Protein 5HPN (pdb70)

Foldseek 3Di:
DKDKDAFDDQVVLVVLDNSDTFRIKIKDKAAADVLQVQLVVQLVVFFVKDWSDWDDPDPRIIMTMIGHHPVSRVRSSVRSNVSRVVD/DKDKAAFDDPVNVVLADRFRIKIKDKAAAVVLQVQLVVQLVVFFVKAWSDWDDPDPRIIMTMITHHPVSRVRSSVSSNVSRVVD/DWDKDAFDDPVRLVVLAPGFRIKTKDKAAAVVLVVQLVVQLVVFFVKAWRDWDDPDPRIIMTMIGHHDVSRVRSSVRSNVSRVVD/DWDKDAADDPVRLVCHQIKIKAKAAAVVLVVQLVVQLVVFFVWAWPDWDCPDPRIIMTMIDDHRVSRVRSRVRSNVRRVVD/DKDKAAQDDQVVVPVLPPRDRFRIKIKDKAAAVVLVVQLVVQLVVFFPWAWSDWDPPDPRITMTMITHHDVSRVRSSVRSNVSSVVD

Sequence (424 aa):
AVHVIPRPHTDVEKILGGSGGSEALGMVETKGLTAAIEAADAMVASANVMLVGYEKIGSGLVTVIVRGDVGAVKAATDAGAAAARNVAVHVIPRPHTDVEKILGGSEALGMVETKGLTAAIEAADAMVASANVMLVGYEKIGSGLVTVIVRGDVGAVKAATDAGAAAARNVAVHVIPRPHTDVEKILGGGSEALGMVETKGLTAAIEAADAMVASANVMLVGYEKIGSGLVTVIVRGDVGAVKAATDAGAAAARNVAVHVIPRPHTDVEKISEALGMVETKGLTAAIEAADAMVASANVMLVGYEKIGSGLVTVIVRGDVGAVKAATDAGAAAARNVAVHHVIPRPHTDVEKILGGSGGSEALGMVETKGLTAAIEAADAMVASANVMLVGYEKIGSGLVTVIVRGDVGAVKAATDAGAAAARNV

Radius of gyration: 22.4 Å; Cα contacts (8 Å, |Δi|>4): 1181; chains: 5; bounding box: 54×44×60 Å

B-factor: mean 68.08, std 16.44, range [35.94, 128.33]

Nearest PDB structures (foldseek):
  5hpn-assembly1_D-2  TM=1.012E+00  e=5.277E-15  synthetic construct
  5hpn-assembly1_C-2  TM=1.004E+00  e=8.687E-14  synthetic construct
  5hpn-assembly1_B-2  TM=9.964E-01  e=3.869E-13  synthetic construct
  5hpn-assembly1_A-2  TM=1.003E+00  e=6.776E-13  synthetic construct
  6qn1-assembly1_AD  TM=9.838E-01  e=3.026E-07  Klebsiella pneumoniae

Solvent-accessible surface area: 16790 Å² total; per-residue (Å²): 81,68,45,43,3,86,203,8,73,91,35,0,0,42,69,23,13,58,104,18,57,21,94,0,0,0,1,2,56,2,173,12,5,14,6,2,21,36,0,6,23,28,0,28,63,58,23,134,5,85,27,29,16,61,32,70,1,8,59,7,40,0,2,2,1,0,88,15,89,56,49,18,0,124,49,0,3,101,27,0,10,46,18,18,179,120,86,84,57,46,38,4,81,191,13,72,85,66,4,17,69,36,69,77,66,41,76,0,6,0,2,2,50,3,168,13,1,11,6,3,6,33,0,6,20,27,0,25,64,57,22,141,16,57,23,30,9,43,16,70,1,9,57,9,46,0,2,2,0,0,13,16,92,51,51,20,0,119,50,0,2,98,28,0,13,48,19,20,188,124,86,87,75,46,39,4,82,179,12,76,70,49,4,11,96,58,13,65,80,66,26,75,0,0,0,0,1,48,2,175,13,4,22,6,0,0,35,0,0,24,29,0,26,66,60,23,139,16,59,19,31,8,25,17,74,1,9,56,6,43,0,0,0,0,0,13,16,89,54,50,22,0,121,51,0,5,102,25,0,12,41,19,19,176,123,87,84,67,42,38,5,78,193,12,74,115,55,11,51,87,59,119,41,0,16,0,0,2,52,2,170,11,3,21,7,3,7,35,0,6,30,27,0,15,79,64,21,144,18,32,37,75,24,62,28,63,1,12,62,6,39,0,1,2,16,0,134,18,102,63,49,22,0,120,54,0,3,104,26,0,17,50,19,18,190,120,86,96,64,42,42,4,82,80,10,72,85,72,0,0,37,68,19,30,32,97,30,67,19,92,0,0,0,1,2,55,2,168,11,3,16,7,0,0,36,0,0,21,25,0,24,63,56,24,134,12,96,5,22,8,19,30,67,1,12,60,8,41,0,3,0,0,0,51,17,94,50,50,21,0,118,51,0,2,100,28,0,10,46,18,21,177,124,85

Secondary structure (DSSP, 8-state):
-EEEEES--HHHHHHHSSS---SEEEEEEEEHHHHHHHHHHHHHHHSSEEEEEEEEEETTEEEEEEEE-HHHHHHHHHHHHHHHHT-/-EEEESS--TTGGG-----SEEEEEEEEHHHHHHHHHHHHHHHSSEEEEEEEEEETTEEEEEEEE-HHHHHHHHHHHHHHHHT-/-EEEESS--HHHHHHT----SEEEEEEEEHHHHHHHHHHHHHHHSSEEEEEEEEEETTEEEEEEEE-HHHHHHHHHHHHHHHHT-/-EEEESS--HHHHH----EEEEEEESHHHHHHHHHHHHHHSS-EEEEEEEEETTEEEEEEES-HHHHHHHHHHHHHHHHT-/-EEEEES--HHHHHTTS--S--SEEEEEEEEHHHHHHHHHHHHHHHSSEEEEEEEEEETTEEEEEEEE-HHHHHHHHHHHHHHHHT-

Structure (mmCIF, N/CA/C/O backbone):
data_5HPN
#
_entry.id   5HPN
#
_cell.length_a   144.500
_cell.length_b   144.500
_cell.length_c   144.500
_cell.angle_alpha   90.00
_cell.angle_beta   90.00
_cell.angle_gamma   90.00
#
_symmetry.space_group_name_H-M   'P 42 3 2'
#
loop_
_entity.id
_entity.type
_entity.pdbx_description
1 polymer 'Permuted PduA'
2 non-polymer 'SULFATE ION'
3 water water
#
loop_
_atom_site.group_PDB
_atom_site.id
_atom_site.type_symbol
_atom_site.label_atom_id
_atom_site.label_alt_id
_atom_site.label_comp_id
_atom_site.label_asym_id
_atom_site.label_entity_id
_atom_site.label_seq_id
_atom_site.pdbx_PDB_ins_code
_atom_site.Cartn_x
_atom_site.Cartn_y
_atom_site.Cartn_z
_atom_site.occupancy
_atom_site.B_iso_or_equiv
_atom_site.auth_seq_id
_atom_site.auth_comp_id
_atom_site.auth_asym_id
_atom_site.auth_atom_id
_atom_site.pdbx_PDB_model_num
ATOM 1 N N . ALA A 1 3 ? 33.300 120.937 150.664 1.00 68.68 3 ALA A N 1
ATOM 2 C CA . ALA A 1 3 ? 34.171 120.809 151.817 1.00 63.96 3 ALA A CA 1
ATOM 3 C C . ALA A 1 3 ? 35.530 120.217 151.425 1.00 67.70 3 ALA A C 1
ATOM 4 O O . ALA A 1 3 ? 35.612 119.175 150.747 1.00 67.25 3 ALA A O 1
ATOM 6 N N . VAL A 1 4 ? 36.588 120.923 151.832 1.00 64.67 4 VAL A N 1
ATOM 7 C CA . VAL A 1 4 ? 37.954 120.417 151.782 1.00 56.89 4 VAL A CA 1
ATOM 8 C C . VAL A 1 4 ? 38.381 120.176 153.236 1.00 51.03 4 VAL A C 1
ATOM 9 O O . VAL A 1 4 ? 38.167 121.030 154.080 1.00 53.28 4 VAL A O 1
ATOM 13 N N . HIS A 1 5 ? 38.948 119.009 153.540 1.00 47.61 5 HIS A N 1
ATOM 14 C CA . HIS A 1 5 ? 39.157 118.620 154.943 1.00 41.80 5 HIS A CA 1
ATOM 15 C C . HIS A 1 5 ? 40.339 117.684 155.161 1.00 40.51 5 HIS A C 1
ATOM 16 O O . HIS A 1 5 ? 40.596 116.789 154.362 1.00 43.99 5 HIS A O 1
ATOM 23 N N . VAL A 1 6 ? 41.024 117.886 156.275 1.00 40.86 6 VAL A N 1
ATOM 24 C CA . VAL A 1 6 ? 42.085 117.014 156.750 1.00 42.66 6 VAL A CA 1
ATOM 25 C C . VAL A 1 6 ? 41.777 116.484 158.155 1.00 46.42 6 VAL A C 1
ATOM 26 O O . VAL A 1 6 ? 41.632 117.253 159.098 1.00 49.76 6 VAL A O 1
ATOM 30 N N . ILE A 1 7 ? 41.655 115.172 158.298 1.00 50.84 7 ILE A N 1
ATOM 31 C CA . ILE A 1 7 ? 41.503 114.599 159.631 1.00 52.09 7 ILE A CA 1
ATOM 32 C C . ILE A 1 7 ? 42.859 114.044 160.085 1.00 54.03 7 ILE A C 1
ATOM 33 O O . ILE A 1 7 ? 43.483 113.246 159.380 1.00 55.81 7 ILE A O 1
ATOM 38 N N . PRO A 1 8 ? 43.362 114.537 161.195 1.00 49.50 8 PRO A N 1
ATOM 39 C CA . PRO A 1 8 ? 44.656 114.099 161.664 1.00 52.01 8 PRO A CA 1
ATOM 40 C C . PRO A 1 8 ? 44.489 112.892 162.535 1.00 59.77 8 PRO A C 1
ATOM 41 O O . PRO A 1 8 ? 43.540 112.778 163.268 1.00 66.19 8 PRO A O 1
ATOM 45 N N . ARG A 1 9 ? 45.420 111.980 162.425 1.00 52.50 9 ARG A N 1
ATOM 46 C CA . ARG A 1 9 ? 45.384 110.701 163.177 1.00 50.71 9 ARG A CA 1
ATOM 47 C C . ARG A 1 9 ? 44.110 109.802 163.221 1.00 52.33 9 ARG A C 1
ATOM 48 O O . ARG A 1 9 ? 43.637 109.461 164.306 1.00 55.38 9 ARG A O 1
ATOM 56 N N . PRO A 1 10 ? 43.561 109.428 162.060 1.00 46.60 10 PRO A N 1
ATOM 57 C CA . PRO A 1 10 ? 42.345 108.626 161.985 1.00 41.76 10 PRO A CA 1
ATOM 58 C C . PRO A 1 10 ? 42.560 107.281 162.660 1.00 46.16 10 PRO A C 1
ATOM 59 O O . PRO A 1 10 ? 43.655 106.704 162.580 1.00 45.03 10 PRO A O 1
ATOM 63 N N . HIS A 1 11 ? 41.594 106.857 163.454 1.00 40.19 11 HIS A N 1
ATOM 64 C CA . HIS A 1 11 ? 41.649 105.511 163.967 1.00 43.16 11 HIS A CA 1
ATOM 65 C C . HIS A 1 11 ? 41.698 104.542 162.811 1.00 42.51 11 HIS A C 1
ATOM 66 O O . HIS A 1 11 ? 41.149 104.834 161.761 1.00 41.35 11 HIS A O 1
ATOM 73 N N . THR A 1 12 ? 42.384 103.420 162.989 1.00 47.16 12 THR A N 1
ATOM 74 C CA . THR A 1 12 ? 42.612 102.485 161.891 1.00 49.33 12 THR A CA 1
ATOM 75 C C . THR A 1 12 ? 41.273 101.945 161.389 1.00 49.99 12 THR A C 1
ATOM 76 O O . THR A 1 12 ? 41.059 101.847 160.182 1.00 49.65 12 THR A O 1
ATOM 80 N N . ASP A 1 13 ? 40.355 101.656 162.310 1.00 52.10 13 ASP A N 1
ATOM 81 C CA . ASP A 1 13 ? 39.010 101.222 161.936 1.00 53.31 13 ASP A CA 1
ATOM 82 C C . ASP A 1 13 ? 38.395 102.217 160.932 1.00 54.67 13 ASP A C 1
ATOM 83 O O . ASP A 1 13 ? 37.817 101.812 159.906 1.00 55.39 13 ASP A O 1
ATOM 88 N N . VAL A 1 14 ? 38.541 103.512 161.213 1.00 49.20 14 VAL A N 1
ATOM 89 C CA . VAL A 1 14 ? 38.032 104.549 160.317 1.00 47.05 14 VAL A CA 1
ATOM 90 C C . VAL A 1 14 ? 38.673 104.538 158.941 1.00 50.52 14 VAL A C 1
ATOM 91 O O . VAL A 1 14 ? 37.983 104.637 157.925 1.00 52.57 14 VAL A O 1
ATOM 95 N N . GLU A 1 15 ? 39.994 104.407 158.897 1.00 53.10 15 GLU A N 1
ATOM 96 C CA . GLU A 1 15 ? 40.696 104.430 157.611 1.00 52.93 15 GLU A CA 1
ATOM 97 C C . GLU A 1 15 ? 40.573 103.118 156.829 1.00 56.79 15 GLU A C 1
ATOM 98 O O . GLU A 1 15 ? 40.557 103.120 155.600 1.00 56.53 15 GLU A O 1
ATOM 104 N N . LYS A 1 16 ? 40.463 102.011 157.557 1.00 57.73 16 LYS A N 1
ATOM 105 C CA . LYS A 1 16 ? 40.321 100.691 156.948 1.00 56.79 16 LYS A CA 1
ATOM 106 C C . LYS A 1 16 ? 39.029 100.541 156.139 1.00 63.69 16 LYS A C 1
ATOM 107 O O . LYS A 1 16 ? 39.036 99.953 155.057 1.00 67.88 16 LYS A O 1
ATOM 109 N N . ILE A 1 17 ? 37.925 101.069 156.662 1.00 66.01 17 ILE A N 1
ATOM 110 C CA . ILE A 1 17 ? 36.637 100.977 155.975 1.00 67.59 17 ILE A CA 1
ATOM 111 C C . ILE A 1 17 ? 36.701 101.708 154.640 1.00 65.94 17 ILE A C 1
ATOM 112 O O . ILE A 1 17 ? 36.198 101.227 153.624 1.00 63.42 17 ILE A O 1
ATOM 117 N N . LEU A 1 18 ? 37.279 102.905 154.673 1.00 64.92 18 LEU A N 1
ATOM 118 C CA . LEU A 1 18 ? 37.470 103.700 153.471 1.00 61.01 18 LEU A CA 1
ATOM 119 C C . LEU A 1 18 ? 38.441 102.887 152.626 1.00 68.67 18 LEU A C 1
ATOM 120 O O . LEU A 1 18 ? 38.319 102.795 151.405 1.00 78.22 18 LEU A O 1
ATOM 125 N N . GLY A 1 19 ? 39.407 102.295 153.323 1.00 68.29 19 GLY A N 1
ATOM 126 C CA . GLY A 1 19 ? 40.429 101.454 152.743 1.00 73.84 19 GLY A CA 1
ATOM 127 C C . GLY A 1 19 ? 41.761 102.131 152.459 1.00 85.93 19 GLY A C 1
ATOM 128 O O . GLY A 1 19 ? 41.801 103.333 152.198 1.00 94.25 19 GLY A O 1
ATOM 129 N N . GLY A 1 20 ? 42.853 101.360 152.470 1.00 88.15 20 GLY A N 1
ATOM 130 C CA . GLY A 1 20 ? 42.824 99.940 152.796 1.00 90.70 20 GLY A CA 1
ATOM 131 C C . GLY A 1 20 ? 43.788 99.508 153.883 1.00 95.13 20 GLY A C 1
ATOM 132 O O . GLY A 1 20 ? 44.987 99.771 153.785 1.00 96.89 20 GLY A O 1
ATOM 133 N N . SER A 1 21 ? 43.284 98.830 154.912 1.00 99.30 21 SER A N 1
ATOM 134 C CA . SER A 1 21 ? 44.177 98.333 155.965 1.00 100.55 21 SER A CA 1
ATOM 135 C C . SER A 1 21 ? 45.362 99.234 156.341 1.00 93.68 21 SER A C 1
ATOM 136 O O . SER A 1 21 ? 46.492 98.751 156.437 1.00 101.71 21 SER A O 1
ATOM 138 N N . GLY A 1 22 ? 45.133 100.528 156.547 1.00 80.98 22 GLY A N 1
ATOM 139 C CA . GLY A 1 22 ? 46.243 101.407 156.878 1.00 73.71 22 GLY A CA 1
ATOM 140 C C . GLY A 1 22 ? 46.163 102.419 158.010 1.00 63.64 22 GLY A C 1
ATOM 141 O O . GLY A 1 22 ? 45.088 102.876 158.401 1.00 63.39 22 GLY A O 1
ATOM 142 N N . GLY A 1 23 ? 47.343 102.765 158.522 1.00 59.51 23 GLY A N 1
ATOM 143 C CA . GLY A 1 23 ? 47.531 103.749 159.578 1.00 56.20 23 GLY A CA 1
ATOM 144 C C . GLY A 1 23 ? 48.090 104.904 158.774 1.00 62.29 23 GLY A C 1
ATOM 145 O O . GLY A 1 23 ? 48.829 104.659 157.821 1.00 65.87 23 GLY A O 1
ATOM 146 N N . SER A 1 24 ? 47.744 106.149 159.092 1.00 58.19 24 SER A N 1
ATOM 147 C CA . SER A 1 24 ? 48.232 107.198 158.237 1.00 59.93 24 SER A CA 1
ATOM 148 C C . SER A 1 24 ? 48.270 108.309 159.238 1.00 56.42 24 SER A C 1
ATOM 149 O O . SER A 1 24 ? 47.458 108.378 160.116 1.00 55.78 24 SER A O 1
ATOM 152 N N . GLU A 1 25 ? 49.243 109.179 159.096 1.00 51.74 25 GLU A N 1
ATOM 153 C CA . GLU A 1 25 ? 49.308 110.371 159.918 1.00 48.26 25 GLU A CA 1
ATOM 154 C C . GLU A 1 25 ? 48.114 111.266 159.637 1.00 49.61 25 GLU A C 1
ATOM 155 O O . GLU A 1 25 ? 47.800 112.101 160.454 1.00 52.30 25 GLU A O 1
ATOM 161 N N . ALA A 1 26 ? 47.529 111.159 158.445 1.00 49.43 26 ALA A N 1
ATOM 162 C CA . ALA A 1 26 ? 46.356 111.948 158.076 1.00 46.79 26 ALA A CA 1
ATOM 163 C C . ALA A 1 26 ? 45.594 111.442 156.841 1.00 48.30 26 ALA A C 1
ATOM 164 O O . ALA A 1 26 ? 46.177 110.787 155.966 1.00 49.73 26 ALA A O 1
ATOM 166 N N . LEU A 1 27 ? 44.312 111.815 156.767 1.00 49.49 27 LEU A N 1
ATOM 167 C CA . LEU A 1 27 ? 43.470 111.637 155.576 1.00 51.80 27 LEU A CA 1
ATOM 168 C C . LEU A 1 27 ? 43.015 113.003 155.086 1.00 47.83 27 LEU A C 1
ATOM 169 O O . LEU A 1 27 ? 42.714 113.886 155.899 1.00 46.53 27 LEU A O 1
ATOM 174 N N . GLY A 1 28 ? 43.004 113.183 153.766 1.00 46.43 28 GLY A N 1
ATOM 175 C CA . GLY A 1 28 ? 42.518 114.410 153.143 1.00 46.21 28 GLY A CA 1
ATOM 176 C C . GLY A 1 28 ? 41.330 114.141 152.247 1.00 45.86 28 GLY A C 1
ATOM 177 O O . GLY A 1 28 ? 41.308 113.135 151.537 1.00 49.09 28 GLY A O 1
ATOM 178 N N . MET A 1 29 ? 40.340 115.022 152.267 1.00 42.95 29 MET A N 1
ATOM 179 C CA . MET A 1 29 ? 39.131 114.813 151.466 1.00 42.92 29 MET A CA 1
ATOM 180 C C . MET A 1 29 ? 38.797 116.027 150.660 1.00 46.42 29 MET A C 1
ATOM 181 O O . MET A 1 29 ? 38.716 117.131 151.192 1.00 47.75 29 MET A O 1
ATOM 186 N N . VAL A 1 30 ? 38.588 115.815 149.371 1.00 49.91 30 VAL A N 1
ATOM 187 C CA . VAL A 1 30 ? 38.186 116.881 148.485 1.00 46.83 30 VAL A CA 1
ATOM 188 C C . VAL A 1 30 ? 36.848 116.531 147.886 1.00 47.71 30 VAL A C 1
ATOM 189 O O . VAL A 1 30 ? 36.769 115.564 147.150 1.00 54.58 30 VAL A O 1
ATOM 193 N N . GLU A 1 31 ? 35.803 117.302 148.194 1.00 47.61 31 GLU A N 1
ATOM 194 C CA . GLU A 1 31 ? 34.472 117.048 147.648 1.00 45.49 31 GLU A CA 1
ATOM 195 C C . GLU A 1 31 ? 34.318 117.758 146.300 1.00 52.34 31 GLU A C 1
ATOM 196 O O . GLU A 1 31 ? 34.373 118.975 146.225 1.00 55.44 31 GLU A O 1
ATOM 202 N N . THR A 1 32 ? 34.105 117.010 145.229 1.00 51.99 32 THR A N 1
ATOM 203 C CA . THR A 1 32 ? 34.108 117.651 143.928 1.00 53.54 32 THR A CA 1
ATOM 204 C C . THR A 1 32 ? 32.766 117.515 143.254 1.00 59.60 32 THR A C 1
ATOM 205 O O . THR A 1 32 ? 31.959 116.658 143.622 1.00 59.96 32 THR A O 1
ATOM 209 N N . LYS A 1 33 ? 32.539 118.349 142.244 1.00 62.61 33 LYS A N 1
ATOM 210 C CA . LYS A 1 33 ? 31.285 118.286 141.532 1.00 68.14 33 LYS A CA 1
ATOM 211 C C . LYS A 1 33 ? 31.533 117.583 140.207 1.00 75.21 33 LYS A C 1
ATOM 212 O O . LYS A 1 33 ? 32.210 118.102 139.326 1.00 83.92 33 LYS A O 1
ATOM 218 N N . GLY A 1 34 ? 31.004 116.376 140.080 1.00 72.19 34 GLY A N 1
ATOM 219 C CA . GLY A 1 34 ? 31.181 115.622 138.863 1.00 72.63 34 GLY A CA 1
ATOM 220 C C . GLY A 1 34 ? 32.487 114.867 138.866 1.00 72.14 34 GLY A C 1
ATOM 221 O O . GLY A 1 34 ? 33.393 115.130 139.660 1.00 69.61 34 GLY A O 1
ATOM 222 N N . LEU A 1 35 ? 32.577 113.907 137.962 1.00 75.79 35 LEU A N 1
ATOM 223 C CA . LEU A 1 35 ? 33.700 112.993 137.934 1.00 73.17 35 LEU A CA 1
ATOM 224 C C . LEU A 1 35 ? 34.934 113.587 137.263 1.00 74.64 35 LEU A C 1
ATOM 225 O O . LEU A 1 35 ? 36.041 113.105 137.484 1.00 79.60 35 LEU A O 1
ATOM 230 N N . THR A 1 36 ? 34.774 114.590 136.411 1.00 70.76 36 THR A N 1
ATOM 231 C CA . THR A 1 36 ? 35.978 115.118 135.783 1.00 74.78 36 THR A CA 1
ATOM 232 C C . THR A 1 36 ? 36.728 115.927 136.851 1.00 75.13 36 THR A C 1
ATOM 233 O O . THR A 1 36 ? 37.951 115.802 136.999 1.00 80.58 36 THR A O 1
ATOM 237 N N . ALA A 1 37 ? 35.994 116.727 137.621 1.00 68.74 37 ALA A N 1
ATOM 238 C CA . ALA A 1 37 ? 36.616 117.482 138.701 1.00 63.49 37 ALA A CA 1
ATOM 239 C C . ALA A 1 37 ? 37.257 116.556 139.719 1.00 66.18 37 ALA A C 1
ATOM 240 O O . ALA A 1 37 ? 38.305 116.878 140.285 1.00 66.93 37 ALA A O 1
ATOM 242 N N . ALA A 1 38 ? 36.658 115.390 139.937 1.00 66.08 38 ALA A N 1
ATOM 243 C CA . ALA A 1 38 ? 37.237 114.474 140.910 1.00 63.33 38 ALA A CA 1
ATOM 244 C C . ALA A 1 38 ? 38.587 113.952 140.409 1.00 60.44 38 ALA A C 1
ATOM 245 O O . ALA A 1 38 ? 39.562 113.962 141.136 1.00 60.67 38 ALA A O 1
ATOM 247 N N . ILE A 1 39 ? 38.638 113.526 139.153 1.00 59.39 39 ILE A N 1
ATOM 248 C CA . ILE A 1 39 ? 39.841 112.923 138.588 1.00 63.28 39 ILE A CA 1
ATOM 249 C C . ILE A 1 39 ? 40.971 113.942 138.425 1.00 64.91 39 ILE A C 1
ATOM 250 O O . ILE A 1 39 ? 42.126 113.648 138.728 1.00 60.50 39 ILE A O 1
ATOM 255 N N . GLU A 1 40 ? 40.631 115.136 137.950 1.00 69.89 40 GLU A N 1
ATOM 256 C CA . GLU A 1 40 ? 41.589 116.227 137.929 1.00 67.75 40 GLU A CA 1
ATOM 257 C C . GLU A 1 40 ? 42.112 116.463 139.353 1.00 65.85 40 GLU A C 1
ATOM 258 O O . GLU A 1 40 ? 43.321 116.577 139.559 1.00 69.33 40 GLU A O 1
ATOM 264 N N . ALA A 1 41 ? 41.213 116.485 140.339 1.00 59.32 41 ALA A N 1
ATOM 265 C CA . ALA A 1 41 ? 41.642 116.661 141.726 1.00 58.12 41 ALA A CA 1
ATOM 266 C C . ALA A 1 41 ? 42.551 115.523 142.151 1.00 60.43 41 ALA A C 1
ATOM 267 O O . ALA A 1 41 ? 43.623 115.754 142.705 1.00 64.73 41 ALA A O 1
ATOM 269 N N . ALA A 1 42 ? 42.136 114.298 141.864 1.00 63.66 42 ALA A N 1
ATOM 270 C CA . ALA A 1 42 ? 42.920 113.117 142.206 1.00 65.52 42 ALA A CA 1
ATOM 271 C C . ALA A 1 42 ? 44.317 113.234 141.616 1.00 70.64 42 ALA A C 1
ATOM 272 O O . ALA A 1 42 ? 45.314 112.977 142.282 1.00 73.41 42 ALA A O 1
ATOM 274 N N . ASP A 1 43 ? 44.376 113.657 140.363 1.00 70.71 43 ASP A N 1
ATOM 275 C CA . ASP A 1 43 ? 45.633 113.759 139.654 1.00 67.80 43 ASP A CA 1
ATOM 276 C C . ASP A 1 43 ? 46.539 114.839 140.276 1.00 67.16 43 ASP A C 1
ATOM 277 O O . ASP A 1 43 ? 47.734 114.617 140.475 1.00 69.03 43 ASP A O 1
ATOM 282 N N . ALA A 1 44 ? 45.978 116.005 140.584 1.00 62.18 44 ALA A N 1
ATOM 283 C CA . ALA A 1 44 ? 46.774 117.079 141.189 1.00 61.18 44 ALA A CA 1
ATOM 284 C C . ALA A 1 44 ? 47.258 116.691 142.583 1.00 62.27 44 ALA A C 1
ATOM 285 O O . ALA A 1 44 ? 48.348 117.086 143.003 1.00 59.27 44 ALA A O 1
ATOM 287 N N . MET A 1 45 ? 46.457 115.917 143.307 1.00 65.27 45 MET A N 1
ATOM 288 C CA . MET A 1 45 ? 46.856 115.548 144.663 1.00 64.45 45 MET A CA 1
ATOM 289 C C . MET A 1 45 ? 48.081 114.640 144.644 1.00 66.34 45 MET A C 1
ATOM 290 O O . MET A 1 45 ? 49.082 114.980 145.259 1.00 69.33 45 MET A O 1
ATOM 295 N N . VAL A 1 46 ? 48.047 113.536 143.897 1.00 64.73 46 VAL A N 1
ATOM 296 C CA . VAL A 1 46 ? 49.202 112.627 143.902 1.00 68.58 46 VAL A CA 1
ATOM 297 C C . VAL A 1 46 ? 50.396 113.221 143.159 1.00 73.00 46 VAL A C 1
ATOM 298 O O . VAL A 1 46 ? 51.518 112.741 143.299 1.00 75.76 46 VAL A O 1
ATOM 302 N N . ALA A 1 47 ? 50.154 114.258 142.362 1.00 74.96 47 ALA A N 1
ATOM 303 C CA . ALA A 1 47 ? 51.246 114.949 141.671 1.00 77.56 47 ALA A CA 1
ATOM 304 C C . ALA A 1 47 ? 51.941 115.956 142.596 1.00 80.18 47 ALA A C 1
ATOM 305 O O . ALA A 1 47 ? 53.130 116.207 142.458 1.00 82.03 47 ALA A O 1
ATOM 307 N N . SER A 1 48 ? 51.200 116.548 143.528 1.00 81.30 48 SER A N 1
ATOM 308 C CA . SER A 1 48 ? 51.745 117.652 144.315 1.00 83.57 48 SER A CA 1
ATOM 309 C C . SER A 1 48 ? 52.517 117.225 145.548 1.00 83.11 48 SER A C 1
ATOM 310 O O . SER A 1 48 ? 53.316 117.998 146.082 1.00 85.36 48 SER A O 1
ATOM 313 N N . ALA A 1 49 ? 52.281 116.004 146.008 1.00 80.00 49 ALA A N 1
ATOM 314 C CA . ALA A 1 49 ? 52.839 115.592 147.289 1.00 76.21 49 ALA A CA 1
ATOM 315 C C . ALA A 1 49 ? 52.945 114.080 147.406 1.00 77.61 49 ALA A C 1
ATOM 316 O O . ALA A 1 49 ? 52.373 113.343 146.605 1.00 81.55 49 ALA A O 1
ATOM 318 N N . ASN A 1 50 ? 53.674 113.631 148.422 1.00 72.66 50 ASN A N 1
ATOM 319 C CA . ASN A 1 50 ? 53.816 112.212 148.714 1.00 68.20 50 ASN A CA 1
ATOM 320 C C . ASN A 1 50 ? 52.588 111.658 149.472 1.00 64.95 50 ASN A C 1
ATOM 321 O O . ASN A 1 50 ? 52.649 111.357 150.670 1.00 65.38 50 ASN A O 1
ATOM 326 N N . VAL A 1 51 ? 51.489 111.503 148.743 1.00 59.67 51 VAL A N 1
ATOM 327 C CA . VAL A 1 51 ? 50.251 110.975 149.285 1.00 56.73 51 VAL A CA 1
ATOM 328 C C . VAL A 1 51 ? 49.804 109.793 148.442 1.00 59.32 51 VAL A C 1
ATOM 329 O O . VAL A 1 51 ? 50.236 109.623 147.302 1.00 65.43 51 VAL A O 1
ATOM 333 N N . MET A 1 52 ? 48.956 108.951 148.977 1.00 54.82 52 MET A N 1
ATOM 334 C CA . MET A 1 52 ? 48.452 107.898 148.153 1.00 61.00 52 MET A CA 1
ATOM 335 C C . MET A 1 52 ? 46.964 108.045 148.017 1.00 61.95 52 MET A C 1
ATOM 336 O O . MET A 1 52 ? 46.269 108.355 148.945 1.00 56.62 52 MET A O 1
ATOM 341 N N . LEU A 1 53 ? 46.502 107.861 146.805 1.00 67.28 53 LEU A N 1
ATOM 342 C CA . LEU A 1 53 ? 45.093 107.910 146.502 1.00 67.89 53 LEU A CA 1
ATOM 343 C C . LEU A 1 53 ? 44.433 106.794 147.276 1.00 62.45 53 LEU A C 1
ATOM 344 O O . LEU A 1 53 ? 44.925 105.677 147.265 1.00 62.85 53 LEU A O 1
ATOM 349 N N . VAL A 1 54 ? 43.351 107.096 147.981 1.00 58.62 54 VAL A N 1
ATOM 350 C CA . VAL A 1 54 ? 42.645 106.062 148.740 1.00 63.92 54 VAL A CA 1
ATOM 351 C C . VAL A 1 54 ? 41.388 105.572 148.020 1.00 66.51 54 VAL A C 1
ATOM 352 O O . VAL A 1 54 ? 41.097 104.378 148.009 1.00 72.53 54 VAL A O 1
ATOM 356 N N . GLY A 1 55 ? 40.640 106.494 147.431 1.00 61.58 55 GLY A N 1
ATOM 357 C CA . GLY A 1 55 ? 39.500 106.138 146.607 1.00 59.28 55 GLY A CA 1
ATOM 358 C C . GLY A 1 55 ? 38.624 107.351 146.370 1.00 59.83 55 GLY A C 1
ATOM 359 O O . GLY A 1 55 ? 38.870 108.423 146.924 1.00 59.25 55 GLY A O 1
ATOM 360 N N . TYR A 1 56 ? 37.602 107.199 145.542 1.00 61.51 56 TYR A N 1
ATOM 361 C CA . TYR A 1 56 ? 36.662 108.282 145.344 1.00 63.47 56 TYR A CA 1
ATOM 362 C C . TYR A 1 56 ? 35.315 107.842 145.867 1.00 66.92 56 TYR A C 1
ATOM 363 O O . TYR A 1 56 ? 34.913 106.706 145.659 1.00 72.05 56 TYR A O 1
ATOM 372 N N . GLU A 1 57 ? 34.643 108.712 146.610 1.00 62.72 57 GLU A N 1
ATOM 373 C CA . GLU A 1 57 ? 33.336 108.349 147.120 1.00 61.61 57 GLU A CA 1
ATOM 374 C C . GLU A 1 57 ? 32.232 109.087 146.394 1.00 58.62 57 GLU A C 1
ATOM 375 O O . GLU A 1 57 ? 32.153 110.307 146.452 1.00 64.89 57 GLU A O 1
ATOM 381 N N . LYS A 1 58 ? 31.381 108.330 145.712 1.00 50.32 58 LYS A N 1
ATOM 382 C CA . LYS A 1 58 ? 30.222 108.890 145.031 1.00 51.01 58 LYS A CA 1
ATOM 383 C C . LYS A 1 58 ? 29.062 108.973 146.024 1.00 52.95 58 LYS A C 1
ATOM 384 O O . LYS A 1 58 ? 28.381 107.991 146.250 1.00 51.75 58 LYS A O 1
ATOM 390 N N . ILE A 1 59 ? 28.828 110.156 146.592 1.00 55.02 59 ILE A N 1
ATOM 391 C CA . ILE A 1 59 ? 27.833 110.307 147.650 1.00 52.71 59 ILE A CA 1
ATOM 392 C C . ILE A 1 59 ? 26.515 110.864 147.116 1.00 50.96 59 ILE A C 1
ATOM 393 O O . ILE A 1 59 ? 25.640 111.260 147.892 1.00 49.51 59 ILE A O 1
ATOM 398 N N . GLY A 1 60 ? 26.362 110.881 145.795 1.00 47.45 60 GLY A N 1
ATOM 399 C CA . GLY A 1 60 ? 25.108 111.341 145.230 1.00 53.30 60 GLY A CA 1
ATOM 400 C C . GLY A 1 60 ? 25.125 112.804 144.799 1.00 55.08 60 GLY A C 1
ATOM 401 O O . GLY A 1 60 ? 26.031 113.571 145.128 1.00 54.18 60 GLY A O 1
ATOM 402 N N . SER A 1 61 ? 24.091 113.182 144.066 1.00 60.63 61 SER A N 1
ATOM 403 C CA . SER A 1 61 ? 23.907 114.537 143.553 1.00 69.81 61 SER A CA 1
ATOM 404 C C . SER A 1 61 ? 25.077 114.989 142.699 1.00 66.77 61 SER A C 1
ATOM 405 O O . SER A 1 61 ? 25.316 116.188 142.584 1.00 69.11 61 SER A O 1
ATOM 408 N N . GLY A 1 62 ? 25.773 114.048 142.064 1.00 61.36 62 GLY A N 1
ATOM 409 C CA . GLY A 1 62 ? 26.908 114.400 141.223 1.00 58.64 62 GLY A CA 1
ATOM 410 C C . GLY A 1 62 ? 28.171 114.705 142.031 1.00 57.03 62 GLY A C 1
ATOM 411 O O . GLY A 1 62 ? 29.190 115.117 141.474 1.00 57.97 62 GLY A O 1
ATOM 412 N N . LEU A 1 63 ? 28.091 114.541 143.351 1.00 52.33 63 LEU A N 1
ATOM 413 C CA . LEU A 1 63 ? 29.211 114.839 144.239 1.00 51.76 63 LEU A CA 1
ATOM 414 C C . LEU A 1 63 ? 30.136 113.658 144.344 1.00 53.94 63 LEU A C 1
ATOM 415 O O . LEU A 1 63 ? 29.704 112.548 144.670 1.00 57.41 63 LEU A O 1
ATOM 420 N N . VAL A 1 64 ? 31.416 113.891 144.084 1.00 52.42 64 VAL A N 1
ATOM 421 C CA . VAL A 1 64 ? 32.405 112.844 144.250 1.00 48.03 64 VAL A CA 1
ATOM 422 C C . VAL A 1 64 ? 33.480 113.304 145.209 1.00 49.97 64 VAL A C 1
ATOM 423 O O . VAL A 1 64 ? 34.073 114.368 145.024 1.00 53.55 64 VAL A O 1
ATOM 427 N N . THR A 1 65 ? 33.712 112.545 146.268 1.00 50.15 65 THR A N 1
ATOM 428 C CA . THR A 1 65 ? 34.738 112.956 147.224 1.00 49.79 65 THR A CA 1
ATOM 429 C C . THR A 1 65 ? 36.009 112.109 147.105 1.00 50.32 65 THR A C 1
ATOM 430 O O . THR A 1 65 ? 35.980 110.893 147.308 1.00 53.79 65 THR A O 1
ATOM 434 N N . VAL A 1 66 ? 37.113 112.759 146.746 1.00 48.58 66 VAL A N 1
ATOM 435 C CA . VAL A 1 66 ? 38.414 112.100 146.591 1.00 49.73 66 VAL A CA 1
ATOM 436 C C . VAL A 1 66 ? 39.176 112.057 147.926 1.00 47.69 66 VAL A C 1
ATOM 437 O O . VAL A 1 66 ? 39.250 113.053 148.644 1.00 47.93 66 VAL A O 1
ATOM 441 N N . ILE A 1 67 ? 39.762 110.913 148.249 1.00 45.47 67 ILE A N 1
ATOM 442 C CA . ILE A 1 67 ? 40.410 110.739 149.539 1.00 46.60 67 ILE A CA 1
ATOM 443 C C . ILE A 1 67 ? 41.875 110.347 149.394 1.00 56.87 67 ILE A C 1
ATOM 444 O O . ILE A 1 67 ? 42.209 109.455 148.608 1.00 64.68 67 ILE A O 1
ATOM 449 N N . VAL A 1 68 ? 42.752 111.014 150.137 1.00 53.17 68 VAL A N 1
ATOM 450 C CA . VAL A 1 68 ? 44.155 110.630 150.150 1.00 49.76 68 VAL A CA 1
ATOM 451 C C . VAL A 1 68 ? 44.673 110.397 151.586 1.00 48.87 68 VAL A C 1
ATOM 452 O O . VAL A 1 68 ? 44.073 110.847 152.579 1.00 47.11 68 VAL A O 1
ATOM 456 N N . ARG A 1 69 ? 45.796 109.693 151.678 1.00 49.77 69 ARG A N 1
ATOM 457 C CA . ARG A 1 69 ? 46.466 109.427 152.946 1.00 48.36 69 ARG A CA 1
ATOM 458 C C . ARG A 1 69 ? 47.934 109.746 152.830 1.00 52.75 69 ARG A C 1
ATOM 459 O O . ARG A 1 69 ? 48.503 109.684 151.732 1.00 59.56 69 ARG A O 1
ATOM 467 N N . GLY A 1 70 ? 48.561 110.060 153.962 1.00 50.68 70 GLY A N 1
ATOM 468 C CA . GLY A 1 70 ? 49.987 110.322 153.970 1.00 47.82 70 GLY A CA 1
ATOM 469 C C . GLY A 1 70 ? 50.378 111.052 155.222 1.00 48.82 70 GLY A C 1
ATOM 470 O O . GLY A 1 70 ? 49.587 111.143 156.157 1.00 49.15 70 GLY A O 1
ATOM 471 N N . ASP A 1 71 ? 51.602 111.570 155.247 1.00 51.87 71 ASP A N 1
ATOM 472 C CA . ASP A 1 71 ? 52.063 112.377 156.365 1.00 51.80 71 ASP A CA 1
ATOM 473 C C . ASP A 1 71 ? 51.303 113.677 156.396 1.00 52.55 71 ASP A C 1
ATOM 474 O O . ASP A 1 71 ? 50.708 114.081 155.386 1.00 54.70 71 ASP A O 1
ATOM 479 N N . VAL A 1 72 ? 51.289 114.314 157.561 1.00 53.60 72 VAL A N 1
ATOM 480 C CA . VAL A 1 72 ? 50.478 115.513 157.762 1.00 55.65 72 VAL A CA 1
ATOM 481 C C . VAL A 1 72 ? 50.761 116.572 156.690 1.00 56.06 72 VAL A C 1
ATOM 482 O O . VAL A 1 72 ? 49.840 117.074 156.044 1.00 49.45 72 VAL A O 1
ATOM 486 N N . GLY A 1 73 ? 52.042 116.905 156.525 1.00 56.16 73 GLY A N 1
ATOM 487 C CA . GLY A 1 73 ? 52.451 117.917 155.580 1.00 55.37 73 GLY A CA 1
ATOM 488 C C . GLY A 1 73 ? 52.017 117.669 154.146 1.00 56.04 73 GLY A C 1
ATOM 489 O O . GLY A 1 73 ? 51.550 118.598 153.479 1.00 56.38 73 GLY A O 1
ATOM 490 N N . ALA A 1 74 ? 52.169 116.431 153.678 1.00 53.53 74 ALA A N 1
ATOM 491 C CA . ALA A 1 74 ? 51.828 116.065 152.306 1.00 54.78 74 ALA A CA 1
ATOM 492 C C . ALA A 1 74 ? 50.321 116.131 152.100 1.00 54.18 74 ALA A C 1
ATOM 493 O O . ALA A 1 74 ? 49.827 116.554 151.061 1.00 55.11 74 ALA A O 1
ATOM 495 N N . VAL A 1 75 ? 49.583 115.660 153.087 1.00 55.80 75 VAL A N 1
ATOM 496 C CA . VAL A 1 75 ? 48.147 115.664 152.982 1.00 49.06 75 VAL A CA 1
ATOM 497 C C . VAL A 1 75 ? 47.620 117.112 152.979 1.00 50.92 75 VAL A C 1
ATOM 498 O O . VAL A 1 75 ? 46.732 117.447 152.199 1.00 54.77 75 VAL A O 1
ATOM 502 N N . LYS A 1 76 ? 48.185 117.976 153.818 1.00 50.34 76 LYS A N 1
ATOM 503 C CA . LYS A 1 76 ? 47.811 119.392 153.819 1.00 51.36 76 LYS A CA 1
ATOM 504 C C . LYS A 1 76 ? 48.023 119.993 152.437 1.00 52.75 76 LYS A C 1
ATOM 505 O O . LYS A 1 76 ? 47.140 120.657 151.886 1.00 54.78 76 LYS A O 1
ATOM 511 N N . ALA A 1 77 ? 49.198 119.751 151.875 1.00 54.25 77 ALA A N 1
ATOM 512 C CA . ALA A 1 77 ? 49.537 120.283 150.561 1.00 54.34 77 ALA A CA 1
ATOM 513 C C . ALA A 1 77 ? 48.680 119.687 149.459 1.00 53.06 77 ALA A C 1
ATOM 514 O O . ALA A 1 77 ? 48.141 120.412 148.631 1.00 57.65 77 ALA A O 1
ATOM 516 N N . ALA A 1 78 ? 48.542 118.368 149.460 1.00 53.13 78 ALA A N 1
ATOM 517 C CA . ALA A 1 78 ? 47.781 117.669 148.425 1.00 53.54 78 ALA A CA 1
ATOM 518 C C . ALA A 1 78 ? 46.321 118.121 148.373 1.00 55.28 78 ALA A C 1
ATOM 519 O O . ALA A 1 78 ? 45.784 118.278 147.290 1.00 61.61 78 ALA A O 1
ATOM 521 N N . THR A 1 79 ? 45.659 118.299 149.515 1.00 53.07 79 THR A N 1
ATOM 522 C CA . THR A 1 79 ? 44.234 118.667 149.467 1.00 54.60 79 THR A CA 1
ATOM 523 C C . THR A 1 79 ? 44.055 120.068 148.860 1.00 52.25 79 THR A C 1
ATOM 524 O O . THR A 1 79 ? 43.126 120.299 148.079 1.00 51.54 79 THR A O 1
ATOM 528 N N . ASP A 1 80 ? 44.956 120.990 149.183 1.00 51.63 80 ASP A N 1
ATOM 529 C CA . ASP A 1 80 ? 44.876 122.314 148.583 1.00 52.96 80 ASP A CA 1
ATOM 530 C C . ASP A 1 80 ? 45.060 122.186 147.070 1.00 56.09 80 ASP A C 1
ATOM 531 O O . ASP A 1 80 ? 44.310 122.779 146.311 1.00 65.85 80 ASP A O 1
ATOM 536 N N . ALA A 1 81 ? 46.020 121.378 146.625 1.00 54.62 81 ALA A N 1
ATOM 537 C CA . ALA A 1 81 ? 46.251 121.199 145.183 1.00 54.57 81 ALA A CA 1
ATOM 538 C C . ALA A 1 81 ? 45.005 120.650 144.496 1.00 55.78 81 ALA A C 1
ATOM 539 O O . ALA A 1 81 ? 44.533 121.208 143.499 1.00 58.71 81 ALA A O 1
ATOM 541 N N . GLY A 1 82 ? 44.448 119.599 145.090 1.00 55.46 82 GLY A N 1
ATOM 542 C CA . GLY A 1 82 ? 43.256 118.924 144.601 1.00 54.43 82 GLY A CA 1
ATOM 543 C C . GLY A 1 82 ? 42.047 119.825 144.492 1.00 54.26 82 GLY A C 1
ATOM 544 O O . GLY A 1 82 ? 41.318 119.777 143.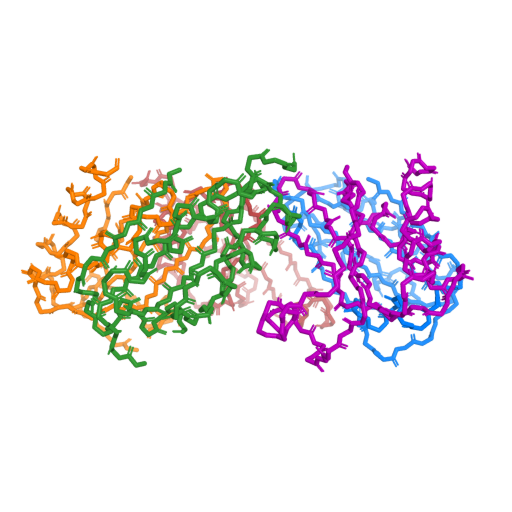503 1.00 59.36 82 GLY A O 1
ATOM 545 N N . ALA A 1 83 ? 41.820 120.631 145.521 1.00 52.21 83 ALA A N 1
ATOM 546 C CA . ALA A 1 83 ? 40.707 121.573 145.528 1.00 52.25 83 ALA A CA 1
ATOM 547 C C . ALA A 1 83 ? 40.821 122.562 144.373 1.00 57.38 83 ALA A C 1
ATOM 548 O O . ALA A 1 83 ? 39.838 122.863 143.705 1.00 60.10 83 ALA A O 1
ATOM 550 N N . ALA A 1 84 ? 42.039 123.037 144.132 1.00 60.95 84 ALA A N 1
ATOM 551 C CA . ALA A 1 84 ? 42.316 124.006 143.082 1.00 59.13 84 ALA A CA 1
ATOM 552 C C . ALA A 1 84 ? 42.003 123.422 141.725 1.00 64.09 84 ALA A C 1
ATOM 553 O O . ALA A 1 84 ? 41.384 124.084 140.887 1.00 70.78 84 ALA A O 1
ATOM 555 N N . ALA A 1 85 ? 42.441 122.184 141.515 1.00 61.41 85 ALA A N 1
ATOM 556 C CA . ALA A 1 85 ? 42.212 121.491 140.256 1.00 63.75 85 ALA A CA 1
ATOM 557 C C . ALA A 1 85 ? 40.721 121.338 139.980 1.00 66.34 85 ALA A C 1
ATOM 558 O O . ALA A 1 85 ? 40.266 121.518 138.851 1.00 69.72 85 ALA A O 1
ATOM 560 N N . ALA A 1 86 ? 39.967 121.044 141.036 1.00 64.96 86 ALA A N 1
ATOM 561 C CA . ALA A 1 86 ? 38.536 120.797 140.930 1.00 64.33 86 ALA A CA 1
ATOM 562 C C . ALA A 1 86 ? 37.798 122.054 140.526 1.00 66.03 86 ALA A C 1
ATOM 563 O O . ALA A 1 86 ? 36.872 122.006 139.708 1.00 69.89 86 ALA A O 1
ATOM 565 N N . ARG A 1 87 ? 38.225 123.181 141.085 1.00 62.19 87 ARG A N 1
ATOM 566 C CA . ARG A 1 87 ? 37.686 124.478 140.705 1.00 64.52 87 ARG A CA 1
ATOM 567 C C . ARG A 1 87 ? 37.868 124.763 139.232 1.00 71.95 87 ARG A C 1
ATOM 568 O O . ARG A 1 87 ? 36.997 125.368 138.614 1.00 80.02 87 ARG A O 1
ATOM 576 N N . ASN A 1 88 ? 39.020 124.388 138.683 1.00 72.88 88 ASN A N 1
ATOM 577 C CA . ASN A 1 88 ? 39.357 124.790 137.326 1.00 79.73 88 ASN A CA 1
ATOM 578 C C . ASN A 1 88 ? 38.724 123.948 136.208 1.00 83.98 88 ASN A C 1
ATOM 579 O O . ASN A 1 88 ? 39.109 124.077 135.053 1.00 87.06 88 ASN A O 1
ATOM 584 N N . VAL A 1 89 ? 37.774 123.079 136.546 1.00 86.41 89 VAL A N 1
ATOM 585 C CA . VAL A 1 89 ? 36.996 122.359 135.527 1.00 90.89 89 VAL A CA 1
ATOM 586 C C . VAL A 1 89 ? 35.502 122.357 135.852 1.00 90.81 89 VAL A C 1
ATOM 587 O O . VAL A 1 89 ? 34.883 123.415 135.998 1.00 89.65 89 VAL A O 1
ATOM 591 N N . ALA B 1 3 ? 11.335 107.317 129.918 1.00 85.68 3 ALA B N 1
ATOM 592 C CA . ALA B 1 3 ? 11.997 106.924 128.680 1.00 83.74 3 ALA B CA 1
ATOM 593 C C . ALA B 1 3 ? 12.045 105.393 128.529 1.00 79.60 3 ALA B C 1
ATOM 594 O O . ALA B 1 3 ? 12.542 104.667 129.384 1.00 80.47 3 ALA B O 1
ATOM 596 N N . VAL B 1 4 ? 11.511 104.914 127.422 1.00 77.21 4 VAL B N 1
ATOM 597 C CA . VAL B 1 4 ? 11.638 103.523 127.021 1.00 71.32 4 VAL B CA 1
ATOM 598 C C . VAL B 1 4 ? 12.484 103.487 125.784 1.00 63.22 4 VAL B C 1
ATOM 599 O O . VAL B 1 4 ? 12.284 104.290 124.893 1.00 62.58 4 VAL B O 1
ATOM 603 N N . HIS B 1 5 ? 13.458 102.603 125.717 1.00 58.59 5 HIS B N 1
ATOM 604 C CA . HIS B 1 5 ? 14.373 102.717 124.607 1.00 57.64 5 HIS B CA 1
ATOM 605 C C . HIS B 1 5 ? 14.890 101.354 124.176 1.00 58.33 5 HIS B C 1
ATOM 606 O O . HIS B 1 5 ? 15.120 100.459 124.979 1.00 59.27 5 HIS B O 1
ATOM 613 N N . VAL B 1 6 ? 15.053 101.218 122.873 1.00 63.58 6 VAL B N 1
ATOM 614 C CA . VAL B 1 6 ? 15.596 100.026 122.268 1.00 66.24 6 VAL B CA 1
ATOM 615 C C . VAL B 1 6 ? 16.816 100.436 121.501 1.00 70.20 6 VAL B C 1
ATOM 616 O O . VAL B 1 6 ? 16.715 101.298 120.633 1.00 79.47 6 VAL B O 1
ATOM 620 N N . ILE B 1 7 ? 17.977 99.897 121.854 1.00 67.85 7 ILE B N 1
ATOM 621 C CA . ILE B 1 7 ? 19.170 100.186 121.071 1.00 72.05 7 ILE B CA 1
ATOM 622 C C . ILE B 1 7 ? 19.436 98.981 120.191 1.00 74.75 7 ILE B C 1
ATOM 623 O O . ILE B 1 7 ? 19.602 97.868 120.681 1.00 72.78 7 ILE B O 1
ATOM 628 N N . PRO B 1 8 ? 19.415 99.212 118.870 1.00 84.22 8 PRO B N 1
ATOM 629 C CA . PRO B 1 8 ? 19.385 98.165 117.822 1.00 87.68 8 PRO B CA 1
ATOM 630 C C . PRO B 1 8 ? 20.560 97.181 117.576 1.00 93.55 8 PRO B C 1
ATOM 631 O O . PRO B 1 8 ? 20.272 95.990 117.462 1.00 97.98 8 PRO B O 1
ATOM 635 N N . ARG B 1 9 ? 21.819 97.621 117.512 1.00 91.33 9 ARG B N 1
ATOM 636 C CA . ARG B 1 9 ? 22.930 96.672 117.447 1.00 90.67 9 ARG B CA 1
ATOM 637 C C . ARG B 1 9 ? 23.987 97.037 118.453 1.00 88.62 9 ARG B C 1
ATOM 638 O O . ARG B 1 9 ? 25.034 97.557 118.077 1.00 93.37 9 ARG B O 1
ATOM 646 N N . PRO B 1 10 ? 23.723 96.785 119.736 1.00 82.61 10 PRO B N 1
ATOM 647 C CA . PRO B 1 10 ? 24.696 97.229 120.736 1.00 81.59 10 PRO B CA 1
ATOM 648 C C . PRO B 1 10 ? 26.042 96.551 120.532 1.00 82.96 10 PRO B C 1
ATOM 649 O O . PRO B 1 10 ? 26.115 95.319 120.490 1.00 82.66 10 PRO B O 1
ATOM 653 N N . HIS B 1 11 ? 27.090 97.365 120.446 1.00 84.14 11 HIS B N 1
ATOM 654 C CA . HIS B 1 11 ? 28.464 96.886 120.373 1.00 87.40 11 HIS B CA 1
ATOM 655 C C . HIS B 1 11 ? 28.742 95.993 121.561 1.00 88.35 11 HIS B C 1
ATOM 656 O O . HIS B 1 11 ? 28.131 96.171 122.608 1.00 85.98 11 HIS B O 1
ATOM 663 N N . THR B 1 12 ? 29.615 95.003 121.387 1.00 93.16 12 THR B N 1
ATOM 664 C CA . THR B 1 12 ? 29.853 94.012 122.435 1.00 92.61 12 THR B CA 1
ATOM 665 C C . THR B 1 12 ? 30.371 94.653 123.726 1.00 92.24 12 THR B C 1
ATOM 666 O O . THR B 1 12 ? 29.886 94.330 124.809 1.00 90.49 12 THR B O 1
ATOM 670 N N . ASP B 1 13 ? 31.324 95.573 123.614 1.00 97.73 13 ASP B N 1
ATOM 671 C CA . ASP B 1 13 ? 31.819 96.318 124.778 1.00 99.57 13 ASP B CA 1
ATOM 672 C C . ASP B 1 13 ? 30.714 97.067 125.541 1.00 96.66 13 ASP B C 1
ATOM 673 O O . ASP B 1 13 ? 30.701 97.075 126.772 1.00 96.64 13 ASP B O 1
ATOM 678 N N . VAL B 1 14 ? 29.802 97.703 124.807 1.00 93.15 14 VAL B N 1
ATOM 679 C CA . VAL B 1 14 ? 28.690 98.431 125.414 1.00 89.14 14 VAL B CA 1
ATOM 680 C C . VAL B 1 14 ? 27.862 97.490 126.280 1.00 93.46 14 VAL B C 1
ATOM 681 O O . VAL B 1 14 ? 27.366 97.876 127.340 1.00 94.77 14 VAL B O 1
ATOM 685 N N . GLU B 1 15 ? 27.735 96.244 125.862 1.00 97.53 15 GLU B N 1
ATOM 686 C CA . GLU B 1 15 ? 27.026 95.305 126.693 1.00 97.38 15 GLU B CA 1
ATOM 687 C C . GLU B 1 15 ? 28.022 94.799 127.696 1.00 102.74 15 GLU B C 1
ATOM 688 O O . GLU B 1 15 ? 28.136 93.622 127.933 1.00 101.33 15 GLU B O 1
ATOM 690 N N . LYS B 1 16 ? 28.738 95.731 128.308 1.00 106.63 16 LYS B N 1
ATOM 691 C CA . LYS B 1 16 ? 29.562 95.419 129.443 1.00 104.26 16 LYS B CA 1
ATOM 692 C C . LYS B 1 16 ? 28.598 94.985 130.485 1.00 103.48 16 LYS B C 1
ATOM 693 O O . LYS B 1 16 ? 28.763 93.943 131.078 1.00 103.99 16 LYS B O 1
ATOM 695 N N . ILE B 1 17 ? 27.459 95.652 130.559 1.00 100.25 17 ILE B N 1
ATOM 696 C CA . ILE B 1 17 ? 26.584 95.496 131.703 1.00 93.64 17 ILE B CA 1
ATOM 697 C C . ILE B 1 17 ? 26.229 94.025 131.891 1.00 93.54 17 ILE B C 1
ATOM 698 O O . ILE B 1 17 ? 26.133 93.560 133.027 1.00 93.94 17 ILE B O 1
ATOM 703 N N . LEU B 1 18 ? 26.098 93.285 130.806 1.00 95.04 18 LEU B N 1
ATOM 704 C CA . LEU B 1 18 ? 25.949 91.847 130.906 1.00 96.09 18 LEU B CA 1
ATOM 705 C C . LEU B 1 18 ? 25.671 91.205 129.556 1.00 94.79 18 LEU B C 1
ATOM 706 O O . LEU B 1 18 ? 26.482 90.433 129.054 1.00 95.45 18 LEU B O 1
ATOM 708 N N . GLY B 1 22 ? 27.795 89.070 125.839 1.00 100.55 22 GLY B N 1
ATOM 709 C CA . GLY B 1 22 ? 26.837 88.735 124.804 1.00 103.13 22 GLY B CA 1
ATOM 710 C C . GLY B 1 22 ? 26.980 89.521 123.517 1.00 105.30 22 GLY B C 1
ATOM 711 O O . GLY B 1 22 ? 27.519 90.605 123.511 1.00 107.13 22 GLY B O 1
ATOM 712 N N . GLY B 1 23 ? 26.488 88.959 122.423 1.00 104.78 23 GLY B N 1
ATOM 713 C CA . GLY B 1 23 ? 26.461 89.626 121.135 1.00 106.43 23 GLY B CA 1
ATOM 714 C C . GLY B 1 23 ? 25.053 90.010 120.740 1.00 106.71 23 GLY B C 1
ATOM 715 O O . GLY B 1 23 ? 24.795 90.395 119.615 1.00 108.85 23 GLY B O 1
ATOM 716 N N . SER B 1 24 ? 24.185 90.048 121.745 1.00 106.81 24 SER B N 1
ATOM 717 C CA . SER B 1 24 ? 22.745 89.976 121.572 1.00 104.54 24 SER B CA 1
ATOM 718 C C . SER B 1 24 ? 22.202 91.054 120.648 1.00 100.17 24 SER B C 1
ATOM 719 O O . SER B 1 24 ? 22.618 92.212 120.677 1.00 101.13 24 SER B O 1
ATOM 722 N N . GLU B 1 25 ? 21.264 90.619 119.817 1.00 97.33 25 GLU B N 1
ATOM 723 C CA . GLU B 1 25 ? 20.765 91.364 118.670 1.00 94.88 25 GLU B CA 1
ATOM 724 C C . GLU B 1 25 ? 20.252 92.748 119.005 1.00 92.48 25 GLU B C 1
ATOM 725 O O . GLU B 1 25 ? 20.252 93.609 118.146 1.00 95.12 25 GLU B O 1
ATOM 731 N N . ALA B 1 26 ? 19.795 92.953 120.237 1.00 88.97 26 ALA B N 1
ATOM 732 C CA . ALA B 1 26 ? 19.328 94.264 120.672 1.00 82.60 26 ALA B CA 1
ATOM 733 C C . ALA B 1 26 ? 19.243 94.363 122.191 1.00 81.13 26 ALA B C 1
ATOM 734 O O . ALA B 1 26 ? 19.168 93.342 122.881 1.00 83.93 26 ALA B O 1
ATOM 736 N N . LEU B 1 27 ? 19.260 95.595 122.702 1.00 76.15 27 LEU B N 1
ATOM 737 C CA . LEU B 1 27 ? 19.012 95.864 124.120 1.00 70.26 27 LEU B CA 1
ATOM 738 C C . LEU B 1 27 ? 17.787 96.753 124.271 1.00 66.53 27 LEU B C 1
ATOM 739 O O . LEU B 1 27 ? 17.555 97.657 123.465 1.00 66.47 27 LEU B O 1
ATOM 744 N N . GLY B 1 28 ? 16.990 96.472 125.292 1.00 63.00 28 GLY B N 1
ATOM 745 C CA . GLY B 1 28 ? 15.834 97.282 125.616 1.00 59.24 28 GLY B CA 1
ATOM 746 C C . GLY B 1 28 ? 15.955 97.874 126.995 1.00 56.46 28 GLY B C 1
ATOM 747 O O . GLY B 1 28 ? 16.464 97.225 127.910 1.00 56.33 28 GLY B O 1
ATOM 748 N N . MET B 1 29 ? 15.512 99.114 127.149 1.00 55.89 29 MET B N 1
ATOM 749 C CA . MET B 1 29 ? 15.611 99.758 128.444 1.00 58.09 29 MET B CA 1
ATOM 750 C C . MET B 1 29 ? 14.316 100.431 128.883 1.00 61.77 29 MET B C 1
ATOM 751 O O . MET B 1 29 ? 13.719 101.208 128.143 1.00 65.18 29 MET B O 1
ATOM 756 N N . VAL B 1 30 ? 13.879 100.131 130.095 1.00 61.28 30 VAL B N 1
ATOM 757 C CA . VAL B 1 30 ? 12.702 100.789 130.624 1.00 61.82 30 VAL B CA 1
ATOM 758 C C . VAL B 1 30 ? 13.107 101.552 131.872 1.00 58.29 30 VAL B C 1
ATOM 759 O O . VAL B 1 30 ? 13.466 100.947 132.874 1.00 61.46 30 VAL B O 1
ATOM 763 N N . GLU B 1 31 ? 13.029 102.879 131.818 1.00 56.24 31 GLU B N 1
ATOM 764 C CA . GLU B 1 31 ? 13.396 103.689 132.969 1.00 62.01 31 GLU B CA 1
ATOM 765 C C . GLU B 1 31 ? 12.185 103.814 133.860 1.00 65.13 31 GLU B C 1
ATOM 766 O O . GLU B 1 31 ? 11.137 104.262 133.421 1.00 67.47 31 GLU B O 1
ATOM 772 N N . THR B 1 32 ? 12.306 103.349 135.097 1.00 66.50 32 THR B N 1
ATOM 773 C CA . THR B 1 32 ? 11.154 103.296 135.983 1.00 67.58 32 THR B CA 1
ATOM 774 C C . THR B 1 32 ? 11.333 104.130 137.249 1.00 68.91 32 THR B C 1
ATOM 775 O O . THR B 1 32 ? 12.453 104.491 137.625 1.00 64.42 32 THR B O 1
ATOM 779 N N . LYS B 1 33 ? 10.210 104.410 137.908 1.00 73.83 33 LYS B N 1
ATOM 780 C CA . LYS B 1 33 ? 10.190 105.186 139.143 1.00 72.51 33 LYS B CA 1
ATOM 781 C C . LYS B 1 33 ? 9.972 104.267 140.320 1.00 71.27 33 LYS B C 1
ATOM 782 O O . LYS B 1 33 ? 8.866 103.784 140.534 1.00 73.52 33 LYS B O 1
ATOM 788 N N . GLY B 1 34 ? 11.006 104.063 141.119 1.00 71.21 34 GLY B N 1
ATOM 789 C CA . GLY B 1 34 ? 10.909 103.194 142.279 1.00 70.95 34 GLY B CA 1
ATOM 790 C C . GLY B 1 34 ? 11.138 101.735 141.939 1.00 70.26 34 GLY B C 1
ATOM 791 O O . GLY B 1 34 ? 10.996 101.321 140.796 1.00 69.27 34 GLY B O 1
ATOM 792 N N . LEU B 1 35 ? 11.437 100.939 142.955 1.00 74.14 35 LEU B N 1
ATOM 793 C CA . LEU B 1 35 ? 11.881 99.575 142.735 1.00 74.59 35 LEU B CA 1
ATOM 794 C C . LEU B 1 35 ? 10.694 98.688 142.409 1.00 76.95 35 LEU B C 1
ATOM 795 O O . LEU B 1 35 ? 10.847 97.630 141.793 1.00 80.02 35 LEU B O 1
ATOM 800 N N . THR B 1 36 ? 9.507 99.119 142.818 1.00 74.13 36 THR B N 1
ATOM 801 C CA . THR B 1 36 ? 8.329 98.323 142.560 1.00 78.07 36 THR B CA 1
ATOM 802 C C . THR B 1 36 ? 8.023 98.355 141.068 1.00 74.10 36 THR B C 1
ATOM 803 O O . THR B 1 36 ? 7.828 97.306 140.434 1.00 68.91 36 THR B O 1
ATOM 807 N N . ALA B 1 37 ? 8.054 99.559 140.498 1.00 73.28 37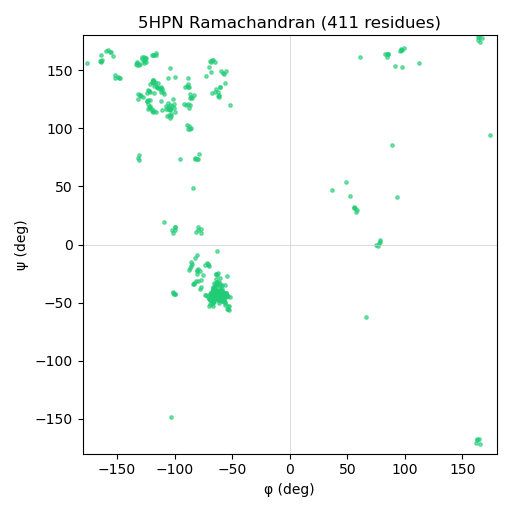 ALA B N 1
ATOM 808 C CA . ALA B 1 37 ? 7.838 99.727 139.065 1.00 69.67 37 ALA B CA 1
ATOM 809 C C . ALA B 1 37 ? 8.896 98.989 138.254 1.00 68.53 37 ALA B C 1
ATOM 810 O O . ALA B 1 37 ? 8.603 98.524 137.154 1.00 70.46 37 ALA B O 1
ATOM 812 N N . ALA B 1 38 ? 10.118 98.891 138.786 1.00 67.44 38 ALA B N 1
ATOM 813 C CA . ALA B 1 38 ? 11.192 98.182 138.101 1.00 62.83 38 ALA B CA 1
ATOM 814 C C . ALA B 1 38 ? 10.901 96.684 138.059 1.00 63.85 38 ALA B C 1
ATOM 815 O O . ALA B 1 38 ? 10.942 96.057 137.000 1.00 68.78 38 ALA B O 1
ATOM 817 N N . ILE B 1 39 ? 10.538 96.129 139.200 1.00 60.25 39 ILE B N 1
ATOM 818 C CA . ILE B 1 39 ? 10.302 94.703 139.303 1.00 63.10 39 ILE B CA 1
ATOM 819 C C . ILE B 1 39 ? 9.074 94.283 138.490 1.00 69.34 39 ILE B C 1
ATOM 820 O O . ILE B 1 39 ? 9.105 93.270 137.783 1.00 72.64 39 ILE B O 1
ATOM 825 N N . GLU B 1 40 ? 7.996 95.052 138.594 1.00 67.48 40 GLU B N 1
ATOM 826 C CA . GLU B 1 40 ? 6.832 94.830 137.751 1.00 64.46 40 GLU B CA 1
ATOM 827 C C . GLU B 1 40 ? 7.171 94.964 136.268 1.00 64.25 40 GLU B C 1
ATOM 828 O O . GLU B 1 40 ? 6.684 94.183 135.445 1.00 66.04 40 GLU B O 1
ATOM 834 N N . ALA B 1 41 ? 7.971 95.970 135.919 1.00 60.19 41 ALA B N 1
ATOM 835 C CA . ALA B 1 41 ? 8.406 96.118 134.532 1.00 60.69 41 ALA B CA 1
ATOM 836 C C . ALA B 1 41 ? 9.202 94.884 134.102 1.00 63.71 41 ALA B C 1
ATOM 837 O O . ALA B 1 41 ? 8.949 94.323 133.038 1.00 69.82 41 ALA B O 1
ATOM 839 N N . ALA B 1 42 ? 10.150 94.463 134.937 1.00 60.92 42 ALA B N 1
ATOM 840 C CA . ALA B 1 42 ? 10.955 93.283 134.657 1.00 60.97 42 ALA B CA 1
ATOM 841 C C . ALA B 1 42 ? 10.094 92.049 134.457 1.00 65.50 42 ALA B C 1
ATOM 842 O O . ALA B 1 42 ? 10.294 91.265 133.527 1.00 66.28 42 ALA B O 1
ATOM 844 N N . ASP B 1 43 ? 9.134 91.872 135.348 1.00 64.03 43 ASP B N 1
ATOM 845 C CA . ASP B 1 43 ? 8.355 90.662 135.325 1.00 66.47 43 ASP B CA 1
ATOM 846 C C . ASP B 1 43 ? 7.499 90.620 134.065 1.00 65.85 43 ASP B C 1
ATOM 847 O O . ASP B 1 43 ? 7.430 89.608 133.384 1.00 66.05 43 ASP B O 1
ATOM 852 N N . ALA B 1 44 ? 6.886 91.747 133.735 1.00 67.55 44 ALA B N 1
ATOM 853 C CA . ALA B 1 44 ? 6.067 91.864 132.535 1.00 65.90 44 ALA B CA 1
ATOM 854 C C . ALA B 1 44 ? 6.901 91.665 131.270 1.00 64.02 44 ALA B C 1
ATOM 855 O O . ALA B 1 44 ? 6.392 91.186 130.262 1.00 63.37 44 ALA B O 1
ATOM 857 N N . MET B 1 45 ? 8.167 92.076 131.315 1.00 66.56 45 MET B N 1
ATOM 858 C CA . MET B 1 45 ? 9.068 91.964 130.162 1.00 66.81 45 MET B CA 1
ATOM 859 C C . MET B 1 45 ? 9.427 90.510 129.842 1.00 67.01 45 MET B C 1
ATOM 860 O O . MET B 1 45 ? 9.300 90.072 128.707 1.00 68.66 45 MET B O 1
ATOM 865 N N . VAL B 1 46 ? 9.873 89.754 130.834 1.00 68.43 46 VAL B N 1
ATOM 866 C CA . VAL B 1 46 ? 10.260 88.372 130.580 1.00 74.39 46 VAL B CA 1
ATOM 867 C C . VAL B 1 46 ? 9.035 87.501 130.290 1.00 80.38 46 VAL B C 1
ATOM 868 O O . VAL B 1 46 ? 9.156 86.393 129.759 1.00 85.61 46 VAL B O 1
ATOM 872 N N . ALA B 1 47 ? 7.856 88.002 130.644 1.00 76.96 47 ALA B N 1
ATOM 873 C CA . ALA B 1 47 ? 6.616 87.289 130.370 1.00 76.26 47 ALA B CA 1
ATOM 874 C C . ALA B 1 47 ? 6.085 87.513 128.946 1.00 80.21 47 ALA B C 1
ATOM 875 O O . ALA B 1 47 ? 5.497 86.618 128.346 1.00 86.85 47 ALA B O 1
ATOM 877 N N . SER B 1 48 ? 6.292 88.704 128.402 1.00 79.74 48 SER B N 1
ATOM 878 C CA . SER B 1 48 ? 5.664 89.077 127.139 1.00 83.96 48 SER B CA 1
ATOM 879 C C . SER B 1 48 ? 6.474 88.611 125.936 1.00 84.81 48 SER B C 1
ATOM 880 O O . SER B 1 48 ? 5.968 88.604 124.808 1.00 87.12 48 SER B O 1
ATOM 883 N N . ALA B 1 49 ? 7.732 88.242 126.163 1.00 82.58 49 ALA B N 1
ATOM 884 C CA . ALA B 1 49 ? 8.614 87.932 125.047 1.00 81.51 49 ALA B CA 1
ATOM 885 C C . ALA B 1 49 ? 9.761 86.996 125.408 1.00 83.67 49 ALA B C 1
ATOM 886 O O . ALA B 1 49 ? 10.041 86.761 126.586 1.00 87.96 49 ALA B O 1
ATOM 888 N N . ASN B 1 50 ? 10.403 86.449 124.377 1.00 82.93 50 ASN B N 1
ATOM 889 C CA . ASN B 1 50 ? 11.594 85.638 124.554 1.00 83.31 50 ASN B CA 1
ATOM 890 C C . ASN B 1 50 ? 12.812 86.536 124.700 1.00 83.63 50 ASN B C 1
ATOM 891 O O . ASN B 1 50 ? 13.617 86.665 123.775 1.00 87.76 50 ASN B O 1
ATOM 896 N N . VAL B 1 51 ? 12.927 87.168 125.862 1.00 80.28 51 VAL B N 1
ATOM 897 C CA . VAL B 1 51 ? 14.047 88.042 126.177 1.00 78.75 51 VAL B CA 1
ATOM 898 C C . VAL B 1 51 ? 14.657 87.625 127.508 1.00 79.81 51 VAL B C 1
ATOM 899 O O . VAL B 1 51 ? 13.987 87.007 128.336 1.00 81.99 51 VAL B O 1
ATOM 903 N N . MET B 1 52 ? 15.895 88.011 127.747 1.00 79.21 52 MET B N 1
ATOM 904 C CA . MET B 1 52 ? 16.539 87.676 128.995 1.00 79.77 52 MET B CA 1
ATOM 905 C C . MET B 1 52 ? 16.894 88.921 129.761 1.00 78.00 52 MET B C 1
ATOM 906 O O . MET B 1 52 ? 17.477 89.829 129.221 1.00 80.18 52 MET B O 1
ATOM 908 N N . LEU B 1 53 ? 16.534 88.958 131.028 1.00 77.21 53 LEU B N 1
ATOM 909 C CA . LEU B 1 53 ? 16.914 90.062 131.896 1.00 76.74 53 LEU B CA 1
ATOM 910 C C . LEU B 1 53 ? 18.389 90.186 132.009 1.00 78.05 53 LEU B C 1
ATOM 911 O O . LEU B 1 53 ? 19.084 89.200 132.161 1.00 84.57 53 LEU B O 1
ATOM 916 N N . VAL B 1 54 ? 18.875 91.405 131.909 1.00 76.53 54 VAL B N 1
ATOM 917 C CA . VAL B 1 54 ? 20.291 91.639 132.067 1.00 77.99 54 VAL B CA 1
ATOM 918 C C . VAL B 1 54 ? 20.584 92.179 133.469 1.00 77.82 54 VAL B C 1
ATOM 919 O O . VAL B 1 54 ? 21.530 91.745 134.116 1.00 78.79 54 VAL B O 1
ATOM 923 N N . GLY B 1 55 ? 19.752 93.105 133.941 1.00 76.15 55 GLY B N 1
ATOM 924 C CA . GLY B 1 55 ? 19.881 93.638 135.287 1.00 76.37 55 GLY B CA 1
ATOM 925 C C . GLY B 1 55 ? 19.090 94.919 135.463 1.00 74.19 55 GLY B C 1
ATOM 926 O O . GLY B 1 55 ? 18.417 95.381 134.549 1.00 71.24 55 GLY B O 1
ATOM 927 N N . TYR B 1 56 ? 19.118 95.467 136.667 1.00 76.65 56 TYR B N 1
ATOM 928 C CA . TYR B 1 56 ? 18.523 96.772 136.913 1.00 73.87 56 TYR B CA 1
ATOM 929 C C . TYR B 1 56 ? 19.641 97.736 137.294 1.00 72.25 56 TYR B C 1
ATOM 930 O O . TYR B 1 56 ? 20.533 97.380 138.054 1.00 80.53 56 TYR B O 1
ATOM 939 N N . GLU B 1 57 ? 19.625 98.935 136.731 1.00 62.65 57 GLU B N 1
ATOM 940 C CA . GLU B 1 57 ? 20.627 99.941 137.061 1.00 58.12 57 GLU B CA 1
ATOM 941 C C . GLU B 1 57 ? 19.993 101.004 137.936 1.00 57.26 57 GLU B C 1
ATOM 942 O O . GLU B 1 57 ? 18.969 101.579 137.574 1.00 60.37 57 GLU B O 1
ATOM 948 N N . LYS B 1 58 ? 20.548 101.202 139.126 1.00 53.47 58 LYS B N 1
ATOM 949 C CA . LYS B 1 58 ? 20.058 102.234 140.020 1.00 55.29 58 LYS B CA 1
ATOM 950 C C . LYS B 1 58 ? 20.789 103.541 139.725 1.00 61.58 58 LYS B C 1
ATOM 951 O O . LYS B 1 58 ? 21.958 103.673 140.080 1.00 69.49 58 LYS B O 1
ATOM 957 N N . ILE B 1 59 ? 20.160 104.491 139.032 1.00 58.49 59 ILE B N 1
ATOM 958 C CA . ILE B 1 59 ? 20.908 105.692 138.660 1.00 56.98 59 ILE B CA 1
ATOM 959 C C . ILE B 1 59 ? 20.621 106.905 139.551 1.00 55.87 59 ILE B C 1
ATOM 960 O O . ILE B 1 59 ? 21.119 107.996 139.304 1.00 58.31 59 ILE B O 1
ATOM 965 N N . GLY B 1 60 ? 19.911 106.702 140.646 1.00 54.96 60 GLY B N 1
ATOM 966 C CA . GLY B 1 60 ? 19.671 107.799 141.559 1.00 56.88 60 GLY B CA 1
ATOM 967 C C . GLY B 1 60 ? 18.313 108.430 141.389 1.00 58.62 60 GLY B C 1
ATOM 968 O O . GLY B 1 60 ? 17.594 108.107 140.443 1.00 58.75 60 GLY B O 1
ATOM 969 N N . SER B 1 61 ? 17.938 109.288 142.336 1.00 61.69 61 SER B N 1
ATOM 970 C CA . SER B 1 61 ? 16.643 109.971 142.281 1.00 69.69 61 SER B CA 1
ATOM 971 C C . SER B 1 61 ? 15.491 108.984 142.180 1.00 69.12 61 SER B C 1
ATOM 972 O O . SER B 1 61 ? 14.488 109.245 141.518 1.00 71.45 61 SER B O 1
ATOM 975 N N . GLY B 1 62 ? 15.661 107.817 142.781 1.00 65.85 62 GLY B N 1
ATOM 976 C CA . GLY B 1 62 ? 14.584 106.852 142.824 1.00 64.23 62 GLY B CA 1
ATOM 977 C C . GLY B 1 62 ? 14.374 106.157 141.499 1.00 62.18 62 GLY B C 1
ATOM 978 O O . GLY B 1 62 ? 13.520 105.294 141.405 1.00 63.42 62 GLY B O 1
ATOM 979 N N . LEU B 1 63 ? 15.173 106.514 140.496 1.00 58.92 63 LEU B N 1
ATOM 980 C CA . LEU B 1 63 ? 15.040 105.967 139.148 1.00 58.78 63 LEU B CA 1
ATOM 981 C C . LEU B 1 63 ? 15.809 104.656 138.958 1.00 57.84 63 LEU B C 1
ATOM 982 O O . LEU B 1 63 ? 17.017 104.590 139.177 1.00 56.64 63 LEU B O 1
ATOM 987 N N . VAL B 1 64 ? 15.106 103.633 138.495 1.00 57.16 64 VAL B N 1
ATOM 988 C CA . VAL B 1 64 ? 15.713 102.342 138.220 1.00 56.57 64 VAL B CA 1
ATOM 989 C C . VAL B 1 64 ? 15.457 101.937 136.783 1.00 55.67 64 VAL B C 1
ATOM 990 O O . VAL B 1 64 ? 14.315 101.845 136.365 1.00 62.34 64 VAL B O 1
ATOM 994 N N . THR B 1 65 ? 16.514 101.670 136.035 1.00 56.45 65 THR B N 1
ATOM 995 C CA . THR B 1 65 ? 16.375 101.307 134.636 1.00 57.74 65 THR B CA 1
ATOM 996 C C . THR B 1 65 ? 16.577 99.815 134.417 1.00 57.73 65 THR B C 1
ATOM 997 O O . THR B 1 65 ? 17.652 99.277 134.668 1.00 53.34 65 THR B O 1
ATOM 1001 N N . VAL B 1 66 ? 15.528 99.149 133.951 1.00 59.44 66 VAL B N 1
ATOM 1002 C CA . VAL B 1 66 ? 15.597 97.717 133.709 1.00 60.94 66 VAL B CA 1
ATOM 1003 C C . VAL B 1 66 ? 16.097 97.439 132.299 1.00 61.80 66 VAL B C 1
ATOM 1004 O O . VAL B 1 66 ? 15.725 98.124 131.335 1.00 61.86 66 VAL B O 1
ATOM 1008 N N . ILE B 1 67 ? 16.973 96.449 132.195 1.00 62.26 67 ILE B N 1
ATOM 1009 C CA . ILE B 1 67 ? 17.611 96.137 130.945 1.00 65.92 67 ILE B CA 1
ATOM 1010 C C . ILE B 1 67 ? 17.311 94.720 130.549 1.00 69.81 67 ILE B C 1
ATOM 1011 O O . ILE B 1 67 ? 17.466 93.787 131.332 1.00 67.43 67 ILE B O 1
ATOM 1016 N N . VAL B 1 68 ? 16.893 94.571 129.308 1.00 74.33 68 VAL B N 1
ATOM 1017 C CA . VAL B 1 68 ? 16.618 93.269 128.757 1.00 78.09 68 VAL B CA 1
ATOM 1018 C C . VAL B 1 68 ? 17.422 93.131 127.466 1.00 80.88 68 VAL B C 1
ATOM 1019 O O . VAL B 1 68 ? 17.846 94.137 126.884 1.00 81.30 68 VAL B O 1
ATOM 1023 N N . ARG B 1 69 ? 17.673 91.895 127.044 1.00 81.63 69 ARG B N 1
ATOM 1024 C CA . ARG B 1 69 ? 18.346 91.629 125.768 1.00 79.04 69 ARG B CA 1
ATOM 1025 C C . ARG B 1 69 ? 17.570 90.549 125.013 1.00 83.02 69 ARG B C 1
ATOM 1026 O O . ARG B 1 69 ? 16.815 89.789 125.626 1.00 81.77 69 ARG B O 1
ATOM 1028 N N . GLY B 1 70 ? 17.733 90.503 123.691 1.00 86.93 70 GLY B N 1
ATOM 1029 C CA . GLY B 1 70 ? 17.077 89.501 122.856 1.00 85.93 70 GLY B CA 1
ATOM 1030 C C . GLY B 1 70 ? 17.049 89.876 121.378 1.00 84.32 70 GLY B C 1
ATOM 1031 O O . GLY B 1 70 ? 17.761 90.776 120.939 1.00 84.93 70 GLY B O 1
ATOM 1032 N N . ASP B 1 71 ? 16.256 89.159 120.592 1.00 85.15 71 ASP B N 1
ATOM 1033 C CA . ASP B 1 71 ? 16.054 89.525 119.194 1.00 85.44 71 ASP B CA 1
ATOM 1034 C C . ASP B 1 71 ? 15.276 90.822 119.131 1.00 81.55 71 ASP B C 1
ATOM 1035 O O . ASP B 1 71 ? 14.563 91.153 120.073 1.00 83.12 71 ASP B O 1
ATOM 1040 N N . VAL B 1 72 ? 15.393 91.549 118.028 1.00 77.41 72 VAL B N 1
ATOM 1041 C CA . VAL B 1 72 ? 14.743 92.853 117.904 1.00 75.45 72 VAL B CA 1
ATOM 1042 C C . VAL B 1 72 ? 13.239 92.824 118.195 1.00 72.92 72 VAL B C 1
ATOM 1043 O O . VAL B 1 72 ? 12.754 93.547 119.064 1.00 73.39 72 VAL B O 1
ATOM 1047 N N . GLY B 1 73 ? 12.512 91.972 117.488 1.00 71.03 73 GLY B N 1
ATOM 1048 C CA . GLY B 1 73 ? 11.081 91.863 117.676 1.00 67.87 73 GLY B CA 1
ATOM 1049 C C . GLY B 1 73 ? 10.711 91.571 119.117 1.00 69.67 73 GLY B C 1
ATOM 1050 O O . GLY B 1 73 ? 9.761 92.138 119.639 1.00 75.74 73 GLY B O 1
ATOM 1051 N N . ALA B 1 74 ? 11.455 90.692 119.776 1.00 68.52 74 ALA B N 1
ATOM 1052 C CA . ALA B 1 74 ? 11.137 90.360 121.159 1.00 69.22 74 ALA B CA 1
ATOM 1053 C C . ALA B 1 74 ? 11.363 91.553 122.062 1.00 68.25 74 ALA B C 1
ATOM 1054 O O . ALA B 1 74 ? 10.498 91.915 122.859 1.00 66.15 74 ALA B O 1
ATOM 1056 N N . VAL B 1 75 ? 12.508 92.200 121.882 1.00 71.03 75 VAL B N 1
ATOM 1057 C CA . VAL B 1 75 ? 12.891 93.303 122.739 1.00 70.50 75 VAL B CA 1
ATOM 1058 C C . VAL B 1 75 ? 11.950 94.493 122.545 1.00 74.27 75 VAL B C 1
ATOM 1059 O O . VAL B 1 75 ? 11.601 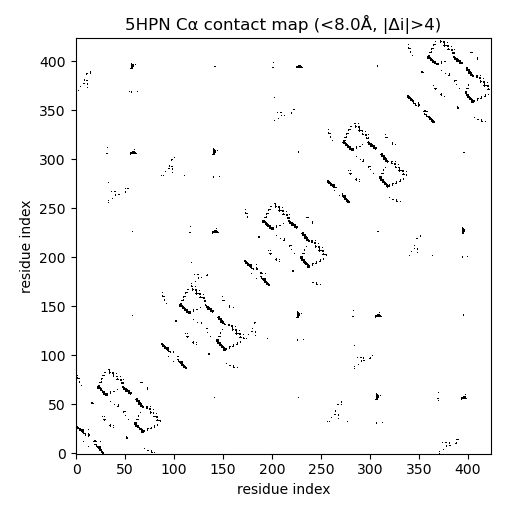95.162 123.530 1.00 73.24 75 VAL B O 1
ATOM 1063 N N . LYS B 1 76 ? 11.538 94.756 121.296 1.00 74.32 76 LYS B N 1
ATOM 1064 C CA . LYS B 1 76 ? 10.545 95.808 121.044 1.00 73.24 76 LYS B CA 1
ATOM 1065 C C . LYS B 1 76 ? 9.281 95.565 121.844 1.00 72.26 76 LYS B C 1
ATOM 1066 O O . LYS B 1 76 ? 8.836 96.444 122.586 1.00 69.61 76 LYS B O 1
ATOM 1072 N N . ALA B 1 77 ? 8.731 94.357 121.718 1.00 73.57 77 ALA B N 1
ATOM 1073 C CA . ALA B 1 77 ? 7.506 93.988 122.426 1.00 72.17 77 ALA B CA 1
ATOM 1074 C C . ALA B 1 77 ? 7.726 93.973 123.935 1.00 72.83 77 ALA B C 1
ATOM 1075 O O . ALA B 1 77 ? 6.897 94.466 124.695 1.00 76.99 77 ALA B O 1
ATOM 1077 N N . ALA B 1 78 ? 8.844 93.406 124.369 1.00 69.72 78 ALA B N 1
ATOM 1078 C CA . ALA B 1 78 ? 9.116 93.298 125.793 1.00 67.95 78 ALA B CA 1
ATOM 1079 C C . ALA B 1 78 ? 9.162 94.665 126.474 1.00 69.47 78 ALA B C 1
ATOM 1080 O O . ALA B 1 78 ? 8.541 94.852 127.515 1.00 73.78 78 ALA B O 1
ATOM 1082 N N . THR B 1 79 ? 9.868 95.627 125.887 1.00 68.65 79 THR B N 1
ATOM 1083 C CA . THR B 1 79 ? 10.003 96.932 126.533 1.00 65.11 79 THR B CA 1
ATOM 1084 C C . THR B 1 79 ? 8.652 97.639 126.589 1.00 66.93 79 THR B C 1
ATOM 1085 O O . THR B 1 79 ? 8.345 98.303 127.591 1.00 68.99 79 THR B O 1
ATOM 1089 N N . ASP B 1 80 ? 7.838 97.485 125.535 1.00 64.12 80 ASP B N 1
ATOM 1090 C CA . ASP B 1 80 ? 6.507 98.112 125.517 1.00 67.35 80 ASP B CA 1
ATOM 1091 C C . ASP B 1 80 ? 5.648 97.594 126.676 1.00 66.57 80 ASP B C 1
ATOM 1092 O O . ASP B 1 80 ? 4.981 98.375 127.371 1.00 68.55 80 ASP B O 1
ATOM 1097 N N . ALA B 1 81 ? 5.692 96.281 126.887 1.00 63.72 81 ALA B N 1
ATOM 1098 C CA . ALA B 1 81 ? 5.015 95.644 128.006 1.00 64.34 81 ALA B CA 1
ATOM 1099 C C . ALA B 1 81 ? 5.583 96.167 129.322 1.00 64.99 81 ALA B C 1
ATOM 1100 O O . ALA B 1 81 ? 4.844 96.482 130.261 1.00 64.29 81 ALA B O 1
ATOM 1102 N N . GLY B 1 82 ? 6.909 96.237 129.381 1.00 66.59 82 GLY B N 1
ATOM 1103 C CA . GLY B 1 82 ? 7.598 96.689 130.575 1.00 67.88 82 GLY B CA 1
ATOM 1104 C C . GLY B 1 82 ? 7.180 98.086 130.980 1.00 69.45 82 GLY B C 1
ATOM 1105 O O . GLY B 1 82 ? 6.913 98.335 132.150 1.00 71.34 82 GLY B O 1
ATOM 1106 N N . ALA B 1 83 ? 7.132 99.001 130.017 1.00 69.96 83 ALA B N 1
ATOM 1107 C CA . ALA B 1 83 ? 6.736 100.380 130.287 1.00 65.45 83 ALA B CA 1
ATOM 1108 C C . ALA B 1 83 ? 5.300 100.469 130.789 1.00 69.71 83 ALA B C 1
ATOM 1109 O O . ALA B 1 83 ? 4.992 101.247 131.694 1.00 73.38 83 ALA B O 1
ATOM 1111 N N . ALA B 1 84 ? 4.424 99.685 130.176 1.00 70.90 84 ALA B N 1
ATOM 1112 C CA . ALA B 1 84 ? 3.014 99.653 130.559 1.00 73.50 84 ALA B CA 1
ATOM 1113 C C . ALA B 1 84 ? 2.857 99.106 131.986 1.00 77.77 84 ALA B C 1
ATOM 1114 O O . ALA B 1 84 ? 2.026 99.605 132.757 1.00 85.48 84 ALA B O 1
ATOM 1116 N N . ALA B 1 85 ? 3.609 98.057 132.327 1.00 72.12 85 ALA B N 1
ATOM 1117 C CA . ALA B 1 85 ? 3.525 97.499 133.681 1.00 71.68 85 ALA B CA 1
ATOM 1118 C C . ALA B 1 85 ? 3.914 98.541 134.707 1.00 71.89 85 ALA B C 1
ATOM 1119 O O . ALA B 1 85 ? 3.266 98.674 135.739 1.00 77.27 85 ALA B O 1
ATOM 1121 N N . ALA B 1 86 ? 4.950 99.306 134.385 1.00 66.17 86 ALA B N 1
ATOM 1122 C CA . ALA B 1 86 ? 5.460 100.323 135.283 1.00 69.89 86 ALA B CA 1
ATOM 1123 C C . ALA B 1 86 ? 4.428 101.430 135.480 1.00 74.84 86 ALA B C 1
ATOM 1124 O O . ALA B 1 86 ? 4.311 101.975 136.574 1.00 80.21 86 ALA B O 1
ATOM 1126 N N . ARG B 1 87 ? 3.685 101.767 134.427 1.00 74.93 87 ARG B N 1
ATOM 1127 C CA . ARG B 1 87 ? 2.624 102.773 134.542 1.00 79.73 87 ARG B CA 1
ATOM 1128 C C . ARG B 1 87 ? 1.577 102.355 135.575 1.00 83.63 87 ARG B C 1
ATOM 1129 O O . ARG B 1 87 ? 1.175 103.149 136.422 1.00 88.85 87 ARG B O 1
ATOM 1137 N N . ASN B 1 88 ? 1.175 101.091 135.524 1.00 81.71 88 ASN B N 1
ATOM 1138 C CA . ASN B 1 88 ? 0.047 100.611 136.308 1.00 83.11 88 ASN B CA 1
ATOM 1139 C C . ASN B 1 88 ? 0.399 100.336 137.769 1.00 86.07 88 ASN B C 1
ATOM 1140 O O . ASN B 1 88 ? -0.367 99.691 138.482 1.00 92.04 88 ASN B O 1
ATOM 1145 N N . VAL B 1 89 ? 1.561 100.795 138.220 1.00 83.16 89 VAL B N 1
ATOM 1146 C CA . VAL B 1 89 ? 1.881 100.686 139.642 1.00 86.77 89 VAL B CA 1
ATOM 1147 C C . VAL B 1 89 ? 2.408 101.999 140.207 1.00 86.32 89 VAL B C 1
ATOM 1148 O O . VAL B 1 89 ? 1.623 102.867 140.587 1.00 87.48 89 VAL B O 1
ATOM 1152 N N . ALA C 1 3 ? 5.649 103.453 148.496 1.00 72.68 3 ALA C N 1
ATOM 1153 C CA . ALA C 1 3 ? 4.892 102.331 147.955 1.00 77.24 3 ALA C CA 1
ATOM 1154 C C . ALA C 1 3 ? 5.191 101.049 148.733 1.00 83.28 3 ALA C C 1
ATOM 1155 O O . ALA C 1 3 ? 6.354 100.647 148.884 1.00 89.14 3 ALA C O 1
ATOM 1157 N N . VAL C 1 4 ? 4.135 100.407 149.221 1.00 76.85 4 VAL C N 1
ATOM 1158 C CA . VAL C 1 4 ? 4.272 99.089 149.815 1.00 67.11 4 VAL C CA 1
ATOM 1159 C C . VAL C 1 4 ? 3.615 98.125 148.854 1.00 56.67 4 VAL C C 1
ATOM 1160 O O . VAL C 1 4 ? 2.475 98.336 148.445 1.00 52.53 4 VAL C O 1
ATOM 1164 N N . HIS C 1 5 ? 4.325 97.056 148.510 1.00 49.56 5 HIS C N 1
ATOM 1165 C CA . HIS C 1 5 ? 3.911 96.238 147.381 1.00 52.29 5 HIS C CA 1
ATOM 1166 C C . HIS C 1 5 ? 4.270 94.765 147.508 1.00 53.04 5 HIS C C 1
ATOM 1167 O O . HIS C 1 5 ? 5.324 9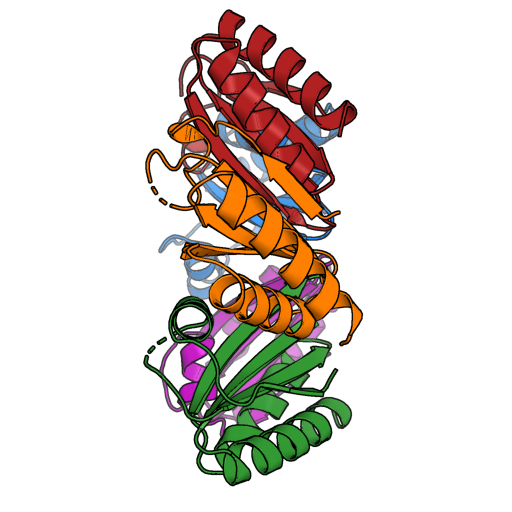4.395 148.024 1.00 53.28 5 HIS C O 1
ATOM 1174 N N . VAL C 1 6 ? 3.377 93.925 147.011 1.00 57.96 6 VAL C N 1
ATOM 1175 C CA . VAL C 1 6 ? 3.621 92.493 146.930 1.00 62.52 6 VAL C CA 1
ATOM 1176 C C . VAL C 1 6 ? 3.517 91.989 145.492 1.00 68.09 6 VAL C C 1
ATOM 1177 O O . VAL C 1 6 ? 2.450 92.071 144.884 1.00 69.94 6 VAL C O 1
ATOM 1181 N N . ILE C 1 7 ? 4.609 91.469 144.936 1.00 69.10 7 ILE C N 1
ATOM 1182 C CA . ILE C 1 7 ? 4.490 90.893 143.608 1.00 70.61 7 ILE C CA 1
ATOM 1183 C C . ILE C 1 7 ? 4.406 89.379 143.734 1.00 71.70 7 ILE C C 1
ATOM 1184 O O . ILE C 1 7 ? 5.322 88.723 144.234 1.00 68.36 7 ILE C O 1
ATOM 1189 N N . PRO C 1 8 ? 3.261 88.847 143.284 1.00 77.29 8 PRO C N 1
ATOM 1190 C CA . PRO C 1 8 ? 2.806 87.455 143.498 1.00 77.68 8 PRO C CA 1
ATOM 1191 C C . PRO C 1 8 ? 3.527 86.218 142.900 1.00 90.62 8 PRO C C 1
ATOM 1192 O O . PRO C 1 8 ? 3.728 85.284 143.677 1.00 95.37 8 PRO C O 1
ATOM 1196 N N . ARG C 1 9 ? 3.918 86.177 141.623 1.00 86.76 9 ARG C N 1
ATOM 1197 C CA . ARG C 1 9 ? 4.689 85.025 141.171 1.00 86.53 9 ARG C CA 1
ATOM 1198 C C . ARG C 1 9 ? 5.906 85.512 140.426 1.00 81.67 9 ARG C C 1
ATOM 1199 O O . ARG C 1 9 ? 5.926 85.524 139.190 1.00 78.90 9 ARG C O 1
ATOM 1207 N N . PRO C 1 10 ? 6.912 85.971 141.183 1.00 75.14 10 PRO C N 1
ATOM 1208 C CA . PRO C 1 10 ? 8.067 86.521 140.497 1.00 75.00 10 PRO C CA 1
ATOM 1209 C C . PRO C 1 10 ? 8.693 85.449 139.641 1.00 77.95 10 PRO C C 1
ATOM 1210 O O . PRO C 1 10 ? 8.921 84.326 140.110 1.00 79.16 10 PRO C O 1
ATOM 1214 N N . HIS C 1 11 ? 8.893 85.791 138.375 1.00 78.41 11 HIS C N 1
ATOM 1215 C CA . HIS C 1 11 ? 9.685 84.993 137.466 1.00 82.51 11 HIS C CA 1
ATOM 1216 C C . HIS C 1 11 ? 11.103 84.879 138.044 1.00 82.16 11 HIS C C 1
ATOM 1217 O O . HIS C 1 11 ? 11.564 85.786 138.745 1.00 82.48 11 HIS C O 1
ATOM 1224 N N . THR C 1 12 ? 11.782 83.772 137.766 1.00 83.96 12 THR C N 1
ATOM 1225 C CA . THR C 1 12 ? 13.078 83.481 138.371 1.00 88.37 12 THR C CA 1
ATOM 1226 C C . THR C 1 12 ? 14.149 84.549 138.108 1.00 91.50 12 THR C C 1
ATOM 1227 O O . THR C 1 12 ? 14.818 84.998 139.046 1.00 89.45 12 THR C O 1
ATOM 1231 N N . ASP C 1 13 ? 14.268 84.986 136.852 1.00 96.19 13 ASP C N 1
ATOM 1232 C CA . ASP C 1 13 ? 15.204 86.045 136.491 1.00 96.63 13 ASP C CA 1
ATOM 1233 C C . ASP C 1 13 ? 14.992 87.280 137.347 1.00 92.10 13 ASP C C 1
ATOM 1234 O O . ASP C 1 13 ? 15.953 87.870 137.847 1.00 95.41 13 ASP C O 1
ATOM 1239 N N . VAL C 1 14 ? 13.727 87.649 137.527 1.00 85.38 14 VAL C N 1
ATOM 1240 C CA . VAL C 1 14 ? 13.373 88.827 138.300 1.00 80.52 14 VAL C CA 1
ATOM 1241 C C . VAL C 1 14 ? 13.831 88.732 139.753 1.00 84.85 14 VAL C C 1
ATOM 1242 O O . VAL C 1 14 ? 14.391 89.685 140.309 1.00 82.12 14 VAL C O 1
ATOM 1246 N N . GLU C 1 15 ? 13.602 87.574 140.366 1.00 90.95 15 GLU C N 1
ATOM 1247 C CA . GLU C 1 15 ? 13.966 87.394 141.763 1.00 91.39 15 GLU C CA 1
ATOM 1248 C C . GLU C 1 15 ? 15.458 87.160 142.004 1.00 87.83 15 GLU C C 1
ATOM 1249 O O . GLU C 1 15 ? 16.028 87.684 142.969 1.00 80.66 15 GLU C O 1
ATOM 1255 N N . LYS C 1 16 ? 16.094 86.432 141.089 1.00 89.09 16 LYS C N 1
ATOM 1256 C CA . LYS C 1 16 ? 17.515 86.125 141.205 1.00 89.25 16 LYS C CA 1
ATOM 1257 C C . LYS C 1 16 ? 18.390 87.364 141.200 1.00 90.27 16 LYS C C 1
ATOM 1258 O O . LYS C 1 16 ? 19.333 87.479 141.983 1.00 91.00 16 LYS C O 1
ATOM 1264 N N . ILE C 1 17 ? 18.076 88.269 140.284 1.00 90.92 17 ILE C N 1
ATOM 1265 C CA . ILE C 1 17 ? 18.834 89.490 140.095 1.00 89.04 17 ILE C CA 1
ATOM 1266 C C . ILE C 1 17 ? 18.766 90.386 141.324 1.00 86.63 17 ILE C C 1
ATOM 1267 O O . ILE C 1 17 ? 19.681 91.159 141.595 1.00 88.46 17 ILE C O 1
ATOM 1272 N N . LEU C 1 18 ? 17.710 90.236 142.107 1.00 84.72 18 LEU C N 1
ATOM 1273 C CA . LEU C 1 18 ? 17.620 90.939 143.384 1.00 83.14 18 LEU C CA 1
ATOM 1274 C C . LEU C 1 18 ? 18.365 90.237 144.525 1.00 86.77 18 LEU C C 1
ATOM 1275 O O . LEU C 1 18 ? 18.550 90.825 145.597 1.00 89.22 18 LEU C O 1
ATOM 1280 N N . GLY C 1 19 ? 18.786 88.991 144.293 1.00 86.50 19 GLY C N 1
ATOM 1281 C CA . GLY C 1 19 ? 19.478 88.200 145.301 1.00 86.26 19 GLY C CA 1
ATOM 1282 C C . GLY C 1 19 ? 18.572 87.388 146.211 1.00 85.16 19 GLY C C 1
ATOM 1283 O O . GLY C 1 19 ? 17.572 86.806 145.778 1.00 84.76 19 GLY C O 1
ATOM 1284 N N . GLY C 1 22 ? 16.981 81.705 143.888 1.00 94.61 22 GLY C N 1
ATOM 1285 C CA . GLY C 1 22 ? 15.851 80.798 144.014 1.00 97.78 22 GLY C CA 1
ATOM 1286 C C . GLY C 1 22 ? 14.532 81.383 143.533 1.00 97.78 22 GLY C C 1
ATOM 1287 O O . GLY C 1 22 ? 14.407 82.597 143.410 1.00 97.33 22 GLY C O 1
ATOM 1288 N N . GLY C 1 23 ? 13.552 80.516 143.266 1.00 97.74 23 GLY C N 1
ATOM 1289 C CA . GLY C 1 23 ? 12.198 80.926 142.907 1.00 95.85 23 GLY C CA 1
ATOM 1290 C C . GLY C 1 23 ? 11.211 80.856 144.064 1.00 96.91 23 GLY C C 1
ATOM 1291 O O . GLY C 1 23 ? 10.879 79.776 144.552 1.00 100.21 23 GLY C O 1
ATOM 1292 N N . SER C 1 24 ? 10.728 82.024 144.480 1.00 94.56 24 SER C N 1
ATOM 1293 C CA . SER C 1 24 ? 9.870 82.182 145.650 1.00 90.54 24 SER C CA 1
ATOM 1294 C C . SER C 1 24 ? 8.396 82.407 145.337 1.00 89.61 24 SER C C 1
ATOM 1295 O O . SER C 1 24 ? 8.041 82.950 144.291 1.00 94.77 24 SER C O 1
ATOM 1298 N N . GLU C 1 25 ? 7.536 81.996 146.259 1.00 84.69 25 GLU C N 1
ATOM 1299 C CA . GLU C 1 25 ? 6.091 82.184 146.124 1.00 82.38 25 GLU C CA 1
ATOM 1300 C C . GLU C 1 25 ? 5.613 83.642 146.019 1.00 78.12 25 GLU C C 1
ATOM 1301 O O . GLU C 1 25 ? 4.557 83.897 145.449 1.00 74.74 25 GLU C O 1
ATOM 1307 N N . ALA C 1 26 ? 6.351 84.582 146.608 1.00 77.77 26 ALA C N 1
ATOM 1308 C CA . ALA C 1 26 ? 6.021 86.007 146.527 1.00 72.77 26 ALA C CA 1
ATOM 1309 C C . ALA C 1 26 ? 7.196 86.860 146.963 1.00 73.11 26 ALA C C 1
ATOM 1310 O O . ALA C 1 26 ? 8.045 86.408 147.725 1.00 75.33 26 ALA C O 1
ATOM 1312 N N . LEU C 1 27 ? 7.214 88.112 146.523 1.00 71.73 27 LEU C N 1
ATOM 1313 C CA . LEU C 1 27 ? 8.219 89.068 146.982 1.00 68.35 27 LEU C CA 1
ATOM 1314 C C . LEU C 1 27 ? 7.542 90.238 147.683 1.00 66.12 27 LEU C C 1
ATOM 1315 O O . LEU C 1 27 ? 6.495 90.710 147.241 1.00 66.59 27 LEU C O 1
ATOM 1320 N N . GLY C 1 28 ? 8.135 90.722 148.767 1.00 62.63 28 GLY C N 1
ATOM 1321 C CA . GLY C 1 28 ? 7.589 91.893 149.425 1.00 61.25 28 GLY C CA 1
ATOM 1322 C C . GLY C 1 28 ? 8.549 93.065 149.334 1.00 59.57 28 GLY C C 1
ATOM 1323 O O . GLY C 1 28 ? 9.753 92.887 149.444 1.00 57.43 28 GLY C O 1
ATOM 1324 N N . MET C 1 29 ? 8.021 94.259 149.083 1.00 59.57 29 MET C N 1
ATOM 1325 C CA . MET C 1 29 ? 8.871 95.435 149.006 1.00 61.04 29 MET C CA 1
ATOM 1326 C C . MET C 1 29 ? 8.303 96.578 149.827 1.00 59.23 29 MET C C 1
ATOM 1327 O O . MET C 1 29 ? 7.159 96.999 149.633 1.00 60.66 29 MET C O 1
ATOM 1332 N N . VAL C 1 30 ? 9.132 97.092 150.725 1.00 54.93 30 VAL C N 1
ATOM 1333 C CA . VAL C 1 30 ? 8.776 98.233 151.540 1.00 52.83 30 VAL C CA 1
ATOM 1334 C C . VAL C 1 30 ? 9.764 99.358 151.257 1.00 52.81 30 VAL C C 1
ATOM 1335 O O . VAL C 1 30 ? 10.951 99.186 151.459 1.00 56.78 30 VAL C O 1
ATOM 1339 N N . GLU C 1 31 ? 9.299 100.477 150.718 1.00 54.33 31 GLU C N 1
ATOM 1340 C CA . GLU C 1 31 ? 10.211 101.586 150.436 1.00 57.07 31 GLU C CA 1
ATOM 1341 C C . GLU C 1 31 ? 10.282 102.553 151.600 1.00 58.42 31 GLU C C 1
ATOM 1342 O O . GLU C 1 31 ? 9.285 103.129 151.994 1.00 61.51 31 GLU C O 1
ATOM 1348 N N . THR C 1 32 ? 11.469 102.740 152.149 1.00 57.16 32 THR C N 1
ATOM 1349 C CA . THR C 1 32 ? 11.601 103.525 153.356 1.00 56.13 32 THR C CA 1
ATOM 1350 C C . THR C 1 32 ? 12.434 104.773 153.112 1.00 57.10 32 THR C C 1
ATOM 1351 O O . THR C 1 32 ? 13.107 104.895 152.094 1.00 61.78 32 THR C O 1
ATOM 1355 N N . LYS C 1 33 ? 12.360 105.705 154.052 1.00 57.53 33 LYS C N 1
ATOM 1356 C CA . LYS C 1 33 ? 13.115 106.947 154.005 1.00 58.47 33 LYS C CA 1
ATOM 1357 C C . LYS C 1 33 ? 14.296 106.810 154.974 1.00 64.18 33 LYS C C 1
ATOM 1358 O O . LYS C 1 33 ? 14.097 106.686 156.179 1.00 71.70 33 LYS C O 1
ATOM 1364 N N . GLY C 1 34 ? 15.522 106.755 154.471 1.00 62.90 34 GLY C N 1
ATOM 1365 C CA . GLY C 1 34 ? 16.664 106.644 155.363 1.00 61.47 34 GLY C CA 1
ATOM 1366 C C . GLY C 1 34 ? 16.941 105.219 155.808 1.00 61.25 34 GLY C C 1
ATOM 1367 O O . GLY C 1 34 ? 16.102 104.332 155.701 1.00 59.58 34 GLY C O 1
ATOM 1368 N N . LEU C 1 35 ? 18.129 104.988 156.335 1.00 63.84 35 LEU C N 1
ATOM 1369 C CA . LEU C 1 35 ? 18.541 103.622 156.584 1.00 65.13 35 LEU C CA 1
ATOM 1370 C C . LEU C 1 35 ? 17.944 103.087 157.883 1.00 69.80 35 LEU C C 1
ATOM 1371 O O . LEU C 1 35 ? 17.823 101.876 158.094 1.00 69.40 35 LEU C O 1
ATOM 1376 N N . THR C 1 36 ? 17.566 104.005 158.755 1.00 69.79 36 THR C N 1
ATOM 1377 C CA . THR C 1 36 ? 17.041 103.621 160.037 1.00 71.25 36 THR C CA 1
ATOM 1378 C C . THR C 1 36 ? 15.684 102.971 159.893 1.00 68.00 36 THR C C 1
ATOM 1379 O O . THR C 1 36 ? 15.432 101.894 160.447 1.00 68.44 36 THR C O 1
ATOM 1383 N N . ALA C 1 37 ? 14.818 103.618 159.126 1.00 60.10 37 ALA C N 1
ATOM 1384 C CA . ALA C 1 37 ? 13.513 103.046 158.870 1.00 52.96 37 ALA C CA 1
ATOM 1385 C C . ALA C 1 37 ? 13.656 101.737 158.114 1.00 54.46 37 ALA C C 1
ATOM 1386 O O . ALA C 1 37 ? 12.883 100.811 158.331 1.00 59.63 37 ALA C O 1
ATOM 1388 N N . ALA C 1 38 ? 14.682 101.634 157.273 1.00 54.49 38 ALA C N 1
ATOM 1389 C CA . ALA C 1 38 ? 14.882 100.434 156.464 1.00 55.26 38 ALA C CA 1
ATOM 1390 C C . ALA C 1 38 ? 15.196 99.224 157.343 1.00 58.55 38 ALA C C 1
ATOM 1391 O O . ALA C 1 38 ? 14.623 98.142 157.178 1.00 58.69 38 ALA C O 1
ATOM 1393 N N . ILE C 1 39 ? 16.105 99.416 158.286 1.00 60.64 39 ILE C N 1
ATOM 1394 C CA . ILE C 1 39 ? 16.521 98.344 159.163 1.00 61.07 39 ILE C CA 1
ATOM 1395 C C . ILE C 1 39 ? 15.373 97.975 160.114 1.00 63.70 39 ILE C C 1
ATOM 1396 O O . ILE C 1 39 ? 15.092 96.799 160.332 1.00 65.43 39 ILE C O 1
ATOM 1401 N N . GLU C 1 40 ? 14.688 98.977 160.647 1.00 66.87 40 GLU C N 1
ATOM 1402 C CA . GLU C 1 40 ? 13.494 98.737 161.462 1.00 69.25 40 GLU C CA 1
ATOM 1403 C C . GLU C 1 40 ? 12.418 97.951 160.694 1.00 68.69 40 GLU C C 1
ATOM 1404 O O . GLU C 1 40 ? 11.893 96.958 161.195 1.00 72.07 40 GLU C O 1
ATOM 1410 N N . ALA C 1 41 ? 12.128 98.365 159.461 1.00 63.82 41 ALA C N 1
ATOM 1411 C CA . ALA C 1 41 ? 11.169 97.646 158.634 1.00 60.96 41 ALA C CA 1
ATOM 1412 C C . ALA C 1 41 ? 11.655 96.218 158.389 1.00 61.14 41 ALA C C 1
ATOM 1413 O O . ALA C 1 41 ? 10.890 95.277 158.564 1.00 65.11 41 ALA C O 1
ATOM 1415 N N . ALA C 1 42 ? 12.922 96.056 158.016 1.00 58.49 42 ALA C N 1
ATOM 1416 C CA . ALA C 1 42 ? 13.497 94.725 157.819 1.00 58.40 42 ALA C CA 1
ATOM 1417 C C . ALA C 1 42 ? 13.317 93.884 159.067 1.00 61.26 42 ALA C C 1
ATOM 1418 O O . ALA C 1 42 ? 12.888 92.734 159.000 1.00 65.73 42 ALA C O 1
ATOM 1420 N N . ASP C 1 43 ? 13.610 94.487 160.210 1.00 60.80 43 ASP C N 1
ATOM 1421 C CA . ASP C 1 43 ? 13.562 93.791 161.487 1.00 61.73 43 ASP C CA 1
ATOM 1422 C C . ASP C 1 43 ? 12.126 93.381 161.853 1.00 65.52 43 ASP C C 1
ATOM 1423 O O . ASP C 1 43 ? 11.857 92.236 162.210 1.00 66.32 43 ASP C O 1
ATOM 1428 N N . ALA C 1 44 ? 11.194 94.313 161.718 1.00 64.20 44 ALA C N 1
ATOM 1429 C CA . ALA C 1 44 ? 9.817 94.009 162.026 1.00 60.32 44 ALA C CA 1
ATOM 1430 C C . ALA C 1 44 ? 9.305 92.931 161.072 1.00 66.72 44 ALA C C 1
ATOM 1431 O O . ALA C 1 44 ? 8.532 92.064 161.480 1.00 69.61 44 ALA C O 1
ATOM 1433 N N . MET C 1 45 ? 9.773 92.957 159.822 1.00 65.60 45 MET C N 1
ATOM 1434 C CA . MET C 1 45 ? 9.301 92.003 158.824 1.00 63.32 45 MET C CA 1
ATOM 1435 C C . MET C 1 45 ? 9.735 90.577 159.114 1.00 69.16 45 MET C C 1
ATOM 1436 O O . MET C 1 45 ? 8.898 89.678 159.125 1.00 73.81 45 MET C O 1
ATOM 1441 N N . VAL C 1 46 ? 11.023 90.351 159.351 1.00 68.35 46 VAL C N 1
ATOM 1442 C CA . VAL C 1 46 ? 11.456 88.980 159.575 1.00 70.56 46 VAL C CA 1
ATOM 1443 C C . VAL C 1 46 ? 10.955 88.499 160.930 1.00 71.21 46 VAL C C 1
ATOM 1444 O O . VAL C 1 46 ? 10.920 87.301 161.193 1.00 77.02 46 VAL C O 1
ATOM 1448 N N . ALA C 1 47 ? 10.572 89.429 161.794 1.00 67.77 47 ALA C N 1
ATOM 1449 C CA . ALA C 1 47 ? 10.040 89.049 163.102 1.00 72.80 47 ALA C CA 1
ATOM 1450 C C . ALA C 1 47 ? 8.550 88.708 163.061 1.00 75.28 47 ALA C C 1
ATOM 1451 O O . ALA C 1 47 ? 8.093 87.835 163.796 1.00 79.96 47 ALA C O 1
ATOM 1453 N N . SER C 1 48 ? 7.799 89.382 162.195 1.00 72.09 48 SER C N 1
ATOM 1454 C CA . SER C 1 48 ? 6.342 89.284 162.220 1.00 75.00 48 SER C CA 1
ATOM 1455 C C . SER C 1 48 ? 5.802 88.086 161.450 1.00 79.77 48 SER C C 1
ATOM 1456 O O . SER C 1 48 ? 4.633 87.730 161.610 1.00 83.86 48 SER C O 1
ATOM 1459 N N . ALA C 1 49 ? 6.630 87.494 160.591 1.00 76.47 49 ALA C N 1
ATOM 1460 C CA . ALA C 1 49 ? 6.162 86.447 159.685 1.00 74.28 49 ALA C CA 1
ATOM 1461 C C . ALA C 1 49 ? 7.293 85.542 159.243 1.00 77.11 49 ALA C C 1
ATOM 1462 O O . ALA C 1 49 ? 8.460 85.885 159.398 1.00 80.70 49 ALA C O 1
ATOM 1464 N N . ASN C 1 50 ? 6.944 84.397 158.665 1.00 76.67 50 ASN C N 1
ATOM 1465 C CA . ASN C 1 50 ? 7.944 83.484 158.123 1.00 76.96 50 ASN C CA 1
ATOM 1466 C C . ASN C 1 50 ? 8.417 83.949 156.732 1.00 77.14 50 ASN C C 1
ATOM 1467 O O . ASN C 1 50 ? 8.046 83.359 155.703 1.00 77.44 50 ASN C O 1
ATOM 1472 N N . VAL C 1 51 ? 9.229 85.010 156.715 1.00 72.83 51 VAL C N 1
ATOM 1473 C CA . VAL C 1 51 ? 9.795 85.555 155.482 1.00 67.98 51 VAL C CA 1
ATOM 1474 C C . VAL C 1 51 ? 11.309 85.664 155.603 1.00 69.91 51 VAL C C 1
ATOM 1475 O O . VAL C 1 51 ? 11.838 85.756 156.708 1.00 76.41 51 VAL C O 1
ATOM 1479 N N . MET C 1 52 ? 12.013 85.662 154.475 1.00 69.64 52 MET C N 1
ATOM 1480 C CA . MET C 1 52 ? 13.460 85.821 154.527 1.00 72.54 52 MET C CA 1
ATOM 1481 C C . MET C 1 52 ? 13.894 87.123 153.847 1.00 73.41 52 MET C C 1
ATOM 1482 O O . MET C 1 52 ? 13.398 87.483 152.783 1.00 73.68 52 MET C O 1
ATOM 1484 N N . LEU C 1 53 ? 14.799 87.843 154.496 1.00 74.76 53 LEU C N 1
ATOM 1485 C CA . LEU C 1 53 ? 15.366 89.056 153.932 1.00 72.86 53 LEU C CA 1
ATOM 1486 C C . LEU C 1 53 ? 16.191 88.811 152.668 1.00 73.29 53 LEU C C 1
ATOM 1487 O O . LEU C 1 53 ? 17.064 87.950 152.630 1.00 72.17 53 LEU C O 1
ATOM 1492 N N . VAL C 1 54 ? 15.922 89.602 151.640 1.00 72.93 54 VAL C N 1
ATOM 1493 C CA . VAL C 1 54 ? 16.625 89.478 150.377 1.00 68.92 54 VAL C CA 1
ATOM 1494 C C . VAL C 1 54 ? 17.718 90.535 150.274 1.00 69.60 54 VAL C C 1
ATOM 1495 O O . VAL C 1 54 ? 18.823 90.253 149.822 1.00 73.84 54 VAL C O 1
ATOM 1499 N N . GLY C 1 55 ? 17.403 91.761 150.682 1.00 68.79 55 GLY C N 1
ATOM 1500 C CA . GLY C 1 55 ? 18.385 92.835 150.693 1.00 70.45 55 GLY C CA 1
ATOM 1501 C C . GLY C 1 55 ? 17.773 94.226 150.798 1.00 65.18 55 GLY C C 1
ATOM 1502 O O . GLY C 1 55 ? 16.555 94.368 150.820 1.00 56.92 55 GLY C O 1
ATOM 1503 N N . TYR C 1 56 ? 18.630 95.243 150.848 1.00 66.74 56 TYR C N 1
ATOM 1504 C CA . TYR C 1 56 ? 18.198 96.629 150.844 1.00 69.44 56 TYR C CA 1
ATOM 1505 C C . TYR C 1 56 ? 18.613 97.210 149.523 1.00 74.37 56 TYR C C 1
ATOM 1506 O O . TYR C 1 56 ? 19.729 96.978 149.078 1.00 84.91 56 TYR C O 1
ATOM 1515 N N . GLU C 1 57 ? 17.727 97.924 148.856 1.00 68.98 57 GLU C N 1
ATOM 1516 C CA . GLU C 1 57 ? 18.147 98.570 147.634 1.00 65.36 57 GLU C CA 1
ATOM 1517 C C . GLU C 1 57 ? 18.165 100.069 147.866 1.00 63.52 57 GLU C C 1
ATOM 1518 O O . GLU C 1 57 ? 17.117 100.677 148.110 1.00 65.96 57 GLU C O 1
ATOM 1524 N N . LYS C 1 58 ? 19.352 100.660 147.782 1.00 57.32 58 LYS C N 1
ATOM 1525 C CA . LYS C 1 58 ? 19.506 102.103 147.909 1.00 50.73 58 LYS C CA 1
ATOM 1526 C C . LYS C 1 58 ? 19.295 102.768 146.559 1.00 53.41 58 LYS C C 1
ATOM 1527 O O . LYS C 1 58 ? 20.209 102.821 145.740 1.00 59.78 58 LYS C O 1
ATOM 1533 N N . ILE C 1 59 ? 18.112 103.319 146.333 1.00 47.90 59 ILE C N 1
ATOM 1534 C CA . ILE C 1 59 ? 17.790 103.840 145.015 1.00 46.93 59 ILE C CA 1
ATOM 1535 C C . ILE C 1 59 ? 17.933 105.357 144.887 1.00 51.36 59 ILE C C 1
ATOM 1536 O O . ILE C 1 59 ? 17.401 105.963 143.956 1.00 54.54 59 ILE C O 1
ATOM 1541 N N . GLY C 1 60 ? 18.600 105.980 145.845 1.00 49.21 60 GLY C N 1
ATOM 1542 C CA . GLY C 1 60 ? 18.878 107.398 145.760 1.00 50.21 60 GLY C CA 1
ATOM 1543 C C . GLY C 1 60 ? 17.851 108.218 146.516 1.00 52.59 60 GLY C C 1
ATOM 1544 O O . GLY C 1 60 ? 16.782 107.720 146.868 1.00 51.97 60 GLY C O 1
ATOM 1545 N N . SER C 1 61 ? 18.173 109.490 146.726 1.00 52.87 61 SER C N 1
ATOM 1546 C CA . SER C 1 61 ? 17.304 110.427 147.415 1.00 53.91 61 SER C CA 1
ATOM 1547 C C . SER C 1 61 ? 16.966 109.949 148.817 1.00 51.95 61 SER C C 1
ATOM 1548 O O . SER C 1 61 ? 15.906 110.266 149.342 1.00 53.32 61 SER C O 1
ATOM 1551 N N . GLY C 1 62 ? 17.877 109.198 149.426 1.00 50.45 62 GLY C N 1
ATOM 1552 C CA . GLY C 1 62 ? 17.691 108.748 150.797 1.00 49.87 62 GLY C CA 1
ATOM 1553 C C . GLY C 1 62 ? 16.747 107.581 150.914 1.00 46.82 62 GLY C C 1
ATOM 1554 O O . GLY C 1 62 ? 16.445 107.133 151.996 1.00 48.91 62 GLY C O 1
ATOM 1555 N N . LEU C 1 63 ? 16.256 107.105 149.786 1.00 45.92 63 LEU C N 1
ATOM 1556 C CA . LEU C 1 63 ? 15.297 106.016 149.771 1.00 48.95 63 LEU C CA 1
ATOM 1557 C C . LEU C 1 63 ? 15.968 104.639 149.788 1.00 52.19 63 LEU C C 1
ATOM 1558 O O . LEU C 1 63 ? 16.890 104.364 149.018 1.00 56.11 63 LEU C O 1
ATOM 1563 N N . VAL C 1 64 ? 15.526 103.794 150.708 1.00 48.30 64 VAL C N 1
ATOM 1564 C CA . VAL C 1 64 ? 15.997 102.426 150.776 1.00 47.09 64 VAL C CA 1
ATOM 1565 C C . VAL C 1 64 ? 14.810 101.477 150.703 1.00 51.75 64 VAL C C 1
ATOM 1566 O O . VAL C 1 64 ? 13.865 101.585 151.483 1.00 48.75 64 VAL C O 1
ATOM 1570 N N . THR C 1 65 ? 14.833 100.571 149.741 1.00 58.95 65 THR C N 1
ATOM 1571 C CA . THR C 1 65 ? 13.722 99.639 149.561 1.00 54.89 65 THR C CA 1
ATOM 1572 C C . THR C 1 65 ? 14.122 98.288 150.040 1.00 53.91 65 THR C C 1
ATOM 1573 O O . THR C 1 65 ? 15.110 97.734 149.555 1.00 52.62 65 THR C O 1
ATOM 1577 N N . VAL C 1 66 ? 13.402 97.807 151.051 1.00 57.88 66 VAL C N 1
ATOM 1578 C CA . VAL C 1 66 ? 13.669 96.515 151.678 1.00 58.00 66 VAL C CA 1
ATOM 1579 C C . VAL C 1 66 ? 12.859 95.448 150.977 1.00 58.48 66 VAL C C 1
ATOM 1580 O O . VAL C 1 66 ? 11.687 95.655 150.684 1.00 59.49 66 VAL C O 1
ATOM 1584 N N . ILE C 1 67 ? 13.486 94.318 150.685 1.00 59.81 67 ILE C N 1
ATOM 1585 C CA . ILE C 1 67 ? 12.815 93.249 149.968 1.00 60.74 67 ILE C CA 1
ATOM 1586 C C . ILE C 1 67 ? 12.880 91.948 150.756 1.00 64.73 67 ILE C C 1
ATOM 1587 O O . ILE C 1 67 ? 13.960 91.520 151.173 1.00 65.66 67 ILE C O 1
ATOM 1592 N N . VAL C 1 68 ? 11.732 91.300 150.915 1.00 64.71 68 VAL C N 1
ATOM 1593 C CA . VAL C 1 68 ? 11.661 90.002 151.563 1.00 64.74 68 VAL C CA 1
ATOM 1594 C C . VAL C 1 68 ? 10.975 89.043 150.606 1.00 66.54 68 VAL C C 1
ATOM 1595 O O . VAL C 1 68 ? 10.311 89.454 149.649 1.00 64.33 68 VAL C O 1
ATOM 1599 N N . ARG C 1 69 ? 11.175 87.758 150.846 1.00 70.52 69 ARG C N 1
ATOM 1600 C CA . ARG C 1 69 ? 10.526 86.708 150.078 1.00 70.34 69 ARG C CA 1
ATOM 1601 C C . ARG C 1 69 ? 9.935 85.670 151.007 1.00 71.79 69 ARG C C 1
ATOM 1602 O O . ARG C 1 69 ? 10.430 85.463 152.121 1.00 70.29 69 ARG C O 1
ATOM 1604 N N . GLY C 1 70 ? 8.907 84.981 150.526 1.00 74.77 70 GLY C N 1
ATOM 1605 C CA . GLY C 1 70 ? 8.282 83.928 151.298 1.00 71.20 70 GLY C CA 1
ATOM 1606 C C . GLY C 1 70 ? 6.945 83.569 150.702 1.00 72.40 70 GLY C C 1
ATOM 1607 O O . GLY C 1 70 ? 6.585 84.064 149.635 1.00 77.07 70 GLY C O 1
ATOM 1608 N N . ASP C 1 71 ? 6.190 82.737 151.405 1.00 73.11 71 ASP C N 1
ATOM 1609 C CA . ASP C 1 71 ? 4.857 82.361 150.960 1.00 75.61 71 ASP C CA 1
ATOM 1610 C C . ASP C 1 71 ? 3.944 83.578 151.015 1.00 73.69 71 ASP C C 1
ATOM 1611 O O . ASP C 1 71 ? 4.237 84.542 151.726 1.00 72.55 71 ASP C O 1
ATOM 1616 N N . VAL C 1 72 ? 2.851 83.537 150.258 1.00 73.00 72 VAL C N 1
ATOM 1617 C CA . VAL C 1 72 ? 1.948 84.681 150.116 1.00 69.22 72 VAL C CA 1
ATOM 1618 C C . VAL C 1 72 ? 1.395 85.297 151.401 1.00 68.84 72 VAL C C 1
ATOM 1619 O O . VAL C 1 72 ? 1.549 86.496 151.616 1.00 66.55 72 VAL C O 1
ATOM 1623 N N . GLY C 1 73 ? 0.746 84.505 152.247 1.00 68.91 73 GLY C N 1
ATOM 1624 C CA . GLY C 1 73 ? 0.185 85.044 153.476 1.00 70.20 73 GLY C CA 1
ATOM 1625 C C . GLY C 1 73 ? 1.243 85.734 154.339 1.00 71.43 73 GLY C C 1
ATOM 1626 O O . GLY C 1 73 ? 1.037 86.846 154.842 1.00 70.72 73 GLY C O 1
ATOM 1627 N N . ALA C 1 74 ? 2.404 85.096 154.458 1.00 71.20 74 ALA C N 1
ATOM 1628 C CA . ALA C 1 74 ? 3.480 85.610 155.282 1.00 69.57 74 ALA C CA 1
ATOM 1629 C C . ALA C 1 74 ? 4.008 86.920 154.724 1.00 67.75 74 ALA C C 1
ATOM 1630 O O . ALA C 1 74 ? 4.274 87.862 155.468 1.00 66.00 74 ALA C O 1
ATOM 1632 N N . VAL C 1 75 ? 4.168 86.974 153.408 1.00 66.71 75 VAL C N 1
ATOM 1633 C CA . VAL C 1 75 ? 4.720 88.164 152.794 1.00 63.41 75 VAL C CA 1
ATOM 1634 C C . VAL C 1 75 ? 3.755 89.344 152.942 1.00 61.98 75 VAL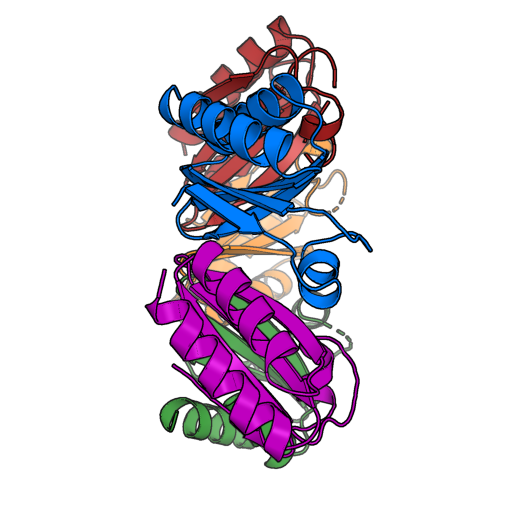 C C 1
ATOM 1635 O O . VAL C 1 75 ? 4.196 90.457 153.199 1.00 60.95 75 VAL C O 1
ATOM 1639 N N . LYS C 1 76 ? 2.451 89.101 152.798 1.00 66.79 76 LYS C N 1
ATOM 1640 C CA . LYS C 1 76 ? 1.437 90.134 153.045 1.00 66.01 76 LYS C CA 1
ATOM 1641 C C . LYS C 1 76 ? 1.581 90.687 154.458 1.00 68.67 76 LYS C C 1
ATOM 1642 O O . LYS C 1 76 ? 1.656 91.889 154.673 1.00 71.72 76 LYS C O 1
ATOM 1648 N N . ALA C 1 77 ? 1.636 89.785 155.427 1.00 67.36 77 ALA C N 1
ATOM 1649 C CA . ALA C 1 77 ? 1.738 90.180 156.826 1.00 63.21 77 ALA C CA 1
ATOM 1650 C C . ALA C 1 77 ? 3.050 90.913 157.077 1.00 61.98 77 ALA C C 1
ATOM 1651 O O . ALA C 1 77 ? 3.075 91.915 157.790 1.00 59.46 77 ALA C O 1
ATOM 1653 N N . ALA C 1 78 ? 4.142 90.400 156.511 1.00 62.56 78 ALA C N 1
ATOM 1654 C CA . ALA C 1 78 ? 5.456 91.016 156.700 1.00 59.30 78 ALA C CA 1
ATOM 1655 C C . ALA C 1 78 ? 5.477 92.456 156.173 1.00 60.96 78 ALA C C 1
ATOM 1656 O O . ALA C 1 78 ? 5.976 93.359 156.836 1.00 61.58 78 ALA C O 1
ATOM 1658 N N . THR C 1 79 ? 4.919 92.675 154.988 1.00 62.42 79 THR C N 1
ATOM 1659 C CA . THR C 1 79 ? 5.014 93.999 154.375 1.00 64.63 79 THR C CA 1
ATOM 1660 C C . THR C 1 79 ? 4.248 95.045 155.179 1.00 64.35 79 THR C C 1
ATOM 1661 O O . THR C 1 79 ? 4.684 96.193 155.291 1.00 63.69 79 THR C O 1
ATOM 1665 N N . ASP C 1 80 ? 3.101 94.651 155.720 1.00 61.72 80 ASP C N 1
ATOM 1666 C CA . ASP C 1 80 ? 2.333 95.537 156.576 1.00 57.75 80 ASP C CA 1
ATOM 1667 C C . ASP C 1 80 ? 3.154 95.861 157.834 1.00 60.72 80 ASP C C 1
ATOM 1668 O O . ASP C 1 80 ? 3.224 97.012 158.258 1.00 60.54 80 ASP C O 1
ATOM 1673 N N . ALA C 1 81 ? 3.813 94.850 158.397 1.00 59.51 81 ALA C N 1
ATOM 1674 C CA . ALA C 1 81 ? 4.633 95.056 159.578 1.00 57.79 81 ALA C CA 1
ATOM 1675 C C . ALA C 1 81 ? 5.764 96.039 159.280 1.00 60.73 81 ALA C C 1
ATOM 1676 O O . ALA C 1 81 ? 6.046 96.962 160.068 1.00 59.23 81 ALA C O 1
ATOM 1678 N N . GLY C 1 82 ? 6.413 95.824 158.140 1.00 61.43 82 GLY C N 1
ATOM 1679 C CA . GLY C 1 82 ? 7.518 96.656 157.712 1.00 62.04 82 GLY C CA 1
ATOM 1680 C C . GLY C 1 82 ? 7.126 98.107 157.532 1.00 63.70 82 GLY C C 1
ATOM 1681 O O . GLY C 1 82 ? 7.808 99.008 158.017 1.00 64.86 82 GLY C O 1
ATOM 1682 N N . ALA C 1 83 ? 6.012 98.334 156.849 1.00 62.50 83 ALA C N 1
ATOM 1683 C CA . ALA C 1 83 ? 5.553 99.692 156.576 1.00 60.78 83 ALA C CA 1
ATOM 1684 C C . ALA C 1 83 ? 5.274 100.444 157.864 1.00 59.99 83 ALA C C 1
ATOM 1685 O O . ALA C 1 83 ? 5.635 101.616 157.989 1.00 58.96 83 ALA C O 1
ATOM 1687 N N . ALA C 1 84 ? 4.661 99.753 158.826 1.00 59.24 84 ALA C N 1
ATOM 1688 C CA . ALA C 1 84 ? 4.330 100.351 160.120 1.00 60.10 84 ALA C CA 1
ATOM 1689 C C . ALA C 1 84 ? 5.583 100.784 160.879 1.00 58.81 84 ALA C C 1
ATOM 1690 O O . ALA C 1 84 ? 5.672 101.912 161.352 1.00 59.56 84 ALA C O 1
ATOM 1692 N N . ALA C 1 85 ? 6.564 99.897 160.956 1.00 56.88 85 ALA C N 1
ATOM 1693 C CA . ALA C 1 85 ? 7.813 100.217 161.628 1.00 58.13 85 ALA C CA 1
ATOM 1694 C C . ALA C 1 85 ? 8.508 101.400 160.936 1.00 55.24 85 ALA C C 1
ATOM 1695 O O . ALA C 1 85 ? 9.104 102.238 161.589 1.00 56.86 85 ALA C O 1
ATOM 1697 N N . ALA C 1 86 ? 8.435 101.469 159.608 1.00 55.45 86 ALA C N 1
ATOM 1698 C CA . ALA C 1 86 ? 9.119 102.547 158.881 1.00 55.14 86 ALA C CA 1
ATOM 1699 C C . ALA C 1 86 ? 8.502 103.901 159.204 1.00 61.00 86 ALA C C 1
ATOM 1700 O O . ALA C 1 86 ? 9.222 104.896 159.330 1.00 71.65 86 ALA C O 1
ATOM 1702 N N . ARG C 1 87 ? 7.182 103.939 159.349 1.00 59.10 87 ARG C N 1
ATOM 1703 C CA . ARG C 1 87 ? 6.516 105.162 159.758 1.00 63.28 87 ARG C CA 1
ATOM 1704 C C . ARG C 1 87 ? 7.015 105.647 161.088 1.00 65.38 87 ARG C C 1
ATOM 1705 O O . ARG C 1 87 ? 7.369 106.812 161.234 1.00 70.49 87 ARG C O 1
ATOM 1713 N N . ASN C 1 88 ? 7.098 104.729 162.046 1.00 64.86 88 ASN C N 1
ATOM 1714 C CA . ASN C 1 88 ? 7.324 105.110 163.433 1.00 68.42 88 ASN C CA 1
ATOM 1715 C C . ASN C 1 88 ? 8.755 105.493 163.779 1.00 69.94 88 ASN C C 1
ATOM 1716 O O . ASN C 1 88 ? 9.104 105.595 164.950 1.00 77.81 88 ASN C O 1
ATOM 1721 N N . VAL C 1 89 ? 9.586 105.715 162.771 1.00 69.60 89 VAL C N 1
ATOM 1722 C CA . VAL C 1 89 ? 10.930 106.223 163.009 1.00 78.03 89 VAL C CA 1
ATOM 1723 C C . VAL C 1 89 ? 11.250 107.404 162.115 1.00 80.38 89 VAL C C 1
ATOM 1724 O O . VAL C 1 89 ? 10.512 108.388 162.107 1.00 85.09 89 VAL C O 1
ATOM 1728 N N . ALA D 1 3 ? 29.095 117.961 131.061 1.00 93.56 3 ALA D N 1
ATOM 1729 C CA . ALA D 1 3 ? 30.535 118.131 130.954 1.00 88.34 3 ALA D CA 1
ATOM 1730 C C . ALA D 1 3 ? 31.165 117.026 130.110 1.00 86.51 3 ALA D C 1
ATOM 1731 O O . ALA D 1 3 ? 30.998 115.838 130.398 1.00 89.07 3 ALA D O 1
ATOM 1733 N N . VAL D 1 4 ? 31.887 117.429 129.069 1.00 78.71 4 VAL D N 1
ATOM 1734 C CA . VAL D 1 4 ? 32.724 116.518 128.300 1.00 69.09 4 VAL D CA 1
ATOM 1735 C C . VAL D 1 4 ? 34.190 116.866 128.534 1.00 64.84 4 VAL D C 1
ATOM 1736 O O . VAL D 1 4 ? 34.576 118.032 128.439 1.00 67.06 4 VAL D O 1
ATOM 1740 N N . HIS D 1 5 ? 35.017 115.875 128.834 1.00 59.63 5 HIS D N 1
ATOM 1741 C CA . HIS D 1 5 ? 36.373 116.181 129.270 1.00 58.98 5 HIS D CA 1
ATOM 1742 C C . HIS D 1 5 ? 37.360 115.102 128.849 1.00 59.13 5 HIS D C 1
ATOM 1743 O O . HIS D 1 5 ? 37.032 113.914 128.780 1.00 58.53 5 HIS D O 1
ATOM 1750 N N . VAL D 1 6 ? 38.556 115.554 128.496 1.00 63.23 6 VAL D N 1
ATOM 1751 C CA . VAL D 1 6 ? 39.661 114.682 128.147 1.00 68.30 6 VAL D CA 1
ATOM 1752 C C . VAL D 1 6 ? 40.807 115.035 129.076 1.00 67.83 6 VAL D C 1
ATOM 1753 O O . VAL D 1 6 ? 41.276 116.172 129.054 1.00 66.21 6 VAL D O 1
ATOM 1757 N N . ILE D 1 7 ? 41.225 114.091 129.919 1.00 70.12 7 ILE D N 1
ATOM 1758 C CA . ILE D 1 7 ? 42.382 114.314 130.776 1.00 73.45 7 ILE D CA 1
ATOM 1759 C C . ILE D 1 7 ? 43.586 113.555 130.204 1.00 76.23 7 ILE D C 1
ATOM 1760 O O . ILE D 1 7 ? 43.526 112.346 129.977 1.00 74.49 7 ILE D O 1
ATOM 1765 N N . PRO D 1 8 ? 44.642 114.318 129.885 1.00 85.07 8 PRO D N 1
ATOM 1766 C CA . PRO D 1 8 ? 45.833 113.863 129.127 1.00 88.73 8 PRO D CA 1
ATOM 1767 C C . PRO D 1 8 ? 46.867 112.841 129.677 1.00 105.39 8 PRO D C 1
ATOM 1768 O O . PRO D 1 8 ? 47.202 111.927 128.924 1.00 110.38 8 PRO D O 1
ATOM 1772 N N . ARG D 1 9 ? 47.350 112.962 130.916 1.00 102.07 9 ARG D N 1
ATOM 1773 C CA . ARG D 1 9 ? 48.255 111.958 131.461 1.00 100.79 9 ARG D CA 1
ATOM 1774 C C . ARG D 1 9 ? 47.827 111.493 132.833 1.00 96.34 9 ARG D C 1
ATOM 1775 O O . ARG D 1 9 ? 48.445 111.877 133.827 1.00 99.83 9 ARG D O 1
ATOM 1783 N N . PRO D 1 10 ? 46.754 110.696 132.905 1.00 88.47 10 PRO D N 1
ATOM 1784 C CA . PRO D 1 10 ? 46.324 110.293 134.244 1.00 87.49 10 PRO D CA 1
ATOM 1785 C C . PRO D 1 10 ? 47.407 109.479 134.923 1.00 91.61 10 PRO D C 1
ATOM 1786 O O . PRO D 1 10 ? 47.899 108.513 134.342 1.00 96.23 10 PRO D O 1
ATOM 1790 N N . HIS D 1 11 ? 47.779 109.871 136.134 1.00 93.35 11 HIS D N 1
ATOM 1791 C CA . HIS D 1 11 ? 48.683 109.060 136.935 1.00 97.98 11 HIS D CA 1
ATOM 1792 C C . HIS D 1 11 ? 48.054 107.693 137.093 1.00 98.46 11 HIS D C 1
ATOM 1793 O O . HIS D 1 11 ? 46.829 107.572 137.150 1.00 96.23 11 HIS D O 1
ATOM 1800 N N . THR D 1 12 ? 48.888 106.667 137.154 1.00 99.91 12 THR D N 1
ATOM 1801 C CA . THR D 1 12 ? 48.380 105.311 137.113 1.00 98.61 12 THR D CA 1
ATOM 1802 C C . THR D 1 12 ? 47.425 105.056 138.277 1.00 97.27 12 THR D C 1
ATOM 1803 O O . THR D 1 12 ? 46.372 104.449 138.090 1.00 93.41 12 THR D O 1
ATOM 1807 N N . ASP D 1 13 ? 47.788 105.528 139.467 1.00 101.52 13 ASP D N 1
ATOM 1808 C CA . ASP D 1 13 ? 46.910 105.430 140.639 1.00 102.81 13 ASP D CA 1
ATOM 1809 C C . ASP D 1 13 ? 45.544 106.030 140.398 1.00 97.69 13 ASP D C 1
ATOM 1810 O O . ASP D 1 13 ? 44.529 105.486 140.821 1.00 98.12 13 ASP D O 1
ATOM 1815 N N . VAL D 1 14 ? 45.540 107.190 139.759 1.00 93.41 14 VAL D N 1
ATOM 1816 C CA . VAL D 1 14 ? 44.307 107.874 139.422 1.00 90.02 14 VAL D CA 1
ATOM 1817 C C . VAL D 1 14 ? 43.434 107.056 138.458 1.00 92.45 14 VAL D C 1
ATOM 1818 O O . VAL D 1 14 ? 42.239 106.897 138.688 1.00 92.10 14 VAL D O 1
ATOM 1822 N N . GLU D 1 15 ? 44.030 106.497 137.406 1.00 97.39 15 GLU D N 1
ATOM 1823 C CA . GLU D 1 15 ? 43.258 105.738 136.417 1.00 92.70 15 GLU D CA 1
ATOM 1824 C C . GLU D 1 15 ? 42.879 104.364 136.955 1.00 92.62 15 GLU D C 1
ATOM 1825 O O . GLU D 1 15 ? 41.882 103.783 136.529 1.00 91.04 15 GLU D O 1
ATOM 1827 N N . LYS D 1 16 ? 43.671 103.846 137.893 1.00 94.76 16 LYS D N 1
ATOM 1828 C CA . LYS D 1 16 ? 43.350 102.568 138.519 1.00 95.74 16 LYS D CA 1
ATOM 1829 C C . LYS D 1 16 ? 42.069 102.665 139.350 1.00 96.67 16 LYS D C 1
ATOM 1830 O O . LYS D 1 16 ? 41.148 101.870 139.179 1.00 97.41 16 LYS D O 1
ATOM 1832 N N . ILE D 1 17 ? 42.000 103.687 140.203 1.00 96.06 17 ILE D N 1
ATOM 1833 C CA . ILE D 1 17 ? 40.863 103.879 141.102 1.00 93.17 17 ILE D CA 1
ATOM 1834 C C . ILE D 1 17 ? 39.573 104.122 140.322 1.00 94.59 17 ILE D C 1
ATOM 1835 O O . ILE D 1 17 ? 38.622 103.343 140.432 1.00 94.87 17 ILE D O 1
ATOM 1837 N N . SER D 1 24 ? 47.528 104.097 130.170 1.00 96.73 24 SER D N 1
ATOM 1838 C CA . SER D 1 24 ? 48.093 105.420 129.978 1.00 98.24 24 SER D CA 1
ATOM 1839 C C . SER D 1 24 ? 47.438 106.181 128.823 1.00 102.66 24 SER D C 1
ATOM 1840 O O . SER D 1 24 ? 46.264 106.001 128.544 1.00 99.27 24 SER D O 1
ATOM 1842 N N . GLU D 1 25 ? 48.228 107.029 128.167 1.00 110.12 25 GLU D N 1
ATOM 1843 C CA . GLU D 1 25 ? 47.850 107.835 126.992 1.00 111.38 25 GLU D CA 1
ATOM 1844 C C . GLU D 1 25 ? 46.788 108.940 127.166 1.00 106.64 25 GLU D C 1
ATOM 1845 O O . GLU D 1 25 ? 47.079 110.120 126.970 1.00 109.99 25 GLU D O 1
ATOM 1847 N N . ALA D 1 26 ? 45.569 108.554 127.537 1.00 98.64 26 ALA D N 1
ATOM 1848 C CA . ALA D 1 26 ? 44.484 109.500 127.810 1.00 90.31 26 ALA D CA 1
ATOM 1849 C C . ALA D 1 26 ? 43.191 108.860 128.316 1.00 85.58 26 ALA D C 1
ATOM 1850 O O . ALA D 1 26 ? 42.916 107.688 128.053 1.00 84.51 26 ALA D O 1
ATOM 1852 N N . LEU D 1 27 ? 42.395 109.669 129.020 1.00 81.21 27 LEU D N 1
ATOM 1853 C CA . LEU D 1 27 ? 41.039 109.316 129.445 1.00 74.52 27 LEU D CA 1
ATOM 1854 C C . LEU D 1 27 ? 39.984 110.283 128.932 1.00 70.34 27 LEU D C 1
ATOM 1855 O O . LEU D 1 27 ? 40.172 111.503 129.011 1.00 68.74 27 LEU D O 1
ATOM 1860 N N . GLY D 1 28 ? 38.851 109.744 128.484 1.00 67.94 28 GLY D N 1
ATOM 1861 C CA . GLY D 1 28 ? 37.723 110.558 128.057 1.00 67.52 28 GLY D CA 1
ATOM 1862 C C . GLY D 1 28 ? 36.453 110.371 128.887 1.00 64.46 28 GLY D C 1
ATOM 1863 O O . GLY D 1 28 ? 36.091 109.262 129.270 1.00 64.95 28 GLY D O 1
ATOM 1864 N N . MET D 1 29 ? 35.751 111.460 129.162 1.00 60.29 29 MET D N 1
ATOM 1865 C CA . MET D 1 29 ? 34.539 111.355 129.955 1.00 58.73 29 MET D CA 1
ATOM 1866 C C . MET D 1 29 ? 33.360 112.071 129.315 1.00 62.57 29 MET D C 1
ATOM 1867 O O . MET D 1 29 ? 33.470 113.225 128.903 1.00 71.14 29 MET D O 1
ATOM 1872 N N . VAL D 1 30 ? 32.241 111.369 129.192 1.00 58.68 30 VAL D N 1
ATOM 1873 C CA . VAL D 1 30 ? 31.017 111.992 128.698 1.00 59.34 30 VAL D CA 1
ATOM 1874 C C . VAL D 1 30 ? 29.954 111.914 129.794 1.00 54.79 30 VAL D C 1
ATOM 1875 O O . VAL D 1 30 ? 29.562 110.826 130.192 1.00 54.49 30 VAL D O 1
ATOM 1879 N N . GLU D 1 31 ? 29.521 113.047 130.330 1.00 51.89 31 GLU D N 1
ATOM 1880 C CA . GLU D 1 31 ? 28.498 112.979 131.372 1.00 56.07 31 GLU D CA 1
ATOM 1881 C C . GLU D 1 31 ? 27.124 113.037 130.720 1.00 57.82 31 GLU D C 1
ATOM 1882 O O . GLU D 1 31 ? 26.801 114.020 130.058 1.00 56.67 31 GLU D O 1
ATOM 1888 N N . THR D 1 32 ? 26.308 112.004 130.921 1.00 56.36 32 THR D N 1
ATOM 1889 C CA . THR D 1 32 ? 25.024 111.929 130.242 1.00 59.77 32 THR D CA 1
ATOM 1890 C C . THR D 1 32 ? 23.912 111.981 131.261 1.00 64.81 32 THR D C 1
ATOM 1891 O O . THR D 1 32 ? 24.136 111.773 132.451 1.00 62.63 32 THR D O 1
ATOM 1895 N N . LYS D 1 33 ? 22.710 112.280 130.783 1.00 73.32 33 LYS D N 1
ATOM 1896 C CA . LYS D 1 33 ? 21.531 112.337 131.627 1.00 74.84 33 LYS D CA 1
ATOM 1897 C C . LYS D 1 33 ? 20.709 111.084 131.346 1.00 76.02 33 LYS D C 1
ATOM 1898 O O . LYS D 1 33 ? 20.165 110.935 130.257 1.00 84.42 33 LYS D O 1
ATOM 1904 N N . GLY D 1 34 ? 20.630 110.179 132.317 1.00 71.30 34 GLY D N 1
ATOM 1905 C CA . GLY D 1 34 ? 19.900 108.927 132.160 1.00 71.24 34 GLY D CA 1
ATOM 1906 C C . GLY D 1 34 ? 20.742 107.835 131.513 1.00 70.35 34 GLY D C 1
ATOM 1907 O O . GLY D 1 34 ? 21.805 108.115 130.961 1.00 66.63 34 GLY D O 1
ATOM 1908 N N . LEU D 1 35 ? 20.294 106.587 131.621 1.00 73.77 35 LEU D N 1
ATOM 1909 C CA . LEU D 1 35 ? 21.089 105.450 131.166 1.00 75.65 35 LEU D CA 1
ATOM 1910 C C . LEU D 1 35 ? 20.981 105.246 129.680 1.00 81.65 35 LEU D C 1
ATOM 1911 O O . LEU D 1 35 ? 21.875 104.684 129.044 1.00 84.02 35 LEU D O 1
ATOM 1916 N N . THR D 1 36 ? 19.873 105.717 129.129 1.00 85.17 36 THR D N 1
ATOM 1917 C CA . THR D 1 36 ? 19.605 105.554 127.717 1.00 88.85 36 THR D CA 1
ATOM 1918 C C . THR D 1 36 ? 20.564 106.472 126.934 1.00 84.71 36 THR D C 1
ATOM 1919 O O . THR D 1 36 ? 21.175 106.054 125.945 1.00 84.74 36 THR D O 1
ATOM 1923 N N . ALA D 1 37 ? 20.709 107.713 127.387 1.00 77.54 37 ALA D N 1
ATOM 1924 C CA . ALA D 1 37 ? 21.680 108.620 126.795 1.00 74.80 37 ALA D CA 1
ATOM 1925 C C . ALA D 1 37 ? 23.101 108.093 127.023 1.00 69.85 37 ALA D C 1
ATOM 1926 O O . ALA D 1 37 ? 24.010 108.342 126.240 1.00 72.28 37 ALA D O 1
ATOM 1928 N N . ALA D 1 38 ? 23.293 107.372 128.114 1.00 64.07 38 ALA D N 1
ATOM 1929 C CA . ALA D 1 38 ? 24.615 106.868 128.444 1.00 62.31 38 ALA D CA 1
ATOM 1930 C C . ALA D 1 38 ? 25.071 105.836 127.433 1.00 64.21 38 ALA D C 1
ATOM 1931 O O . ALA D 1 38 ? 26.159 105.942 126.886 1.00 62.20 38 ALA D O 1
ATOM 1933 N N . ILE D 1 39 ? 24.201 104.870 127.157 1.00 68.69 39 ILE D N 1
ATOM 1934 C CA . ILE D 1 39 ? 24.526 103.768 126.269 1.00 75.37 39 ILE D CA 1
ATOM 1935 C C . ILE D 1 39 ? 24.688 104.215 124.812 1.00 77.25 39 ILE D C 1
ATOM 1936 O O . ILE D 1 39 ? 25.645 103.826 124.136 1.00 79.21 39 ILE D O 1
ATOM 1941 N N . GLU D 1 40 ? 23.778 105.066 124.350 1.00 74.47 40 GLU D N 1
ATOM 1942 C CA . GLU D 1 40 ? 23.900 105.649 123.027 1.00 75.60 40 GLU D CA 1
ATOM 1943 C C . GLU D 1 40 ? 25.234 106.368 122.893 1.00 79.02 40 GLU D C 1
ATOM 1944 O O . GLU D 1 40 ? 25.889 106.269 121.859 1.00 83.37 40 GLU D O 1
ATOM 1950 N N . ALA D 1 41 ? 25.632 107.100 123.930 1.00 78.02 41 ALA D N 1
ATOM 1951 C CA . ALA D 1 41 ? 26.939 107.753 123.938 1.00 73.42 41 ALA D CA 1
ATOM 1952 C C . ALA D 1 41 ? 28.072 106.713 123.863 1.00 71.25 41 ALA D C 1
ATOM 1953 O O . ALA D 1 41 ? 29.027 106.876 123.098 1.00 70.99 41 ALA D O 1
ATOM 1955 N N . ALA D 1 42 ? 27.969 105.667 124.680 1.00 67.86 42 ALA D N 1
ATOM 1956 C CA . ALA D 1 42 ? 28.942 104.577 124.697 1.00 68.22 42 ALA D CA 1
ATOM 1957 C C . ALA D 1 42 ? 29.088 103.897 123.344 1.00 74.40 42 ALA D C 1
ATOM 1958 O O . ALA D 1 42 ? 30.205 103.667 122.880 1.00 80.11 42 ALA D O 1
ATOM 1960 N N . ASP D 1 43 ? 27.954 103.582 122.715 1.00 74.94 43 ASP D N 1
ATOM 1961 C CA . ASP D 1 43 ? 27.934 102.863 121.434 1.00 75.98 43 ASP D CA 1
ATOM 1962 C C . ASP D 1 43 ? 28.564 103.755 120.374 1.00 73.11 43 ASP D C 1
ATOM 1963 O O . ASP D 1 43 ? 29.367 103.313 119.568 1.00 72.86 43 ASP D O 1
ATOM 1968 N N . ALA D 1 44 ? 28.210 105.030 120.403 1.00 74.03 44 ALA D N 1
ATOM 1969 C CA . ALA D 1 44 ? 28.761 105.991 119.466 1.00 75.58 44 ALA D CA 1
ATOM 1970 C C . ALA D 1 44 ? 30.264 106.155 119.656 1.00 77.52 44 ALA D C 1
ATOM 1971 O O . ALA D 1 44 ? 30.992 106.364 118.695 1.00 84.05 44 ALA D O 1
ATOM 1973 N N . MET D 1 45 ? 30.731 106.073 120.894 1.00 72.10 45 MET D N 1
ATOM 1974 C CA . MET D 1 45 ? 32.147 106.271 121.143 1.00 72.62 45 MET D CA 1
ATOM 1975 C C . MET D 1 45 ? 32.968 105.122 120.601 1.00 76.50 45 MET D C 1
ATOM 1976 O O . MET D 1 45 ? 33.876 105.332 119.808 1.00 73.30 45 MET D O 1
ATOM 1981 N N . VAL D 1 46 ? 32.609 103.901 120.986 1.00 84.06 46 VAL D N 1
ATOM 1982 C CA . VAL D 1 46 ? 33.371 102.728 120.572 1.00 89.96 46 VAL D CA 1
ATOM 1983 C C . VAL D 1 46 ? 33.219 102.408 119.087 1.00 91.71 46 VAL D C 1
ATOM 1984 O O . VAL D 1 46 ? 34.042 101.689 118.532 1.00 97.18 46 VAL D O 1
ATOM 1988 N N . ALA D 1 47 ? 32.181 102.948 118.449 1.00 90.30 47 ALA D N 1
ATOM 1989 C CA . ALA D 1 47 ? 31.987 102.789 117.000 1.00 93.77 47 ALA D CA 1
ATOM 1990 C C . ALA D 1 47 ? 32.774 103.806 116.212 1.00 93.61 47 ALA D C 1
ATOM 1991 O O . ALA D 1 47 ? 33.234 103.531 115.113 1.00 103.97 47 ALA D O 1
ATOM 1993 N N . SER D 1 48 ? 32.905 104.995 116.773 1.00 88.12 48 SER D N 1
ATOM 1994 C CA . SER D 1 48 ? 33.450 106.126 116.037 1.00 92.95 48 SER D CA 1
ATOM 1995 C C . SER D 1 48 ? 34.976 106.218 116.059 1.00 92.71 48 SER D C 1
ATOM 1996 O O . SER D 1 48 ? 35.575 106.887 115.205 1.00 93.73 48 SER D O 1
ATOM 1999 N N . ALA D 1 49 ? 35.609 105.532 117.006 1.00 89.41 49 ALA D N 1
ATOM 2000 C CA . ALA D 1 49 ? 37.044 105.690 117.190 1.00 88.02 49 ALA D CA 1
ATOM 2001 C C . ALA D 1 49 ? 37.678 104.454 117.793 1.00 90.76 49 ALA D C 1
ATOM 2002 O O . ALA D 1 49 ? 37.001 103.607 118.387 1.00 94.50 49 ALA D O 1
ATOM 2004 N N . ASN D 1 50 ? 38.993 104.364 117.655 1.00 89.87 50 ASN D N 1
ATOM 2005 C CA . ASN D 1 50 ? 39.708 103.246 118.224 1.00 89.80 50 ASN D CA 1
ATOM 2006 C C . ASN D 1 50 ? 39.992 103.481 119.685 1.00 83.57 50 ASN D C 1
ATOM 2007 O O . ASN D 1 50 ? 41.125 103.778 120.049 1.00 82.76 50 ASN D O 1
ATOM 2012 N N . VAL D 1 51 ? 38.937 103.360 120.500 1.00 81.04 51 VAL D N 1
ATOM 2013 C CA . VAL D 1 51 ? 38.998 103.497 121.959 1.00 80.32 51 VAL D CA 1
ATOM 2014 C C . VAL D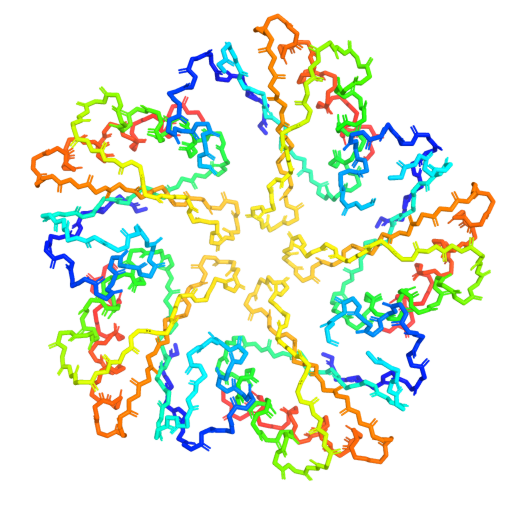 1 51 ? 38.351 102.311 122.657 1.00 84.74 51 VAL D C 1
ATOM 2015 O O . VAL D 1 51 ? 37.585 101.565 122.053 1.00 88.37 51 VAL D O 1
ATOM 2019 N N . MET D 1 52 ? 38.673 102.138 123.933 1.00 85.62 52 MET D N 1
ATOM 2020 C CA . MET D 1 52 ? 38.025 101.132 124.763 1.00 86.17 52 MET D CA 1
ATOM 2021 C C . MET D 1 52 ? 37.145 101.736 125.859 1.00 84.69 52 MET D C 1
ATOM 2022 O O . MET D 1 52 ? 37.546 102.681 126.547 1.00 85.27 52 MET D O 1
ATOM 2024 N N . LEU D 1 53 ? 35.947 101.176 126.021 1.00 82.54 53 LEU D N 1
ATOM 2025 C CA . LEU D 1 53 ? 35.081 101.552 127.131 1.00 77.75 53 LEU D CA 1
ATOM 2026 C C . LEU D 1 53 ? 35.769 101.16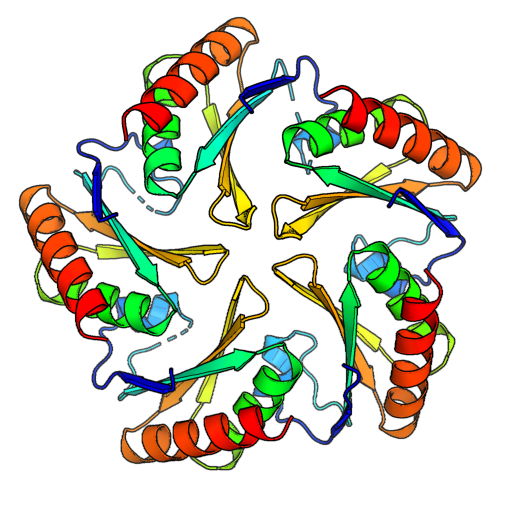0 128.427 1.00 75.99 53 LEU D C 1
ATOM 2027 O O . LEU D 1 53 ? 36.310 100.076 128.532 1.00 78.96 53 LEU D O 1
ATOM 2032 N N . VAL D 1 54 ? 35.779 102.058 129.397 1.00 76.84 54 VAL D N 1
ATOM 2033 C CA . VAL D 1 54 ? 36.384 101.779 130.686 1.00 82.71 54 VAL D CA 1
ATOM 2034 C C . VAL D 1 54 ? 35.295 101.411 131.673 1.00 90.58 54 VAL D C 1
ATOM 2035 O O . VAL D 1 54 ? 35.447 100.494 132.475 1.00 98.00 54 VAL D O 1
ATOM 2039 N N . GLY D 1 55 ? 34.195 102.153 131.619 1.00 89.13 55 GLY D N 1
ATOM 2040 C CA . GLY D 1 55 ? 33.038 101.870 132.438 1.00 86.68 55 GLY D CA 1
ATOM 2041 C C . GLY D 1 55 ? 32.109 103.060 132.474 1.00 80.84 55 GLY D C 1
ATOM 2042 O O . GLY D 1 55 ? 32.408 104.102 131.907 1.00 80.57 55 GLY D O 1
ATOM 2043 N N . TYR D 1 56 ? 30.974 102.887 133.137 1.00 78.86 56 TYR D N 1
ATOM 2044 C CA . TYR D 1 56 ? 30.023 103.961 133.378 1.00 78.33 56 TYR D CA 1
ATOM 2045 C C . TYR D 1 56 ? 29.957 104.224 134.890 1.00 75.37 56 TYR D C 1
ATOM 2046 O O . TYR D 1 56 ? 29.928 103.286 135.688 1.00 76.06 56 TYR D O 1
ATOM 2055 N N . GLU D 1 57 ? 29.995 105.494 135.280 1.00 69.43 57 GLU D N 1
ATOM 2056 C CA . GLU D 1 57 ? 29.915 105.855 136.689 1.00 66.51 57 GLU D CA 1
ATOM 2057 C C . GLU D 1 57 ? 28.577 106.468 137.031 1.00 63.79 57 GLU D C 1
ATOM 2058 O O . GLU D 1 57 ? 28.204 107.492 136.476 1.00 67.00 57 GLU D O 1
ATOM 2064 N N . LYS D 1 58 ? 27.841 105.829 137.933 1.00 60.75 58 LYS D N 1
ATOM 2065 C CA . LYS D 1 58 ? 26.570 106.384 138.375 1.00 56.35 58 LYS D CA 1
ATOM 2066 C C . LYS D 1 58 ? 26.821 107.316 139.534 1.00 55.49 58 LYS D C 1
ATOM 2067 O O . LYS D 1 58 ? 27.099 106.856 140.631 1.00 56.02 58 LYS D O 1
ATOM 2073 N N . ILE D 1 59 ? 26.802 108.626 139.268 1.00 54.47 59 ILE D N 1
ATOM 2074 C CA . ILE D 1 59 ? 27.129 109.620 140.297 1.00 51.52 59 ILE D CA 1
ATOM 2075 C C . ILE D 1 59 ? 25.898 110.303 140.899 1.00 51.92 59 ILE D C 1
ATOM 2076 O O . ILE D 1 59 ? 26.008 111.301 141.624 1.00 48.60 59 ILE D O 1
ATOM 2081 N N . GLY D 1 60 ? 24.722 109.750 140.617 1.00 54.14 60 GLY D N 1
ATOM 2082 C CA . GLY D 1 60 ? 23.501 110.228 141.235 1.00 55.94 60 GLY D CA 1
ATOM 2083 C C . GLY D 1 60 ? 22.723 111.206 140.394 1.00 58.10 60 GLY D C 1
ATOM 2084 O O . GLY D 1 60 ? 23.235 111.716 139.393 1.00 57.74 60 GLY D O 1
ATOM 2085 N N . SER D 1 61 ? 21.482 111.464 140.802 1.00 60.50 61 SER D N 1
ATOM 2086 C CA . SER D 1 61 ? 20.615 112.401 140.097 1.00 65.74 61 SER D CA 1
ATOM 2087 C C . SER D 1 61 ? 20.445 112.012 138.634 1.00 67.78 61 SER D C 1
ATOM 2088 O O . SER D 1 61 ? 20.320 112.871 137.773 1.00 67.81 61 SER D O 1
ATOM 2091 N N . GLY D 1 62 ? 20.486 110.714 138.359 1.00 69.76 62 GLY D N 1
ATOM 2092 C CA . GLY D 1 62 ? 20.263 110.189 137.023 1.00 68.27 62 GLY D CA 1
ATOM 2093 C C . GLY D 1 62 ? 21.456 110.376 136.107 1.00 63.65 62 GLY D C 1
ATOM 2094 O O . GLY D 1 62 ? 21.439 109.905 134.979 1.00 62.20 62 GLY D O 1
ATOM 2095 N N . LEU D 1 63 ? 22.519 110.997 136.608 1.00 59.14 63 LEU D N 1
ATOM 2096 C CA . LEU D 1 63 ? 23.682 111.259 135.775 1.00 55.08 63 LEU D CA 1
ATOM 2097 C C . LEU D 1 63 ? 24.585 110.055 135.701 1.00 54.33 63 LEU D C 1
ATOM 2098 O O . LEU D 1 63 ? 24.969 109.479 136.715 1.00 54.90 63 LEU D O 1
ATOM 2103 N N . VAL D 1 64 ? 24.921 109.691 134.475 1.00 55.34 64 VAL D N 1
ATOM 2104 C CA . VAL D 1 64 ? 25.834 108.607 134.205 1.00 56.50 64 VAL D CA 1
ATOM 2105 C C . VAL D 1 64 ? 27.003 109.127 133.416 1.00 62.79 64 VAL D C 1
ATOM 2106 O O . VAL D 1 64 ? 26.823 109.713 132.340 1.00 70.68 64 VAL D O 1
ATOM 2110 N N . THR D 1 65 ? 28.202 108.913 133.942 1.00 57.68 65 THR D N 1
ATOM 2111 C CA . THR D 1 65 ? 29.390 109.402 133.272 1.00 57.13 65 THR D CA 1
ATOM 2112 C C . THR D 1 65 ? 30.104 108.255 132.575 1.00 61.13 65 THR D C 1
ATOM 2113 O O . THR D 1 65 ? 30.610 107.338 133.220 1.00 65.16 65 THR D O 1
ATOM 2117 N N . VAL D 1 66 ? 30.157 108.326 131.249 1.00 59.62 66 VAL D N 1
ATOM 2118 C CA . VAL D 1 66 ? 30.774 107.271 130.452 1.00 58.39 66 VAL D CA 1
ATOM 2119 C C . VAL D 1 66 ? 32.266 107.549 130.258 1.00 62.59 66 VAL D C 1
ATOM 2120 O O . VAL D 1 66 ? 32.685 108.691 129.996 1.00 64.91 66 VAL D O 1
ATOM 2124 N N . ILE D 1 67 ? 33.071 106.506 130.403 1.00 63.57 67 ILE D N 1
ATOM 2125 C CA . ILE D 1 67 ? 34.509 106.658 130.346 1.00 67.34 67 ILE D CA 1
ATOM 2126 C C . ILE D 1 67 ? 35.113 105.790 129.264 1.00 71.71 67 ILE D C 1
ATOM 2127 O O . ILE D 1 67 ? 34.788 104.605 129.148 1.00 69.50 67 ILE D O 1
ATOM 2132 N N . VAL D 1 68 ? 35.977 106.399 128.464 1.00 70.83 68 VAL D N 1
ATOM 2133 C CA . VAL D 1 68 ? 36.745 105.680 127.471 1.00 71.46 68 VAL D CA 1
ATOM 2134 C C . VAL D 1 68 ? 38.224 106.004 127.685 1.00 73.36 68 VAL D C 1
ATOM 2135 O O . VAL D 1 68 ? 38.567 106.987 128.344 1.00 66.85 68 VAL D O 1
ATOM 2139 N N . ARG D 1 69 ? 39.087 105.133 127.173 1.00 82.86 69 ARG D N 1
ATOM 2140 C CA . ARG D 1 69 ? 40.534 105.344 127.180 1.00 83.21 69 ARG D CA 1
ATOM 2141 C C . ARG D 1 69 ? 41.079 105.051 125.785 1.00 81.17 69 ARG D C 1
ATOM 2142 O O . ARG D 1 69 ? 40.472 104.292 125.023 1.00 79.00 69 ARG D O 1
ATOM 2150 N N . GLY D 1 70 ? 42.228 105.639 125.461 1.00 79.67 70 GLY D N 1
ATOM 2151 C CA . GLY D 1 70 ? 42.859 105.425 124.171 1.00 78.11 70 GLY D CA 1
ATOM 2152 C C . GLY D 1 70 ? 43.921 106.467 123.913 1.00 80.69 70 GLY D C 1
ATOM 2153 O O . GLY D 1 70 ? 44.334 107.158 124.842 1.00 84.41 70 GLY D O 1
ATOM 2154 N N . ASP D 1 71 ? 44.399 106.558 122.673 1.00 80.37 71 ASP D N 1
ATOM 2155 C CA . ASP D 1 71 ? 45.298 107.641 122.328 1.00 82.03 71 ASP D CA 1
ATOM 2156 C C . ASP D 1 71 ? 44.532 108.921 122.461 1.00 76.03 71 ASP D C 1
ATOM 2157 O O . ASP D 1 71 ? 43.302 108.933 122.414 1.00 71.17 71 ASP D O 1
ATOM 2162 N N . VAL D 1 72 ? 45.279 109.995 122.646 1.00 78.61 72 VAL D N 1
ATOM 2163 C CA . VAL D 1 72 ? 44.707 111.310 122.835 1.00 78.90 72 VAL D CA 1
ATOM 2164 C C . VAL D 1 72 ? 43.738 111.645 121.707 1.00 79.06 72 VAL D C 1
ATOM 2165 O O . VAL D 1 72 ? 42.577 112.016 121.949 1.00 80.67 72 VAL D O 1
ATOM 2169 N N . GLY D 1 73 ? 44.235 111.510 120.480 1.00 74.61 73 GLY D N 1
ATOM 2170 C CA . GLY D 1 73 ? 43.476 111.813 119.287 1.00 73.58 73 GLY D CA 1
ATOM 2171 C C . GLY D 1 73 ? 42.191 111.039 119.169 1.00 79.56 73 GLY D C 1
ATOM 2172 O O . GLY D 1 73 ? 41.162 111.596 118.795 1.00 83.48 73 GLY D O 1
ATOM 2173 N N . ALA D 1 74 ? 42.253 109.747 119.473 1.00 82.50 74 ALA D N 1
ATOM 2174 C CA . ALA D 1 74 ? 41.078 108.884 119.398 1.00 80.65 74 ALA D CA 1
ATOM 2175 C C . ALA D 1 74 ? 40.065 109.277 120.476 1.00 80.13 74 ALA D C 1
ATOM 2176 O O . ALA D 1 74 ? 38.852 109.332 120.235 1.00 80.60 74 ALA D O 1
ATOM 2178 N N . VAL D 1 75 ? 40.578 109.543 121.674 1.00 76.46 75 VAL D N 1
ATOM 2179 C CA . VAL D 1 75 ? 39.741 109.930 122.792 1.00 68.30 75 VAL D CA 1
ATOM 2180 C C . VAL D 1 75 ? 39.070 111.275 122.537 1.00 64.75 75 VAL D C 1
ATOM 2181 O O . VAL D 1 75 ? 37.887 111.442 122.835 1.00 62.83 75 VAL D O 1
ATOM 2185 N N . LYS D 1 76 ? 39.806 112.227 121.967 1.00 66.98 76 LYS D N 1
ATOM 2186 C CA . LYS D 1 76 ? 39.197 113.505 121.601 1.00 70.74 76 LYS D CA 1
ATOM 2187 C C . LYS D 1 76 ? 38.010 113.293 120.669 1.00 73.81 76 LYS D C 1
ATOM 2188 O O . LYS D 1 76 ? 36.922 113.827 120.899 1.00 77.50 76 LYS D O 1
ATOM 2194 N N . ALA D 1 77 ? 38.225 112.502 119.623 1.00 73.60 77 ALA D N 1
ATOM 2195 C CA . ALA D 1 77 ? 37.184 112.212 118.646 1.00 74.54 77 ALA D CA 1
ATOM 2196 C C . ALA D 1 77 ? 36.021 111.442 119.259 1.00 76.16 77 ALA D C 1
ATOM 2197 O O . ALA D 1 77 ? 34.858 111.755 119.017 1.00 79.04 77 ALA D O 1
ATOM 2199 N N . ALA D 1 78 ? 36.342 110.431 120.055 1.00 75.08 78 ALA D N 1
ATOM 2200 C CA . ALA D 1 78 ? 35.320 109.593 120.661 1.00 71.70 78 ALA D CA 1
ATOM 2201 C C . ALA D 1 78 ? 34.362 110.400 121.525 1.00 72.19 78 ALA D C 1
ATOM 2202 O O . ALA D 1 78 ? 33.140 110.255 121.401 1.00 75.78 78 ALA D O 1
ATOM 2204 N N . THR D 1 79 ? 34.920 111.271 122.368 1.00 64.44 79 THR D N 1
ATOM 2205 C CA . THR D 1 79 ? 34.118 112.035 123.311 1.00 59.30 79 THR D CA 1
ATOM 2206 C C . THR D 1 79 ? 33.170 113.006 122.604 1.00 63.14 79 THR D C 1
ATOM 2207 O O . THR D 1 79 ? 32.036 113.195 123.050 1.00 61.84 79 THR D O 1
ATOM 2211 N N . ASP D 1 80 ? 33.611 113.628 121.511 1.00 66.36 80 ASP D N 1
ATOM 2212 C CA . ASP D 1 80 ? 32.698 114.487 120.763 1.00 72.66 80 ASP D CA 1
ATOM 2213 C C . ASP D 1 80 ? 31.544 113.630 120.220 1.00 79.73 80 ASP D C 1
ATOM 2214 O O . ASP D 1 80 ? 30.373 114.028 120.286 1.00 85.46 80 ASP D O 1
ATOM 2219 N N . ALA D 1 81 ? 31.870 112.441 119.715 1.00 76.32 81 ALA D N 1
ATOM 2220 C CA . ALA D 1 81 ? 30.847 111.546 119.202 1.00 76.19 81 ALA D CA 1
ATOM 2221 C C . ALA D 1 81 ? 29.858 111.159 120.295 1.00 75.64 81 ALA D C 1
ATOM 2222 O O . ALA D 1 81 ? 28.641 111.246 120.101 1.00 70.92 81 ALA D O 1
ATOM 2224 N N . GLY D 1 82 ? 30.388 110.765 121.452 1.00 78.56 82 GLY D N 1
ATOM 2225 C CA . GLY D 1 82 ? 29.555 110.344 122.564 1.00 78.38 82 GLY D CA 1
ATOM 2226 C C . GLY D 1 82 ? 28.585 111.435 122.986 1.00 76.42 82 GLY D C 1
ATOM 2227 O O . GLY D 1 82 ? 27.383 111.179 123.110 1.00 80.12 82 GLY D O 1
ATOM 2228 N N . ALA D 1 83 ? 29.084 112.658 123.149 1.00 68.55 83 ALA D N 1
ATOM 2229 C CA . ALA D 1 83 ? 28.221 113.777 123.542 1.00 64.20 83 ALA D CA 1
ATOM 2230 C C . ALA D 1 83 ? 27.115 114.045 122.517 1.00 67.11 83 ALA D C 1
ATOM 2231 O O . ALA D 1 83 ? 25.991 114.355 122.903 1.00 68.05 83 ALA D O 1
ATOM 2233 N N . ALA D 1 84 ? 27.425 113.936 121.224 1.00 71.12 84 ALA D N 1
ATOM 2234 C CA . ALA D 1 84 ? 26.417 114.200 120.198 1.00 78.08 84 ALA D CA 1
ATOM 2235 C C . ALA D 1 84 ? 25.268 113.198 120.289 1.00 83.28 84 ALA D C 1
ATOM 2236 O O . ALA D 1 84 ? 24.106 113.596 120.305 1.00 83.92 84 ALA D O 1
ATOM 2238 N N . ALA D 1 85 ? 25.602 111.911 120.410 1.00 83.69 85 ALA D N 1
ATOM 2239 C CA . ALA D 1 85 ? 24.600 110.844 120.518 1.00 76.90 85 ALA D CA 1
ATOM 2240 C C . ALA D 1 85 ? 23.674 111.022 121.738 1.00 75.47 85 ALA D C 1
ATOM 2241 O O . ALA D 1 85 ? 22.464 110.784 121.642 1.00 78.85 85 ALA D O 1
ATOM 2243 N N . ALA D 1 86 ? 24.239 111.451 122.865 1.00 67.92 86 ALA D N 1
ATOM 2244 C CA . ALA D 1 86 ? 23.461 111.643 124.087 1.00 67.42 86 ALA D CA 1
ATOM 2245 C C . ALA D 1 86 ? 22.446 112.790 123.925 1.00 70.51 86 ALA D C 1
ATOM 2246 O O . ALA D 1 86 ? 21.339 112.713 124.464 1.00 73.89 86 ALA D O 1
ATOM 2248 N N . ARG D 1 87 ? 22.829 113.851 123.205 1.00 69.29 87 ARG D N 1
ATOM 2249 C CA . ARG D 1 87 ? 21.910 114.947 122.916 1.00 72.72 87 ARG D CA 1
ATOM 2250 C C . ARG D 1 87 ? 20.710 114.435 122.149 1.00 82.59 87 ARG D C 1
ATOM 2251 O O . ARG D 1 87 ? 19.566 114.723 122.502 1.00 88.13 87 ARG D O 1
ATOM 2259 N N . ASN D 1 88 ? 20.984 113.611 121.140 1.00 83.29 88 ASN D N 1
ATOM 2260 C CA . ASN D 1 88 ? 19.983 113.216 120.169 1.00 83.66 88 ASN D CA 1
ATOM 2261 C C . ASN D 1 88 ? 19.020 112.162 120.677 1.00 88.59 88 ASN D C 1
ATOM 2262 O O . ASN D 1 88 ? 18.224 111.610 119.912 1.00 96.62 88 ASN D O 1
ATOM 2267 N N . VAL D 1 89 ? 19.084 111.891 121.972 1.00 88.89 89 VAL D N 1
ATOM 2268 C CA . VAL D 1 89 ? 18.100 111.040 122.621 1.00 94.16 89 VAL D CA 1
ATOM 2269 C C . VAL D 1 89 ? 17.621 111.693 123.919 1.00 97.60 89 VAL D C 1
ATOM 2270 O O . VAL D 1 89 ? 17.357 112.901 123.958 1.00 100.66 89 VAL D O 1
ATOM 2274 N N . ALA E 1 3 ? 19.263 112.490 162.023 1.00 61.38 3 ALA E N 1
ATOM 2275 C CA . ALA E 1 3 ? 18.741 111.299 162.682 1.00 64.17 3 ALA E CA 1
ATOM 2276 C C . ALA E 1 3 ? 19.850 110.438 163.345 1.00 65.54 3 ALA E C 1
ATOM 2277 O O . ALA E 1 3 ? 20.818 110.013 162.720 1.00 63.90 3 ALA E O 1
ATOM 2279 N N . VAL E 1 4 ? 19.690 110.205 164.633 1.00 60.98 4 VAL E N 1
ATOM 2280 C CA . VAL E 1 4 ? 20.528 109.299 165.388 1.00 54.86 4 VAL E CA 1
ATOM 2281 C C . VAL E 1 4 ? 19.669 108.147 165.884 1.00 48.21 4 VAL E C 1
ATOM 2282 O O . VAL E 1 4 ? 18.558 108.383 166.343 1.00 50.43 4 VAL E O 1
ATOM 2286 N N A HIS E 1 5 ? 20.127 106.904 165.747 0.55 45.10 5 HIS E N 1
ATOM 2287 N N B HIS E 1 5 ? 20.158 106.917 165.778 0.45 45.13 5 HIS E N 1
ATOM 2288 C CA A HIS E 1 5 ? 19.273 105.762 166.100 0.55 43.15 5 HIS E CA 1
ATOM 2289 C CA B HIS E 1 5 ? 19.318 105.770 166.109 0.45 45.14 5 HIS E CA 1
ATOM 2290 C C A HIS E 1 5 ? 20.086 104.573 166.628 0.55 51.79 5 HIS E C 1
ATOM 2291 C C B HIS E 1 5 ? 20.112 104.583 166.653 0.45 51.68 5 HIS E C 1
ATOM 2292 O O A HIS E 1 5 ? 21.197 104.292 166.164 0.55 50.19 5 HIS E O 1
ATOM 2293 O O B HIS E 1 5 ? 21.235 104.310 166.219 0.45 50.10 5 HIS E O 1
ATOM 2306 N N . VAL E 1 6 ? 19.518 103.888 167.619 1.00 55.07 6 VAL E N 1
ATOM 2307 C CA . VAL E 1 6 ? 20.110 102.682 168.164 1.00 55.53 6 VAL E CA 1
ATOM 2308 C C . VAL E 1 6 ? 19.089 101.602 167.970 1.00 57.24 6 VAL E C 1
ATOM 2309 O O . VAL E 1 6 ? 18.020 101.662 168.569 1.00 59.19 6 VAL E O 1
ATOM 2313 N N . ILE E 1 7 ? 19.400 100.601 167.160 1.00 56.29 7 ILE E N 1
ATOM 2314 C CA . ILE E 1 7 ? 18.479 99.496 167.053 1.00 56.72 7 ILE E CA 1
ATOM 2315 C C . ILE E 1 7 ? 19.017 98.366 167.903 1.00 57.10 7 ILE E C 1
ATOM 2316 O O . ILE E 1 7 ? 20.157 97.935 167.756 1.00 53.35 7 ILE E O 1
ATOM 2321 N N . PRO E 1 8 ? 18.186 97.900 168.791 1.00 60.48 8 PRO E N 1
ATOM 2322 C CA . PRO E 1 8 ? 18.589 96.930 169.781 1.00 61.58 8 PRO E CA 1
ATOM 2323 C C . PRO E 1 8 ? 18.148 95.601 169.315 1.00 72.53 8 PRO E C 1
ATOM 2324 O O . PRO E 1 8 ? 17.119 95.496 168.700 1.00 77.49 8 PRO E O 1
ATOM 2328 N N . ARG E 1 9 ? 18.936 94.591 169.577 1.00 71.48 9 ARG E N 1
ATOM 2329 C CA . ARG E 1 9 ? 18.551 93.212 169.231 1.00 70.99 9 ARG E CA 1
ATOM 2330 C C . ARG E 1 9 ? 18.110 92.920 167.784 1.00 66.80 9 ARG E C 1
ATOM 2331 O O . ARG E 1 9 ? 17.150 92.174 167.565 1.00 70.54 9 ARG E O 1
ATOM 2333 N N . PRO E 1 10 ? 18.862 93.539 166.769 1.00 61.24 10 PRO E N 1
ATOM 2334 C CA . PRO E 1 10 ? 18.427 93.166 165.402 1.00 66.68 10 PRO E CA 1
ATOM 2335 C C . PRO E 1 10 ? 18.737 91.716 164.976 1.00 69.68 10 PRO E C 1
ATOM 2336 O O . PRO E 1 10 ? 19.667 91.092 165.488 1.00 71.54 10 PRO E O 1
ATOM 2340 N N . HIS E 1 11 ? 17.908 91.211 164.064 1.00 66.61 11 HIS E N 1
ATOM 2341 C CA . HIS E 1 11 ? 18.023 89.860 163.530 1.00 64.04 11 HIS E CA 1
ATOM 2342 C C . HIS E 1 11 ? 19.280 89.752 162.687 1.00 62.84 11 HIS E C 1
ATOM 2343 O O . HIS E 1 11 ? 19.713 90.730 162.079 1.00 60.60 11 HIS E O 1
ATOM 2350 N N . THR E 1 12 ? 19.877 88.567 162.664 1.00 67.07 12 THR E N 1
ATOM 2351 C CA . THR E 1 12 ? 21.195 88.417 162.041 1.00 69.05 12 THR E CA 1
ATOM 2352 C C . THR E 1 12 ? 21.172 88.788 160.570 1.00 73.93 12 THR E C 1
ATOM 2353 O O . THR E 1 12 ? 22.047 89.527 160.102 1.00 72.84 12 THR E O 1
ATOM 2357 N N . ASP E 1 13 ? 20.155 88.303 159.856 1.00 77.46 13 ASP E N 1
ATOM 2358 C CA . ASP E 1 13 ? 19.972 88.651 158.458 1.00 74.65 13 ASP E CA 1
ATOM 2359 C C . ASP E 1 13 ? 19.916 90.164 158.294 1.00 66.19 13 ASP E C 1
ATOM 2360 O O . ASP E 1 13 ? 20.573 90.732 157.428 1.00 64.73 13 ASP E O 1
ATOM 2365 N N . VAL E 1 14 ? 19.172 90.826 159.168 1.00 64.75 14 VAL E N 1
ATOM 2366 C CA . VAL E 1 14 ? 19.086 92.281 159.129 1.00 64.15 14 VAL E CA 1
ATOM 2367 C C . VAL E 1 14 ? 20.476 92.917 159.281 1.00 69.21 14 VAL E C 1
ATOM 2368 O O . VAL E 1 14 ? 20.803 93.865 158.582 1.00 71.35 14 VAL E O 1
ATOM 2372 N N . GLU E 1 15 ? 21.294 92.402 160.195 1.00 69.47 15 GLU E N 1
ATOM 2373 C CA . GLU E 1 15 ? 22.635 92.946 160.357 1.00 66.66 15 GLU E CA 1
ATOM 2374 C C . GLU E 1 15 ? 23.640 92.489 159.295 1.00 61.68 15 GLU E C 1
ATOM 2375 O O . GLU E 1 15 ? 24.423 93.291 158.801 1.00 59.88 15 GLU E O 1
ATOM 2381 N N . LYS E 1 16 ? 23.561 91.228 158.888 1.00 62.88 16 LYS E N 1
ATOM 2382 C CA . LYS E 1 16 ? 24.508 90.674 157.916 1.00 67.60 16 LYS E CA 1
ATOM 2383 C C . LYS E 1 16 ? 24.520 91.390 156.579 1.00 69.72 16 LYS E C 1
ATOM 2384 O O . LYS E 1 16 ? 25.581 91.587 155.994 1.00 69.36 16 LYS E O 1
ATOM 2386 N N . ILE E 1 17 ? 23.340 91.741 156.081 1.00 71.14 17 ILE E N 1
ATOM 2387 C CA . ILE E 1 17 ? 23.221 92.401 154.792 1.00 68.34 17 ILE E CA 1
ATOM 2388 C C . ILE E 1 17 ? 23.929 93.758 154.810 1.00 66.72 17 ILE E C 1
ATOM 2389 O O . ILE E 1 17 ? 24.411 94.236 153.788 1.00 64.40 17 ILE E O 1
ATOM 2394 N N . LEU E 1 18 ? 24.065 94.342 155.992 1.00 70.93 18 LEU E N 1
ATOM 2395 C CA . LEU E 1 18 ? 24.876 95.547 156.135 1.00 71.85 18 LEU E CA 1
ATOM 2396 C C . LEU E 1 18 ? 26.353 95.177 156.214 1.00 76.23 18 LEU E C 1
ATOM 2397 O O . LEU E 1 18 ? 27.217 96.053 156.158 1.00 76.77 18 LEU E O 1
ATOM 2402 N N . GLY E 1 19 ? 26.638 93.881 156.323 1.00 78.39 19 GLY E N 1
ATOM 2403 C CA . GLY E 1 19 ? 28.000 93.405 156.482 1.00 80.75 19 GLY E CA 1
ATOM 2404 C C . GLY E 1 19 ? 28.330 93.302 157.954 1.00 84.32 19 GLY E C 1
ATOM 2405 O O . GLY E 1 19 ? 27.723 93.981 158.781 1.00 80.91 19 GLY E O 1
ATOM 2406 N N . GLY E 1 20 ? 29.262 92.416 158.290 1.00 93.36 20 GLY E N 1
ATOM 2407 C CA . GLY E 1 20 ? 29.691 92.255 159.669 1.00 98.37 20 GLY E CA 1
ATOM 2408 C C . GLY E 1 20 ? 28.911 91.164 160.376 1.00 102.11 20 GLY E C 1
ATOM 2409 O O . GLY E 1 20 ? 28.632 91.258 161.576 1.00 101.82 20 GLY E O 1
ATOM 2410 N N . SER E 1 21 ? 28.689 90.080 159.647 1.00 104.27 21 SER E N 1
ATOM 2411 C CA . SER E 1 21 ? 27.702 89.151 160.084 1.00 107.72 21 SER E CA 1
ATOM 2412 C C . SER E 1 21 ? 28.087 88.864 161.508 1.00 107.59 21 SER E C 1
ATOM 2413 O O . SER E 1 21 ? 29.206 88.468 161.833 1.00 112.45 21 SER E O 1
ATOM 2416 N N . GLY E 1 22 ? 27.132 89.179 162.373 1.00 102.85 22 GLY E N 1
ATOM 2417 C CA . GLY E 1 22 ? 27.242 88.955 163.799 1.00 99.25 22 GLY E CA 1
ATOM 2418 C C . GLY E 1 22 ? 25.879 89.040 164.430 1.00 92.27 22 GLY E C 1
ATOM 2419 O O . GLY E 1 22 ? 24.951 89.503 163.817 1.00 94.20 22 GLY E O 1
ATOM 2420 N N . GLY E 1 23 ? 25.732 88.539 165.637 1.00 86.32 23 GLY E N 1
ATOM 2421 C CA . GLY E 1 23 ? 24.585 88.865 166.449 1.00 80.09 23 GLY E CA 1
ATOM 2422 C C . GLY E 1 23 ? 24.901 90.011 167.375 1.00 72.82 23 GLY E C 1
ATOM 2423 O O . GLY E 1 23 ? 25.049 89.799 168.556 1.00 72.47 23 GLY E O 1
ATOM 2424 N N . SER E 1 24 ? 24.995 91.224 166.867 1.00 63.14 24 SER E N 1
ATOM 2425 C CA . SER E 1 24 ? 25.405 92.307 167.731 1.00 55.09 24 SER E CA 1
ATOM 2426 C C . SER E 1 24 ? 24.292 92.660 168.674 1.00 52.67 24 SER E C 1
ATOM 2427 O O . SER E 1 24 ? 23.118 92.593 168.355 1.00 60.13 24 SER E O 1
ATOM 2430 N N . GLU E 1 25 ? 24.680 93.022 169.866 1.00 51.36 25 GLU E N 1
ATOM 2431 C CA . GLU E 1 25 ? 23.729 93.434 170.858 1.00 52.79 25 GLU E CA 1
ATOM 2432 C C . GLU E 1 25 ? 22.997 94.705 170.419 1.00 50.95 25 GLU E C 1
ATOM 2433 O O . GLU E 1 25 ? 21.889 94.942 170.859 1.00 52.22 25 GLU E O 1
ATOM 2439 N N . ALA E 1 26 ? 23.631 95.519 169.576 1.00 46.56 26 ALA E N 1
ATOM 2440 C CA . ALA E 1 26 ? 23.005 96.725 169.056 1.00 47.29 26 ALA E CA 1
ATOM 2441 C C . ALA E 1 26 ? 23.732 97.273 167.834 1.00 48.11 26 ALA E C 1
ATOM 2442 O O . ALA E 1 26 ? 24.895 96.993 167.590 1.00 47.88 26 ALA E O 1
ATOM 2444 N N . LEU E 1 27 ? 23.008 98.053 167.059 1.00 50.73 27 LEU E N 1
ATOM 2445 C CA . LEU E 1 27 ? 23.586 98.794 165.961 1.00 51.05 27 LEU E CA 1
ATOM 2446 C C . LEU E 1 27 ? 23.328 100.268 166.245 1.00 48.90 27 LEU E C 1
ATOM 2447 O O . LEU E 1 27 ? 22.240 100.643 166.703 1.00 48.25 27 LEU E O 1
ATOM 2452 N N . GLY E 1 28 ? 24.306 101.118 165.970 1.00 46.29 28 GLY E N 1
ATOM 2453 C CA . GLY E 1 28 ? 24.048 102.537 166.084 1.00 44.74 28 GLY E CA 1
ATOM 2454 C C . GLY E 1 28 ? 24.187 103.216 164.742 1.00 44.39 28 GLY E C 1
ATOM 2455 O O . GLY E 1 28 ? 25.131 102.918 163.985 1.00 43.03 28 GLY E O 1
ATOM 2456 N N . MET E 1 29 ? 23.271 104.142 164.445 1.00 42.14 29 MET E N 1
ATOM 2457 C CA . MET E 1 29 ? 23.338 104.865 163.175 1.00 41.39 29 MET E CA 1
ATOM 2458 C C . MET E 1 29 ? 23.268 106.352 163.343 1.00 45.61 29 MET E C 1
ATOM 2459 O O . MET E 1 29 ? 22.352 106.893 163.993 1.00 43.38 29 MET E O 1
ATOM 2464 N N . VAL E 1 30 ? 24.255 107.001 162.727 1.00 47.25 30 VAL E N 1
ATOM 2465 C CA . VAL E 1 30 ? 24.356 108.454 162.681 1.00 49.59 30 VAL E CA 1
ATOM 2466 C C . VAL E 1 30 ? 24.234 108.872 161.215 1.00 50.35 30 VAL E C 1
ATOM 2467 O O . VAL E 1 30 ? 25.093 108.533 160.398 1.00 51.27 30 VAL E O 1
ATOM 2471 N N . GLU E 1 31 ? 23.171 109.581 160.861 1.00 48.33 31 GLU E N 1
ATOM 2472 C CA . GLU E 1 31 ? 23.037 110.003 159.472 1.00 47.89 31 GLU E CA 1
ATOM 2473 C C . GLU E 1 31 ? 23.723 111.327 159.235 1.00 46.65 31 GLU E C 1
ATOM 2474 O O . GLU E 1 31 ? 23.405 112.301 159.883 1.00 49.07 31 GLU E O 1
ATOM 2480 N N . THR E 1 32 ? 24.691 111.364 158.336 1.00 49.55 32 THR E N 1
ATOM 2481 C CA . THR E 1 32 ? 25.455 112.594 158.144 1.00 53.74 32 THR E CA 1
ATOM 2482 C C . THR E 1 32 ? 25.346 113.177 156.729 1.00 54.40 32 THR E C 1
ATOM 2483 O O . THR E 1 32 ? 24.905 112.511 155.781 1.00 56.19 32 THR E O 1
ATOM 2487 N N . LYS E 1 33 ? 25.725 114.440 156.610 1.00 48.79 33 LYS E N 1
ATOM 2488 C CA . LYS E 1 33 ? 25.739 115.111 155.324 1.00 51.32 33 LYS E CA 1
ATOM 2489 C C . LYS E 1 33 ? 27.162 115.295 154.830 1.00 50.73 33 LYS E C 1
ATOM 2490 O O . LYS E 1 33 ? 27.936 116.100 155.375 1.00 52.16 33 LYS E O 1
ATOM 2496 N N . GLY E 1 34 ? 27.501 114.561 153.779 1.00 48.50 34 GLY E N 1
ATOM 2497 C CA . GLY E 1 34 ? 28.818 114.670 153.195 1.00 47.81 34 GLY E CA 1
ATOM 2498 C C . GLY E 1 34 ? 29.790 113.770 153.919 1.00 51.78 34 GLY E C 1
ATOM 2499 O O . GLY E 1 34 ? 29.524 113.298 155.029 1.00 50.20 34 GLY E O 1
ATOM 2500 N N . LEU E 1 35 ? 30.928 113.534 153.275 1.00 53.30 35 LEU E N 1
ATOM 2501 C CA . LEU E 1 35 ? 31.861 112.548 153.748 1.00 49.87 35 LEU E CA 1
ATOM 2502 C C . LEU E 1 35 ? 32.713 113.100 154.914 1.00 47.16 35 LEU E C 1
ATOM 2503 O O . LEU E 1 35 ? 33.239 112.337 155.709 1.00 46.22 35 LEU E O 1
ATOM 2508 N N . THR E 1 36 ? 32.810 114.419 155.037 1.00 47.52 36 THR E N 1
ATOM 2509 C CA . THR E 1 36 ? 33.601 115.000 156.112 1.00 51.07 36 THR E CA 1
ATOM 2510 C C . THR E 1 36 ? 32.928 114.780 157.463 1.00 52.00 36 THR E C 1
ATOM 2511 O O . THR E 1 36 ? 33.575 114.439 158.455 1.00 59.26 36 THR E O 1
ATOM 2515 N N . ALA E 1 37 ? 31.632 115.032 157.504 1.00 45.32 37 ALA E N 1
ATOM 2516 C CA . ALA E 1 37 ? 30.876 114.803 158.686 1.00 42.27 37 ALA E CA 1
ATOM 2517 C C . ALA E 1 37 ? 30.863 113.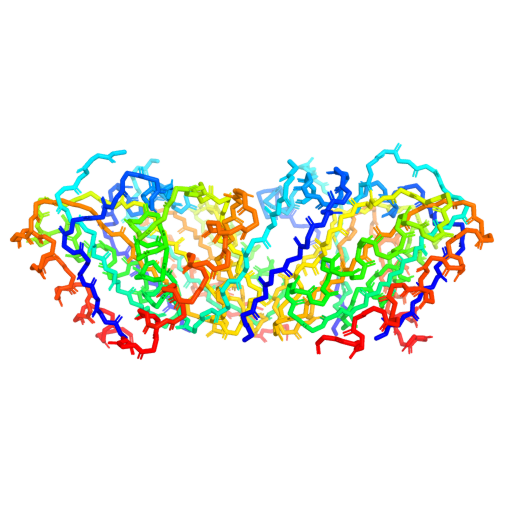305 158.985 1.00 44.41 37 ALA E C 1
ATOM 2518 O O . ALA E 1 37 ? 30.920 112.891 160.146 1.00 45.96 37 ALA E O 1
ATOM 2520 N N . ALA E 1 38 ? 30.868 112.495 157.933 1.00 44.41 38 ALA E N 1
ATOM 2521 C CA . ALA E 1 38 ? 30.786 111.048 158.109 1.00 44.48 38 ALA E CA 1
ATOM 2522 C C . ALA E 1 38 ? 32.043 110.504 158.818 1.00 47.03 38 ALA E C 1
ATOM 2523 O O . ALA E 1 38 ? 31.961 109.709 159.764 1.00 49.88 38 ALA E O 1
ATOM 2525 N N . ILE E 1 39 ? 33.200 110.941 158.344 1.00 44.53 39 ILE E N 1
ATOM 2526 C CA . ILE E 1 39 ? 34.460 110.445 158.848 1.00 45.73 39 ILE E CA 1
ATOM 2527 C C . ILE E 1 39 ? 34.774 110.968 160.238 1.00 43.70 39 ILE E C 1
ATOM 2528 O O . ILE E 1 39 ? 35.211 110.216 161.091 1.00 45.85 39 ILE E O 1
ATOM 2533 N N . GLU E 1 40 ? 34.548 112.256 160.453 1.00 43.45 40 GLU E N 1
ATOM 2534 C CA . GLU E 1 40 ? 34.677 112.846 161.769 1.00 43.64 40 GLU E CA 1
ATOM 2535 C C . GLU E 1 40 ? 33.751 112.146 162.774 1.00 43.53 40 GLU E C 1
ATOM 2536 O O . GLU E 1 40 ? 34.133 111.935 163.934 1.00 47.27 40 GLU E O 1
ATOM 2542 N N . ALA E 1 41 ? 32.526 111.831 162.348 1.00 40.31 41 ALA E N 1
ATOM 2543 C CA . ALA E 1 41 ? 31.600 111.079 163.183 1.00 39.31 41 ALA E CA 1
ATOM 2544 C C . ALA E 1 41 ? 32.147 109.672 163.525 1.00 41.85 41 ALA E C 1
ATOM 2545 O O . ALA E 1 41 ? 32.182 109.271 164.693 1.00 44.45 41 ALA E O 1
ATOM 2547 N N . ALA E 1 42 ? 32.579 108.940 162.500 1.00 39.61 42 ALA E N 1
ATOM 2548 C CA . ALA E 1 42 ? 33.131 107.611 162.686 1.00 41.05 42 ALA E CA 1
ATOM 2549 C C . ALA E 1 42 ? 34.325 107.661 163.617 1.00 46.50 42 ALA E C 1
ATOM 2550 O O . ALA E 1 42 ? 34.483 106.818 164.493 1.00 53.82 42 ALA E O 1
ATOM 2552 N N . ASP E 1 43 ? 35.177 108.652 163.424 1.00 44.70 43 ASP E N 1
ATOM 2553 C CA . ASP E 1 43 ? 36.380 108.734 164.219 1.00 42.42 43 ASP E CA 1
ATOM 2554 C C . ASP E 1 43 ? 35.999 109.001 165.657 1.00 42.08 43 ASP E C 1
ATOM 2555 O O . ASP E 1 43 ? 36.544 108.386 166.571 1.00 41.68 43 ASP E O 1
ATOM 2560 N N . ALA E 1 44 ? 35.046 109.904 165.850 1.00 41.24 44 ALA E N 1
ATOM 2561 C CA . ALA E 1 44 ? 34.595 110.236 167.190 1.00 44.85 44 ALA E CA 1
ATOM 2562 C C . ALA E 1 44 ? 33.970 109.016 167.846 1.00 52.29 44 ALA E C 1
ATOM 2563 O O . ALA E 1 44 ? 34.113 108.804 169.061 1.00 60.71 44 ALA E O 1
ATOM 2565 N N . MET E 1 45 ? 33.311 108.208 167.020 1.00 46.98 45 MET E N 1
ATOM 2566 C CA . MET E 1 45 ? 32.602 107.021 167.482 1.00 46.84 45 MET E CA 1
ATOM 2567 C C . MET E 1 45 ? 33.545 105.960 168.014 1.00 46.77 45 MET E C 1
ATOM 2568 O O . MET E 1 45 ? 33.311 105.425 169.102 1.00 50.99 45 MET E O 1
ATOM 2573 N N . VAL E 1 46 ? 34.587 105.618 167.255 1.00 39.57 46 VAL E N 1
ATOM 2574 C CA . VAL E 1 46 ? 35.502 104.583 167.723 1.00 43.67 46 VAL E CA 1
ATOM 2575 C C . VAL E 1 46 ? 36.395 105.110 168.846 1.00 50.15 46 VAL E C 1
ATOM 2576 O O . VAL E 1 46 ? 36.964 104.331 169.606 1.00 55.97 46 VAL E O 1
ATOM 2580 N N . ALA E 1 47 ? 36.487 106.428 168.979 1.00 47.42 47 ALA E N 1
ATOM 2581 C CA . ALA E 1 47 ? 37.301 107.030 170.031 1.00 43.87 47 ALA E CA 1
ATOM 2582 C C . ALA E 1 47 ? 36.547 106.987 171.328 1.00 44.34 47 ALA E C 1
ATOM 2583 O O . ALA E 1 47 ? 37.140 106.945 172.392 1.00 47.15 47 ALA E O 1
ATOM 2585 N N . SER E 1 48 ? 35.229 107.066 171.254 1.00 42.57 48 SER E N 1
ATOM 2586 C CA . SER E 1 48 ? 34.478 107.235 172.482 1.00 42.85 48 SER E CA 1
ATOM 2587 C C . SER E 1 48 ? 34.089 105.935 173.203 1.00 41.12 48 SER E C 1
ATOM 2588 O O . SER E 1 48 ? 33.828 105.947 174.390 1.00 45.42 48 SER E O 1
ATOM 2591 N N . ALA E 1 49 ? 34.051 104.810 172.508 1.00 40.22 49 ALA E N 1
ATOM 2592 C CA . ALA E 1 49 ? 33.503 103.607 173.134 1.00 42.94 49 ALA E CA 1
ATOM 2593 C C . ALA E 1 49 ? 33.986 102.360 172.417 1.00 45.71 49 ALA E C 1
ATOM 2594 O O . ALA E 1 49 ? 34.497 102.443 171.290 1.00 44.01 49 ALA E O 1
ATOM 2596 N N . ASN E 1 50 ? 33.782 101.203 173.048 1.00 45.53 50 ASN E N 1
ATOM 2597 C CA . ASN E 1 50 ? 34.133 99.938 172.419 1.00 44.38 50 ASN E CA 1
ATOM 2598 C C . ASN E 1 50 ? 33.071 99.485 171.388 1.00 45.01 50 ASN E C 1
ATOM 2599 O O . ASN E 1 50 ? 32.197 98.644 171.674 1.00 46.53 50 ASN E O 1
ATOM 2604 N N . VAL E 1 51 ? 33.133 100.109 170.207 1.00 42.80 51 VAL E N 1
ATOM 2605 C CA . VAL E 1 51 ? 32.268 99.780 169.078 1.00 41.62 51 VAL E CA 1
ATOM 2606 C C . VAL E 1 51 ? 33.108 99.435 167.819 1.00 53.31 51 VAL E C 1
ATOM 2607 O O . VAL E 1 51 ? 34.264 99.829 167.707 1.00 57.07 51 VAL E O 1
ATOM 2611 N N . MET E 1 52 ? 32.530 98.688 166.884 1.00 51.50 52 MET E N 1
ATOM 2612 C CA . MET E 1 52 ? 33.198 98.385 165.614 1.00 53.12 52 MET E CA 1
ATOM 2613 C C . MET E 1 52 ? 32.461 99.103 164.487 1.00 53.13 52 MET E C 1
ATOM 2614 O O . MET E 1 52 ? 31.215 99.127 164.439 1.00 48.53 52 MET E O 1
ATOM 2619 N N . LEU E 1 53 ? 33.239 99.731 163.613 1.00 49.10 53 LEU E N 1
ATOM 2620 C CA . LEU E 1 53 ? 32.706 100.329 162.412 1.00 48.76 53 LEU E CA 1
ATOM 2621 C C . LEU E 1 53 ? 32.206 99.251 161.470 1.00 48.76 53 LEU E C 1
ATOM 2622 O O . LEU E 1 53 ? 32.920 98.301 161.171 1.00 48.39 53 LEU E O 1
ATOM 2627 N N . VAL E 1 54 ? 30.986 99.418 160.993 1.00 47.47 54 VAL E N 1
ATOM 2628 C CA . VAL E 1 54 ? 30.396 98.477 160.064 1.00 54.66 54 VAL E CA 1
ATOM 2629 C C . VAL E 1 54 ? 30.462 99.042 158.643 1.00 58.23 54 VAL E C 1
ATOM 2630 O O . VAL E 1 54 ? 30.778 98.314 157.694 1.00 64.47 54 VAL E O 1
ATOM 2634 N N . GLY E 1 55 ? 30.192 100.340 158.498 1.00 51.28 55 GLY E N 1
ATOM 2635 C CA . GLY E 1 55 ? 30.361 100.976 157.210 1.00 47.67 55 GLY E CA 1
ATOM 2636 C C . GLY E 1 55 ? 29.749 102.347 157.078 1.00 48.64 55 GLY E C 1
ATOM 2637 O O . GLY E 1 55 ? 29.126 102.878 158.009 1.00 48.69 55 GLY E O 1
ATOM 2638 N N . TYR E 1 56 ? 29.956 102.948 155.913 1.00 49.96 56 TYR E N 1
ATOM 2639 C CA . TYR E 1 56 ? 29.302 104.209 155.621 1.00 54.94 56 TYR E CA 1
ATOM 2640 C C . TYR E 1 56 ? 28.330 103.886 154.525 1.00 58.56 56 TYR E C 1
ATOM 2641 O O . TYR E 1 56 ? 28.745 103.480 153.452 1.00 70.31 56 TYR E O 1
ATOM 2650 N N . GLU E 1 57 ? 27.058 104.174 154.728 1.00 48.72 57 GLU E N 1
ATOM 2651 C CA . GLU E 1 57 ? 26.092 103.877 153.689 1.00 52.93 57 GLU E CA 1
ATOM 2652 C C . GLU E 1 57 ? 25.718 105.170 152.992 1.00 53.17 57 GLU E C 1
ATOM 2653 O O . GLU E 1 57 ? 25.185 106.121 153.610 1.00 52.87 57 GLU E O 1
ATOM 2659 N N . LYS E 1 58 ? 26.055 105.201 151.703 1.00 48.83 58 LYS E N 1
ATOM 2660 C CA . LYS E 1 58 ? 25.752 106.323 150.841 1.00 44.52 58 LYS E CA 1
ATOM 2661 C C . LYS E 1 58 ? 24.398 106.136 150.228 1.00 45.74 58 LYS E C 1
ATOM 2662 O O . LYS E 1 58 ? 24.271 105.430 149.251 1.00 53.00 58 LYS E O 1
ATOM 2668 N N . ILE E 1 59 ? 23.390 106.793 150.785 1.00 45.59 59 ILE E N 1
ATOM 2669 C CA . ILE E 1 59 ? 22.015 106.580 150.363 1.00 47.96 59 ILE E CA 1
ATOM 2670 C C . ILE E 1 59 ? 21.536 107.666 149.412 1.00 51.88 59 ILE E C 1
ATOM 2671 O O . ILE E 1 59 ? 20.336 107.798 149.155 1.00 59.08 59 ILE E O 1
ATOM 2676 N N . GLY E 1 60 ? 22.474 108.438 148.876 1.00 44.90 60 GLY E N 1
ATOM 2677 C CA . GLY E 1 60 ? 22.136 109.439 147.884 1.00 46.62 60 GLY E CA 1
ATOM 2678 C C . GLY E 1 60 ? 21.985 110.830 148.470 1.00 52.25 60 GLY E C 1
ATOM 2679 O O . GLY E 1 60 ? 21.964 111.006 149.687 1.00 51.50 60 GLY E O 1
ATOM 2680 N N . SER E 1 61 ? 21.931 111.829 147.596 1.00 56.69 61 SER E N 1
ATOM 2681 C CA . SER E 1 61 ? 21.714 113.210 148.021 1.00 56.18 61 SER E CA 1
ATOM 2682 C C . SER E 1 61 ? 22.725 113.707 149.052 1.00 53.37 61 SER E C 1
ATOM 2683 O O . SER E 1 61 ? 22.380 114.527 149.903 1.00 49.04 61 SER E O 1
ATOM 2686 N N . GLY E 1 62 ? 23.952 113.191 148.982 1.00 50.31 62 GLY E N 1
ATOM 2687 C CA . GLY E 1 62 ? 25.023 113.601 149.871 1.00 48.11 62 GLY E CA 1
ATOM 2688 C C . GLY E 1 62 ? 24.929 112.990 151.262 1.00 48.14 62 GLY E C 1
ATOM 2689 O O . GLY E 1 62 ? 25.786 113.243 152.097 1.00 48.86 62 GLY E O 1
ATOM 2690 N N . LEU E 1 63 ? 23.919 112.158 151.501 1.00 44.13 63 LEU E N 1
ATOM 2691 C CA . LEU E 1 63 ? 23.691 111.597 152.833 1.00 42.31 63 LEU E CA 1
ATOM 2692 C C . LEU E 1 63 ? 24.537 110.358 153.050 1.00 45.03 63 LEU E C 1
ATOM 2693 O O . LEU E 1 63 ? 24.492 109.415 152.255 1.00 48.86 63 LEU E O 1
ATOM 2698 N N . VAL E 1 64 ? 25.311 110.354 154.126 1.00 42.23 64 VAL E N 1
ATOM 2699 C CA . VAL E 1 64 ? 26.082 109.174 154.473 1.00 43.99 64 VAL E CA 1
ATOM 2700 C C . VAL E 1 64 ? 25.727 108.732 155.879 1.00 48.14 64 VAL E C 1
ATOM 2701 O O . VAL E 1 64 ? 25.903 109.484 156.847 1.00 48.36 64 VAL E O 1
ATOM 2705 N N . THR E 1 65 ? 25.241 107.507 155.999 1.00 45.71 65 THR E N 1
ATOM 2706 C CA . THR E 1 65 ? 24.810 107.048 157.304 1.00 46.69 65 THR E CA 1
ATOM 2707 C C . THR E 1 65 ? 25.860 106.095 157.851 1.00 44.14 65 THR E C 1
ATOM 2708 O O . THR E 1 65 ? 26.114 105.048 157.269 1.00 45.54 65 THR E O 1
ATOM 2712 N N . VAL E 1 66 ? 26.476 106.492 158.961 1.00 38.78 66 VAL E N 1
ATOM 2713 C CA . VAL E 1 66 ? 27.543 105.718 159.575 1.00 41.66 66 VAL E CA 1
ATOM 2714 C C . VAL E 1 66 ? 26.954 104.692 160.558 1.00 41.91 66 VAL E C 1
ATOM 2715 O O . VAL E 1 66 ? 26.055 105.002 161.361 1.00 39.19 66 VAL E O 1
ATOM 2719 N N . ILE E 1 67 ? 27.471 103.473 160.479 1.00 39.21 67 ILE E N 1
ATOM 2720 C CA . ILE E 1 67 ? 26.959 102.367 161.255 1.00 39.21 67 ILE E CA 1
ATOM 2721 C C . ILE E 1 67 ? 28.037 101.758 162.129 1.00 39.66 67 ILE E C 1
ATOM 2722 O O . ILE E 1 67 ? 29.139 101.483 161.660 1.00 43.47 67 ILE E O 1
ATOM 2727 N N . VAL E 1 68 ? 27.711 101.556 163.402 1.00 39.45 68 VAL E N 1
ATOM 2728 C CA . VAL E 1 68 ? 28.582 100.813 164.297 1.00 41.21 68 VAL E CA 1
ATOM 2729 C C . VAL E 1 68 ? 27.811 99.658 164.948 1.00 42.73 68 VAL E C 1
ATOM 2730 O O . VAL E 1 68 ? 26.572 99.653 165.000 1.00 45.33 68 VAL E O 1
ATOM 2734 N N . ARG E 1 69 ? 28.561 98.680 165.442 1.00 39.96 69 ARG E N 1
ATOM 2735 C CA . ARG E 1 69 ? 27.991 97.570 166.164 1.00 42.44 69 ARG E CA 1
ATOM 2736 C C . ARG E 1 69 ? 28.757 97.392 167.498 1.00 44.88 69 ARG E C 1
ATOM 2737 O O . ARG E 1 69 ? 29.917 97.802 167.630 1.00 47.84 69 ARG E O 1
ATOM 2745 N N . GLY E 1 70 ? 28.115 96.801 168.494 1.00 45.26 70 GLY E N 1
ATOM 2746 C CA . GLY E 1 70 ? 28.781 96.551 169.758 1.00 42.12 70 GLY E CA 1
ATOM 2747 C C . GLY E 1 70 ? 27.770 96.295 170.849 1.00 49.21 70 GLY E C 1
ATOM 2748 O O . GLY E 1 70 ? 26.566 96.154 170.580 1.00 48.85 70 GLY E O 1
ATOM 2749 N N . ASP E 1 71 ? 28.238 96.235 172.090 1.00 49.51 71 ASP E N 1
ATOM 2750 C CA . ASP E 1 71 ? 27.311 96.072 173.203 1.00 47.89 71 ASP E CA 1
ATOM 2751 C C . ASP E 1 71 ? 26.483 97.335 173.381 1.00 48.81 71 ASP E C 1
ATOM 2752 O O . ASP E 1 71 ? 26.876 98.395 172.922 1.00 44.33 71 ASP E O 1
ATOM 2757 N N . VAL E 1 72 ? 25.325 97.210 174.020 1.00 55.05 72 VAL E N 1
ATOM 2758 C CA . VAL E 1 72 ? 24.375 98.314 174.089 1.00 56.77 72 VAL E CA 1
ATOM 2759 C C . VAL E 1 72 ? 24.916 99.633 174.599 1.00 47.40 72 VAL E C 1
ATOM 2760 O O . VAL E 1 72 ? 24.799 100.643 173.923 1.00 52.27 72 VAL E O 1
ATOM 2764 N N . GLY E 1 73 ? 25.487 99.623 175.795 1.00 43.39 73 GLY E N 1
ATOM 2765 C CA . GLY E 1 73 ? 26.003 100.830 176.414 1.00 41.84 73 GLY E CA 1
ATOM 2766 C C . GLY E 1 73 ? 27.017 101.552 175.544 1.00 49.46 73 GLY E C 1
ATOM 2767 O O . GLY E 1 73 ? 27.000 102.770 175.483 1.00 49.72 73 GLY E O 1
ATOM 2768 N N . ALA E 1 74 ? 27.913 100.807 174.899 1.00 40.20 74 ALA E N 1
ATOM 2769 C CA . ALA E 1 74 ? 28.940 101.398 174.062 1.00 40.23 74 ALA E CA 1
ATOM 2770 C C . ALA E 1 74 ? 28.281 102.029 172.842 1.00 43.52 74 ALA E C 1
ATOM 2771 O O . ALA E 1 74 ? 28.600 103.148 172.452 1.00 46.41 74 ALA E O 1
ATOM 2773 N N . VAL E 1 75 ? 27.319 101.324 172.266 1.00 43.35 75 VAL E N 1
ATOM 2774 C CA . VAL E 1 75 ? 26.663 101.842 171.073 1.00 46.41 75 VAL E CA 1
ATOM 2775 C C . VAL E 1 75 ? 25.882 103.124 171.391 1.00 45.35 75 VAL E C 1
ATOM 2776 O O . VAL E 1 75 ? 25.936 104.091 170.639 1.00 47.23 75 VAL E O 1
ATOM 2780 N N . LYS E 1 76 ? 25.197 103.152 172.526 1.00 46.57 76 LYS E N 1
ATOM 2781 C CA . LYS E 1 76 ? 24.503 104.373 172.958 1.00 44.28 76 LYS E CA 1
ATOM 2782 C C . LYS E 1 76 ? 25.475 105.543 173.072 1.00 44.95 76 LYS E C 1
ATOM 2783 O O . LYS E 1 76 ? 25.223 106.656 172.561 1.00 49.85 76 LYS E O 1
ATOM 2789 N N . ALA E 1 77 ? 26.591 105.298 173.748 1.00 41.50 77 ALA E N 1
ATOM 2790 C CA . ALA E 1 77 ? 27.552 106.361 173.940 1.00 42.06 77 ALA E CA 1
ATOM 2791 C C . ALA E 1 77 ? 28.162 106.791 172.600 1.00 41.33 77 ALA E C 1
ATOM 2792 O O . ALA E 1 77 ? 28.321 107.979 172.336 1.00 43.62 77 ALA E O 1
ATOM 2794 N N . ALA E 1 78 ? 28.527 105.820 171.772 1.00 41.54 78 ALA E N 1
ATOM 2795 C CA . ALA E 1 78 ? 29.187 106.107 170.491 1.00 40.80 78 ALA E CA 1
ATOM 2796 C C . ALA E 1 78 ? 28.299 106.917 169.554 1.00 41.99 78 ALA E C 1
ATOM 2797 O O . ALA E 1 78 ? 28.750 107.875 168.944 1.00 44.04 78 ALA E O 1
ATOM 2799 N N . THR E 1 79 ? 27.032 106.551 169.449 1.00 43.75 79 THR E N 1
ATOM 2800 C CA . THR E 1 79 ? 26.168 107.251 168.508 1.00 50.86 79 THR E CA 1
ATOM 2801 C C . THR E 1 79 ? 25.997 108.717 168.919 1.00 50.32 79 THR E C 1
ATOM 2802 O O . THR E 1 79 ? 25.989 109.610 168.060 1.00 50.13 79 THR E O 1
ATOM 2806 N N . ASP E 1 80 ? 25.899 108.976 170.220 1.00 51.82 80 ASP E N 1
ATOM 2807 C CA . ASP E 1 80 ? 25.879 110.360 170.678 1.00 53.22 80 ASP E CA 1
ATOM 2808 C C . ASP E 1 80 ? 27.170 111.079 170.298 1.00 52.65 80 ASP E C 1
ATOM 2809 O O . ASP E 1 80 ? 27.126 112.199 169.783 1.00 60.75 80 ASP E O 1
ATOM 2814 N N . ALA E 1 81 ? 28.322 110.448 170.510 1.00 45.80 81 ALA E N 1
ATOM 2815 C CA . ALA E 1 81 ? 29.583 111.095 170.134 1.00 43.61 81 ALA E CA 1
ATOM 2816 C C . ALA E 1 81 ? 29.651 111.328 168.631 1.00 45.37 81 ALA E C 1
ATOM 2817 O O . ALA E 1 81 ? 30.108 112.375 168.185 1.00 49.84 81 ALA E O 1
ATOM 2819 N N . GLY E 1 82 ? 29.259 110.329 167.848 1.00 42.95 82 GLY E N 1
ATOM 2820 C CA . GLY E 1 82 ? 29.289 110.482 166.410 1.00 48.41 82 GLY E CA 1
ATOM 2821 C C . GLY E 1 82 ? 28.445 111.642 165.908 1.00 50.94 82 GLY E C 1
ATOM 2822 O O . GLY E 1 82 ? 28.944 112.463 165.161 1.00 56.68 82 GLY E O 1
ATOM 2823 N N . ALA E 1 83 ? 27.196 111.742 166.367 1.00 48.88 83 ALA E N 1
ATOM 2824 C CA . ALA E 1 83 ? 26.307 112.837 165.987 1.00 44.07 83 ALA E CA 1
ATOM 2825 C C . ALA E 1 83 ? 26.850 114.210 166.378 1.00 50.12 83 ALA E C 1
ATOM 2826 O O . ALA E 1 83 ? 26.753 115.155 165.575 1.00 56.21 83 ALA E O 1
ATOM 2828 N N . ALA E 1 84 ? 27.419 114.331 167.585 1.00 45.98 84 ALA E N 1
ATOM 2829 C CA . ALA E 1 84 ? 27.963 115.629 168.042 1.00 44.96 84 ALA E CA 1
ATOM 2830 C C . ALA E 1 84 ? 29.108 116.049 167.142 1.00 46.63 84 ALA E C 1
ATOM 2831 O O . ALA E 1 84 ? 29.212 117.211 166.753 1.00 49.19 84 ALA E O 1
ATOM 2833 N N . ALA E 1 85 ? 29.975 115.097 166.817 1.00 44.42 85 ALA E N 1
ATOM 2834 C CA . ALA E 1 85 ? 31.080 115.369 165.916 1.00 47.68 85 ALA E CA 1
ATOM 2835 C C . ALA E 1 85 ? 30.587 115.841 164.545 1.00 51.14 85 ALA E C 1
ATOM 2836 O O . ALA E 1 85 ? 31.247 116.651 163.908 1.00 55.73 85 ALA E O 1
ATOM 2838 N N . ALA E 1 86 ? 29.465 115.296 164.070 1.00 47.79 86 ALA E N 1
ATOM 2839 C CA . ALA E 1 86 ? 28.934 115.686 162.764 1.00 45.81 86 ALA E CA 1
ATOM 2840 C C . ALA E 1 86 ? 28.467 117.150 162.778 1.00 49.07 86 ALA E C 1
ATOM 2841 O O . ALA E 1 86 ? 28.647 117.855 161.811 1.00 54.17 86 ALA E O 1
ATOM 2843 N N . ARG E 1 87 ? 27.870 117.604 163.874 1.00 48.72 87 ARG E N 1
ATOM 2844 C CA . ARG E 1 87 ? 27.476 118.999 164.001 1.00 51.26 87 ARG E CA 1
ATOM 2845 C C . ARG E 1 87 ? 28.670 119.906 163.853 1.00 62.49 87 ARG E C 1
ATOM 2846 O O . ARG E 1 87 ? 28.572 120.995 163.292 1.00 72.72 87 ARG E O 1
ATOM 2854 N N . ASN E 1 88 ? 29.789 119.472 164.406 1.00 62.52 88 ASN E N 1
ATOM 2855 C CA . ASN E 1 88 ? 30.957 120.317 164.512 1.00 65.10 88 ASN E CA 1
ATOM 2856 C C . ASN E 1 88 ? 31.773 120.435 163.217 1.00 69.44 88 ASN E C 1
ATOM 2857 O O . ASN E 1 88 ? 32.892 120.930 163.239 1.00 78.43 88 ASN E O 1
ATOM 2862 N N . VAL E 1 89 ? 31.220 120.047 162.079 1.00 66.15 89 VAL E N 1
ATOM 2863 C CA . VAL E 1 89 ? 31.956 120.264 160.839 1.00 68.27 89 VAL E CA 1
ATOM 2864 C C . VAL E 1 89 ? 31.135 121.026 159.794 1.00 74.64 89 VAL E C 1
ATOM 2865 O O . VAL E 1 89 ? 29.922 121.204 159.945 1.00 79.61 89 VAL E O 1
#